Protein AF-A0A1Z5JBF6-F1 (afdb_monomer)

Radius of gyration: 31.42 Å; Cα contacts (8 Å, |Δi|>4): 411; chains: 1; bounding box: 89×60×92 Å

InterPro domains:
  IPR013057 Amino acid transporter, transmembrane domain [PF01490] (378-445)

Solvent-accessible surface area (backbone atoms only — not comparable to full-atom values): 26883 Å² total; per-residue (Å²): 115,71,81,64,51,68,77,66,57,74,84,78,82,76,72,80,79,77,80,80,79,89,76,94,75,97,78,93,78,91,78,86,83,77,86,76,83,92,72,81,74,90,70,79,81,74,82,76,81,72,94,72,65,85,95,54,90,77,69,85,51,88,72,56,68,77,70,40,31,52,54,69,55,46,9,51,50,47,26,47,55,21,46,35,83,25,42,81,32,25,68,54,16,21,59,62,51,32,60,69,55,28,52,50,50,52,61,55,47,49,62,55,45,46,50,31,39,41,52,48,48,52,62,41,53,52,51,51,52,49,50,53,51,52,53,47,54,53,52,51,51,56,49,52,54,48,53,53,52,50,59,53,48,56,59,49,59,66,49,50,73,74,50,82,80,71,87,78,90,82,76,86,77,60,52,71,59,50,54,52,50,48,53,53,49,51,55,60,61,66,73,75,78,77,82,100,72,94,78,84,83,76,59,76,68,71,73,66,72,75,79,74,68,68,78,60,31,61,44,44,74,43,37,36,38,35,74,78,59,76,36,76,67,58,26,48,51,50,42,49,47,52,51,51,34,52,54,50,52,51,52,50,54,33,50,54,43,5,53,53,44,23,70,75,38,79,87,46,37,58,66,57,20,30,51,50,30,49,52,53,53,52,58,60,67,66,51,87,57,50,89,63,44,55,62,56,49,46,53,51,49,42,52,53,49,52,51,51,53,52,50,51,54,49,51,55,68,71,51,70,82,60,84,78,78,84,77,76,76,74,75,91,69,58,71,68,59,55,53,25,41,28,26,10,27,50,16,9,53,56,29,23,60,53,44,56,73,59,48,39,48,48,33,75,44,30,73,53,56,87,46,38,59,56,16,50,50,57,12,55,78,63,44,70,74,10,25,27,64,69,50,1,36,48,8,9,69,26,36,33,45,65,44,38,26,44,37,24,50,51,54,30,55,73,73,71,42,63,88,85,59,94,55,97,43,70,49,45,52,40,34,52,49,27,54,53,46,25,52,46,6,31,56,4,15,55,48,45,52,57,61,53,45,76,73,69,59,62,88,84,60,75,74,71,96,81,127

Foldseek 3Di:
DVVVVVVVDPDDDPPPPPPDDDDDDDDDDDDDDDDDDPDDDPDPPDDCPDDDPDPDPPPPDPVCLVQFDALQRLLLLLLLVLCDLFPDALVVLCVLLPVVRSVVLLVVLLVLLLSLLVLLLVLLVVLVVVVVVVVVVVVVVVVVVVVVVVVVVVVVVVVVVVVPPDDDDDDPPPCVVVVVVVVVVVVVVVVPDDDDDDDDPPDPVVVVPPPPPSVVLQLAPLSVQCSLPVDPVSSVVLVVLVVLLVVLVVVSQLQVQLVVQCVVVLPDFSVRSSVVSVVVVVVVVPPPPVSVVSSVVSVVSVVVSVVVVVVVVVCVVVVVPDDPPPPPPDDCDDPVLSQLQNLQSSLLSQQSLHSSRCLSNSLVSHPDNVCSSVSSSSNSVSRDDRDGQSSSLSSLRRRLCVSQQVSLQSSCSVVVHDNPDDDPDPSNVSNVCSVVSSVSSNSSNVSVCVVVCVVVPDPPDRPSPPD

Secondary structure (DSSP, 8-state):
-GGGTGGGSPPP--------------------------------------S-STT------TTGGGGSBPHHHHHHHHHHHHTSGGGS-HHHHHHHH-HHHHHHHHHHHHHHHHHHHHHHHHHHHHHHHHHHHHHHHHHHHHHHHHHHHHHHHHHHHHHHHHHTT------TTSHHHHHHHHHHHHHHHHTTSS-SS------GGGGS-----GGGGGTSHHHHHHHHH--HHHHHHHHHHHHHHHHHHHHHHHHHHHHHHHHHSTTS-HHHHHHHHHHHHHHHHT-TTHHHHHHHHHHHHHHHHHHHHHHHHHHHHHHTTS------------HHHHHHHHHHHHHHHHHHT--HHHHHHHHHHBS-GGGHHHHHHHHHTT------HHHHHHIIIIIHIIIIIHHHHHHHHHTT--TTS--SSHHHHHHHHHHHHHHHHHHHHHHHHHHHHHHH-STT----S--

Structure (mmCIF, N/CA/C/O backbone):
data_AF-A0A1Z5JBF6-F1
#
_entry.id   AF-A0A1Z5JBF6-F1
#
loop_
_atom_site.group_PDB
_atom_site.id
_atom_site.type_symbol
_atom_site.label_atom_id
_atom_site.label_alt_id
_atom_site.label_comp_id
_atom_site.label_asym_id
_atom_site.label_entity_id
_atom_site.label_seq_id
_atom_site.pdbx_PDB_ins_code
_atom_site.Cartn_x
_atom_site.Cartn_y
_atom_site.Cartn_z
_atom_site.occupancy
_atom_site.B_iso_or_equiv
_atom_site.auth_seq_id
_atom_site.auth_comp_id
_atom_site.auth_asym_id
_atom_site.auth_atom_id
_atom_site.pdbx_PDB_model_num
ATOM 1 N N . MET A 1 1 ? -1.929 -26.420 -0.317 1.00 40.16 1 MET A N 1
ATOM 2 C CA . MET A 1 1 ? -2.203 -25.021 0.087 1.00 40.16 1 MET A CA 1
ATOM 3 C C . MET A 1 1 ? -2.775 -24.953 1.501 1.00 40.16 1 MET A C 1
ATOM 5 O O . MET A 1 1 ? -2.212 -24.221 2.294 1.00 40.16 1 MET A O 1
ATOM 9 N N . THR A 1 2 ? -3.789 -25.761 1.848 1.00 36.66 2 THR A N 1
ATOM 10 C CA . THR A 1 2 ? -4.307 -25.939 3.229 1.00 36.66 2 THR A CA 1
ATOM 11 C C . THR A 1 2 ? -3.212 -26.074 4.293 1.00 36.66 2 THR A C 1
ATOM 13 O O . THR A 1 2 ? -3.119 -25.211 5.151 1.00 36.66 2 THR A O 1
ATOM 16 N N . SER A 1 3 ? -2.298 -27.041 4.139 1.00 44.34 3 SER A N 1
ATOM 17 C CA . SER A 1 3 ? -1.172 -27.308 5.062 1.00 44.34 3 SER A CA 1
ATOM 18 C C . SER A 1 3 ? -0.214 -26.130 5.337 1.00 44.34 3 SER A C 1
ATOM 20 O O . SER A 1 3 ? 0.668 -26.259 6.182 1.00 44.34 3 SER A O 1
ATOM 22 N N . LEU A 1 4 ? -0.336 -25.001 4.627 1.00 44.19 4 LEU A N 1
ATOM 23 C CA . LEU A 1 4 ? 0.427 -23.778 4.902 1.00 44.19 4 LEU A CA 1
ATOM 24 C C . LEU A 1 4 ? -0.319 -22.800 5.825 1.00 44.19 4 LEU A C 1
ATOM 26 O O . LEU A 1 4 ? 0.325 -21.950 6.426 1.00 44.19 4 LEU A O 1
ATOM 30 N N . LEU A 1 5 ? -1.646 -22.911 5.949 1.00 48.66 5 LEU A N 1
ATOM 31 C CA . LEU A 1 5 ? -2.452 -22.130 6.896 1.00 48.66 5 LEU A CA 1
ATOM 32 C C . LEU A 1 5 ? -2.354 -22.703 8.312 1.00 48.66 5 LEU A C 1
ATOM 34 O O . LEU A 1 5 ? -2.271 -21.932 9.261 1.00 48.66 5 LEU A O 1
ATOM 38 N N . ASP A 1 6 ? -2.269 -24.029 8.443 1.00 51.12 6 ASP A N 1
ATOM 39 C CA . ASP A 1 6 ? -2.150 -24.732 9.730 1.00 51.12 6 ASP A CA 1
ATOM 40 C C . ASP A 1 6 ? -0.880 -24.319 10.512 1.00 51.12 6 ASP A C 1
ATOM 42 O O . ASP A 1 6 ? -0.856 -24.340 11.737 1.00 51.12 6 ASP A O 1
ATOM 46 N N . ILE A 1 7 ? 0.166 -23.867 9.804 1.00 49.47 7 ILE A N 1
ATOM 47 C CA . ILE A 1 7 ? 1.421 -23.329 10.370 1.00 49.47 7 ILE A CA 1
ATOM 48 C C . ILE A 1 7 ? 1.224 -21.930 10.998 1.00 49.47 7 ILE A C 1
ATOM 50 O O . ILE A 1 7 ? 2.039 -21.493 11.811 1.00 49.47 7 ILE A O 1
ATOM 54 N N . PHE A 1 8 ? 0.141 -21.233 10.644 1.00 44.88 8 PHE A N 1
ATOM 55 C CA . PHE A 1 8 ? -0.230 -19.911 11.158 1.00 44.88 8 PHE A CA 1
ATOM 56 C C . PHE A 1 8 ? -1.523 -19.929 11.997 1.00 44.88 8 PHE A C 1
ATOM 58 O O . PHE A 1 8 ? -2.046 -18.858 12.317 1.00 44.88 8 PHE A O 1
ATOM 65 N N . GLU A 1 9 ? -2.043 -21.106 12.370 1.00 41.50 9 GLU A N 1
ATOM 66 C CA . GLU A 1 9 ? -3.097 -21.197 13.388 1.00 41.50 9 GLU A CA 1
ATOM 67 C C . GLU A 1 9 ? -2.524 -20.668 14.724 1.00 41.50 9 GLU A C 1
ATOM 69 O O . GLU A 1 9 ? -1.423 -21.072 15.115 1.00 41.50 9 GLU A O 1
ATOM 74 N N . PRO A 1 10 ? -3.194 -19.726 15.419 1.00 42.44 10 PRO A N 1
ATOM 75 C CA . PRO A 1 10 ? -2.678 -19.197 16.677 1.00 42.44 10 PRO A CA 1
ATOM 76 C C . PRO A 1 10 ? -2.572 -20.309 17.735 1.00 42.44 10 PRO A C 1
ATOM 78 O O . PRO A 1 10 ? -3.388 -21.238 17.732 1.00 42.44 10 PRO A O 1
ATOM 81 N N . PRO A 1 11 ? -1.597 -20.231 18.664 1.00 46.97 11 PRO A N 1
ATOM 82 C CA . PRO A 1 11 ? -1.502 -21.189 19.758 1.00 46.97 11 PRO A CA 1
ATOM 83 C C . PRO A 1 11 ? -2.807 -21.159 20.554 1.00 46.97 11 PRO A C 1
ATOM 85 O O . PRO A 1 11 ? -3.196 -20.118 21.077 1.00 46.97 11 PRO A O 1
ATOM 88 N N . LYS A 1 12 ? -3.498 -22.300 20.612 1.00 54.69 12 LYS A N 1
ATOM 89 C CA . LYS A 1 12 ? -4.797 -22.425 21.282 1.00 54.69 12 LYS A CA 1
ATOM 90 C C . LYS A 1 12 ? -4.628 -22.076 22.756 1.00 54.69 12 LYS A C 1
ATOM 92 O O . LYS A 1 12 ? -3.848 -22.732 23.445 1.00 54.69 12 LYS A O 1
ATOM 97 N N . ASP A 1 13 ? -5.337 -21.043 23.212 1.00 44.66 13 ASP A N 1
ATOM 98 C CA . ASP A 1 13 ? -5.184 -20.488 24.555 1.00 44.66 13 ASP A CA 1
ATOM 99 C C . ASP A 1 13 ? -5.469 -21.545 25.627 1.00 44.66 13 ASP A C 1
ATOM 101 O O . ASP A 1 13 ? -6.613 -21.834 25.990 1.00 44.66 13 ASP A O 1
ATOM 105 N N . HIS A 1 14 ? -4.396 -22.115 26.175 1.00 38.22 14 HIS A N 1
ATOM 106 C CA . HIS A 1 14 ? -4.448 -22.911 27.389 1.00 38.22 14 HIS A CA 1
ATOM 107 C C . HIS A 1 14 ? -4.712 -21.984 28.577 1.00 38.22 14 HIS A C 1
ATOM 109 O O . HIS A 1 14 ? -3.804 -21.638 29.336 1.00 38.22 14 HIS A O 1
ATOM 115 N N . HIS A 1 15 ? -5.982 -21.605 28.750 1.00 37.34 15 HIS A N 1
ATOM 116 C CA . HIS A 1 15 ? -6.481 -21.048 30.000 1.00 37.34 15 HIS A CA 1
ATOM 117 C C . HIS A 1 15 ? -5.991 -21.931 31.159 1.00 37.34 15 HIS A C 1
ATOM 119 O O . HIS A 1 15 ? -6.327 -23.119 31.197 1.00 37.34 15 HIS A O 1
ATOM 125 N N . PRO A 1 16 ? -5.204 -21.392 32.109 1.00 39.41 16 PRO A N 1
ATOM 126 C CA . PRO A 1 16 ? -4.704 -22.183 33.217 1.00 39.41 16 PRO A CA 1
ATOM 127 C C . PRO A 1 16 ? -5.874 -22.532 34.136 1.00 39.41 16 PRO A C 1
ATOM 129 O O . PRO A 1 16 ? -6.339 -21.702 34.921 1.00 39.41 16 PRO A O 1
ATOM 132 N N . THR A 1 17 ? -6.344 -23.777 34.049 1.00 40.47 17 THR A N 1
ATOM 133 C CA . THR A 1 17 ? -7.300 -24.353 34.994 1.00 40.47 17 THR A CA 1
ATOM 134 C C . THR A 1 17 ? -6.674 -24.342 36.384 1.00 40.47 17 THR A C 1
ATOM 136 O O . THR A 1 17 ? -5.883 -25.219 36.735 1.00 40.47 17 THR A O 1
ATOM 139 N N . LYS A 1 18 ? -7.008 -23.319 37.178 1.00 43.38 18 LYS A N 1
ATOM 140 C CA . LYS A 1 18 ? -6.659 -23.252 38.598 1.00 43.38 18 LYS A CA 1
ATOM 141 C C . LYS A 1 18 ? -7.340 -24.415 39.313 1.00 43.38 18 LYS A C 1
ATOM 143 O O . LYS A 1 18 ? -8.509 -24.317 39.677 1.00 43.38 18 LYS A O 1
ATOM 148 N N . ASN A 1 19 ? -6.599 -25.498 39.528 1.00 40.97 19 ASN A N 1
ATOM 149 C CA . ASN A 1 19 ? -7.019 -26.582 40.406 1.00 40.97 19 ASN A CA 1
ATOM 150 C C . ASN A 1 19 ? -7.225 -26.012 41.813 1.00 40.97 19 ASN A C 1
ATOM 152 O O . ASN A 1 19 ? -6.259 -25.712 42.515 1.00 40.97 19 ASN A O 1
ATOM 156 N N . ALA A 1 20 ? -8.485 -25.834 42.209 1.00 40.78 20 ALA A N 1
ATOM 157 C CA . ALA A 1 20 ? -8.837 -25.401 43.550 1.00 40.78 20 ALA A CA 1
ATOM 158 C C . ALA A 1 20 ? -8.475 -26.513 44.545 1.00 40.78 20 ALA A C 1
ATOM 160 O O . ALA A 1 20 ? -9.085 -27.581 44.559 1.00 40.78 20 ALA A O 1
ATOM 161 N N . SER A 1 21 ? -7.453 -26.276 45.366 1.00 42.06 21 SER A N 1
ATOM 162 C CA . SER A 1 21 ? -7.077 -27.181 46.450 1.00 42.06 21 SER A CA 1
ATOM 163 C C . SER A 1 21 ? -8.118 -27.103 47.566 1.00 42.06 21 SER A C 1
ATOM 165 O O . SER A 1 21 ? -8.214 -26.083 48.250 1.00 42.06 21 SER A O 1
ATOM 167 N N . ASN A 1 22 ? -8.885 -28.177 47.756 1.00 42.59 22 ASN A N 1
ATOM 168 C CA . ASN A 1 22 ? -9.879 -28.273 48.823 1.00 42.59 22 ASN A CA 1
ATOM 169 C C . ASN A 1 22 ? -9.232 -28.080 50.202 1.00 42.59 22 ASN A C 1
ATOM 171 O O . ASN A 1 22 ? -8.336 -28.836 50.573 1.00 42.59 22 ASN A O 1
ATOM 175 N N . HIS A 1 23 ? -9.751 -27.138 50.990 1.00 39.41 23 HIS A N 1
ATOM 176 C CA . HIS A 1 23 ? -9.486 -27.057 52.424 1.00 39.41 23 HIS A CA 1
ATOM 177 C C . HIS A 1 23 ? -10.810 -26.777 53.154 1.00 39.41 23 HIS A C 1
ATOM 179 O O . HIS A 1 23 ? -11.436 -25.753 52.881 1.00 39.41 23 HIS A O 1
ATOM 185 N N . PRO A 1 24 ? -11.289 -27.671 54.038 1.00 46.56 24 PRO A N 1
ATOM 186 C CA . PRO A 1 24 ? -12.566 -27.481 54.712 1.00 46.56 24 PRO A CA 1
ATOM 187 C C . PRO A 1 24 ? -12.404 -26.593 55.951 1.00 46.56 24 PRO A C 1
ATOM 189 O O . PRO A 1 24 ? -11.682 -26.943 56.884 1.00 46.56 24 PRO A O 1
ATOM 192 N N . SER A 1 25 ? -13.117 -25.469 55.989 1.00 36.97 25 SER A N 1
ATOM 193 C CA . SER A 1 25 ? -13.313 -24.659 57.196 1.00 36.97 25 SER A CA 1
ATOM 194 C C . SER A 1 25 ? -14.802 -24.406 57.403 1.00 36.97 25 SER A C 1
ATOM 196 O O . SER A 1 25 ? -15.418 -23.655 56.649 1.00 36.97 25 SER A O 1
ATOM 198 N N . ASN A 1 26 ? -15.377 -25.050 58.421 1.00 47.44 26 ASN A N 1
ATOM 199 C CA . ASN A 1 26 ? -16.783 -24.900 58.788 1.00 47.44 26 ASN A CA 1
ATOM 200 C C . ASN A 1 26 ? -17.061 -23.475 59.287 1.00 47.44 26 ASN A C 1
ATOM 202 O O . ASN A 1 26 ? -16.622 -23.113 60.377 1.00 47.44 26 ASN A O 1
ATOM 206 N N . VAL A 1 27 ? -17.853 -22.709 58.537 1.00 41.44 27 VAL A N 1
ATOM 207 C CA . VAL A 1 27 ? -18.504 -21.484 59.019 1.00 41.44 27 VAL A CA 1
ATOM 208 C C . VAL A 1 27 ? -19.973 -21.551 58.623 1.00 41.44 27 VAL A C 1
ATOM 210 O O . VAL A 1 27 ? -20.307 -21.590 57.442 1.00 41.44 27 VAL A O 1
ATOM 213 N N . THR A 1 28 ? -20.852 -21.608 59.620 1.00 43.59 28 THR A N 1
ATOM 214 C CA . THR A 1 28 ? -22.306 -21.610 59.440 1.00 43.59 28 THR A CA 1
ATOM 215 C C . THR A 1 28 ? -22.864 -20.206 59.640 1.00 43.59 28 THR A C 1
ATOM 217 O O . THR A 1 28 ? -22.961 -19.742 60.777 1.00 43.59 28 THR A O 1
ATOM 220 N N . THR A 1 29 ? -23.311 -19.571 58.562 1.00 35.41 29 THR A N 1
ATOM 221 C CA . THR A 1 29 ? -24.163 -18.375 58.606 1.00 35.41 29 THR A CA 1
ATOM 222 C C . THR A 1 29 ? -25.193 -18.450 57.485 1.00 35.41 29 THR A C 1
ATOM 224 O O . THR A 1 29 ? -24.882 -18.867 56.372 1.00 35.41 29 THR A O 1
ATOM 227 N N . ASN A 1 30 ? -26.439 -18.089 57.796 1.00 42.84 30 ASN A N 1
ATOM 228 C CA . ASN A 1 30 ? -27.538 -18.100 56.834 1.00 42.84 30 ASN A CA 1
ATOM 229 C C . ASN A 1 30 ? -27.514 -16.825 55.988 1.00 42.84 30 ASN A C 1
ATOM 231 O O . ASN A 1 30 ? -27.450 -15.740 56.559 1.00 42.84 30 ASN A O 1
ATOM 235 N N . GLU A 1 31 ? -27.733 -16.943 54.680 1.00 33.47 31 GLU A N 1
ATOM 236 C CA . GLU A 1 31 ? -28.312 -15.859 53.882 1.00 33.47 31 GLU A CA 1
ATOM 237 C C . GLU A 1 31 ? -29.194 -16.430 52.762 1.00 33.47 31 GLU A C 1
ATOM 239 O O . GLU A 1 31 ? -28.969 -17.538 52.272 1.00 33.47 31 GLU A O 1
ATOM 244 N N . GLN A 1 32 ? -30.265 -15.714 52.412 1.00 37.72 32 GLN A N 1
ATOM 245 C CA . GLN A 1 32 ? -31.303 -16.207 51.503 1.00 37.72 32 GLN A CA 1
ATOM 246 C C . GLN A 1 32 ? -31.014 -15.792 50.057 1.00 37.72 32 GLN A C 1
ATOM 248 O O . GLN A 1 32 ? -31.417 -14.713 49.622 1.00 37.72 32 GLN A O 1
ATOM 253 N N . THR A 1 33 ? -30.377 -16.665 49.276 1.00 33.94 33 THR A N 1
ATOM 254 C CA . THR A 1 33 ? -30.208 -16.434 47.834 1.00 33.94 33 THR A CA 1
ATOM 255 C C . THR A 1 33 ? -31.560 -16.510 47.119 1.00 33.94 33 THR A C 1
ATOM 257 O O . THR A 1 33 ? -32.137 -17.589 46.972 1.00 33.94 33 THR A O 1
ATOM 260 N N . GLN A 1 34 ? -32.072 -15.370 46.652 1.00 33.31 34 GLN A N 1
ATOM 261 C CA . GLN A 1 34 ? -33.254 -15.336 45.789 1.00 33.31 34 GLN A CA 1
ATOM 262 C C . GLN A 1 34 ? -32.940 -15.964 44.421 1.00 33.31 34 GLN A C 1
ATOM 264 O O . GLN A 1 34 ? -31.885 -15.726 43.834 1.00 33.31 34 GLN A O 1
ATOM 269 N N . LEU A 1 35 ? -33.867 -16.778 43.909 1.00 30.77 35 LEU A N 1
ATOM 270 C CA . LEU A 1 35 ? -33.712 -17.484 42.637 1.00 30.77 35 LEU A CA 1
ATOM 271 C C . LEU A 1 35 ? -33.913 -16.530 41.452 1.00 30.77 35 LEU A C 1
ATOM 273 O O . LEU A 1 35 ? -35.040 -16.144 41.143 1.00 30.77 35 LEU A O 1
ATOM 277 N N . LEU A 1 36 ? -32.827 -16.202 40.750 1.00 32.62 36 LEU A N 1
ATOM 278 C CA . LEU A 1 36 ? -32.893 -15.527 39.454 1.00 32.62 36 LEU A CA 1
ATOM 279 C C . LEU A 1 36 ? -33.309 -16.548 38.367 1.00 32.62 36 LEU A C 1
ATOM 281 O O . LEU A 1 36 ? -32.688 -17.611 38.282 1.00 32.62 36 LEU A O 1
ATOM 285 N N . PRO A 1 37 ? -34.336 -16.283 37.537 1.00 37.53 37 PRO A N 1
ATOM 286 C CA . PRO A 1 37 ? -34.846 -17.273 36.588 1.00 37.53 37 PRO A CA 1
ATOM 287 C C . PRO A 1 37 ? -33.897 -17.484 35.397 1.00 37.53 37 PRO A C 1
ATOM 289 O O . PRO A 1 37 ? -33.819 -16.668 34.479 1.00 37.53 37 PRO A O 1
ATOM 292 N N . THR A 1 38 ? -33.219 -18.630 35.372 1.00 35.66 38 THR A N 1
ATOM 293 C CA . THR A 1 38 ? -32.338 -19.087 34.284 1.00 35.66 38 THR A CA 1
ATOM 294 C C . THR A 1 38 ? -33.124 -19.580 33.063 1.00 35.66 38 THR A C 1
ATOM 296 O O . THR A 1 38 ? -33.061 -20.751 32.694 1.00 35.66 38 THR A O 1
ATOM 299 N N . ASN A 1 39 ? -33.892 -18.691 32.424 1.00 36.91 39 ASN A N 1
ATOM 300 C CA . ASN A 1 39 ? -34.679 -19.042 31.238 1.00 36.91 39 ASN A CA 1
ATOM 301 C C . ASN A 1 39 ? -34.806 -17.899 30.210 1.00 36.91 39 ASN A C 1
ATOM 303 O O . ASN A 1 39 ? -35.907 -17.553 29.783 1.00 36.91 39 ASN A O 1
ATOM 307 N N . LEU A 1 40 ? -33.672 -17.323 29.789 1.00 37.78 40 LEU A N 1
ATOM 308 C CA . LEU A 1 40 ? -33.594 -16.691 28.468 1.00 37.78 40 LEU A CA 1
ATOM 309 C C . LEU A 1 40 ? -33.166 -17.745 27.444 1.00 37.78 40 LEU A C 1
ATOM 311 O O . LEU A 1 40 ? -32.025 -18.207 27.438 1.00 37.78 40 LEU A O 1
ATOM 315 N N . THR A 1 41 ? -34.097 -18.107 26.567 1.00 35.22 41 THR A N 1
ATOM 316 C CA . THR A 1 41 ? -33.815 -18.894 25.368 1.00 35.22 41 THR A CA 1
ATOM 317 C C . THR A 1 41 ? -32.859 -18.146 24.439 1.00 35.22 41 THR A C 1
ATOM 319 O O . THR A 1 41 ? -32.837 -16.915 24.387 1.00 35.22 41 THR A O 1
ATOM 322 N N . SER A 1 42 ? -32.065 -18.900 23.678 1.00 36.62 42 SER A N 1
ATOM 323 C CA . SER A 1 42 ? -31.056 -18.379 22.752 1.00 36.62 42 SER A CA 1
ATOM 324 C C . SER A 1 42 ? -31.678 -17.754 21.495 1.00 36.62 42 SER A C 1
ATOM 326 O O . SER A 1 42 ? -31.551 -18.286 20.390 1.00 36.62 42 SER A O 1
ATOM 328 N N . ASN A 1 43 ? -32.350 -16.616 21.657 1.00 31.44 43 ASN A N 1
ATOM 329 C CA . ASN A 1 43 ? -32.696 -15.746 20.541 1.00 31.44 43 ASN A CA 1
ATOM 330 C C . ASN A 1 43 ? -31.401 -15.208 19.926 1.00 31.44 43 ASN A C 1
ATOM 332 O O . ASN A 1 43 ? -30.588 -14.585 20.610 1.00 31.44 43 ASN A O 1
ATOM 336 N N . VAL A 1 44 ? -31.208 -15.460 18.630 1.00 38.53 44 VAL A N 1
ATOM 337 C CA . VAL A 1 44 ? -30.077 -14.920 17.866 1.00 38.53 44 VAL A CA 1
ATOM 338 C C . VAL A 1 44 ? -30.119 -13.398 17.968 1.00 38.53 44 VAL A C 1
ATOM 340 O O . VAL A 1 44 ? -31.111 -12.782 17.580 1.00 38.53 44 VAL A O 1
ATOM 343 N N . LEU A 1 45 ? -29.054 -12.798 18.506 1.00 34.84 45 LEU A N 1
ATOM 344 C CA .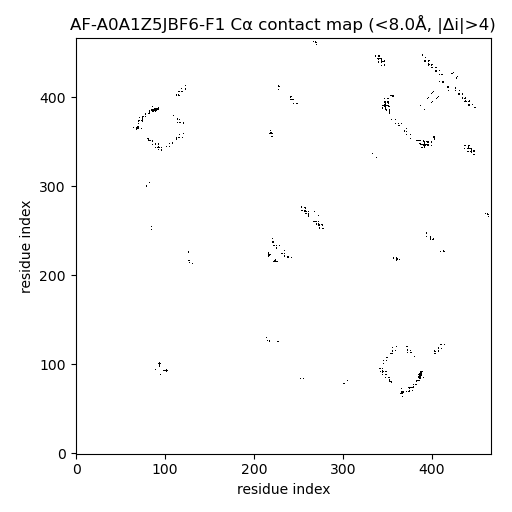 LEU A 1 45 ? -28.956 -11.353 18.689 1.00 34.84 45 LEU A CA 1
ATOM 345 C C . LEU A 1 45 ? -28.856 -10.676 17.316 1.00 34.84 45 LEU A C 1
ATOM 347 O O . LEU A 1 45 ? -27.771 -10.561 16.745 1.00 34.84 45 LEU A O 1
ATOM 351 N N . ILE A 1 46 ? -30.001 -10.263 16.770 1.00 40.22 46 ILE A N 1
ATOM 352 C CA . ILE A 1 46 ? -30.066 -9.511 15.517 1.00 40.22 46 ILE A CA 1
ATOM 353 C C . ILE A 1 46 ? -29.319 -8.193 15.729 1.00 40.22 46 ILE A C 1
ATOM 355 O O . ILE A 1 46 ? -29.673 -7.388 16.591 1.00 40.22 46 ILE A O 1
ATOM 359 N N . ARG A 1 47 ? -28.256 -8.003 14.944 1.00 38.41 47 ARG A N 1
ATOM 360 C CA . ARG A 1 47 ? -27.383 -6.832 14.993 1.00 38.41 47 ARG A CA 1
ATOM 361 C C . ARG A 1 47 ? -28.174 -5.595 14.559 1.00 38.41 47 ARG A C 1
ATOM 363 O O . ARG A 1 47 ? -28.357 -5.358 13.369 1.00 38.41 47 ARG A O 1
ATOM 370 N N . HIS A 1 48 ? -28.654 -4.816 15.524 1.00 36.53 48 HIS A N 1
ATOM 371 C CA . HIS A 1 48 ? -29.181 -3.477 15.270 1.00 36.53 48 HIS A CA 1
ATOM 372 C C . HIS A 1 48 ? -28.009 -2.521 15.012 1.00 36.53 48 HIS A C 1
ATOM 374 O O . HIS A 1 48 ? -27.582 -1.794 15.909 1.00 36.53 48 HIS A O 1
ATOM 380 N N . ASP A 1 49 ? -27.483 -2.544 13.784 1.00 37.91 49 ASP A N 1
ATOM 381 C CA . ASP A 1 49 ? -26.548 -1.528 13.299 1.00 37.91 49 ASP A CA 1
ATOM 382 C C . ASP A 1 49 ? -27.247 -0.159 13.389 1.00 37.91 49 ASP A C 1
ATOM 384 O O . ASP A 1 49 ? -28.258 0.095 12.730 1.00 37.91 49 ASP A O 1
ATOM 388 N N . SER A 1 50 ? -26.789 0.677 14.323 1.00 38.91 50 SER A N 1
ATOM 389 C CA . SER A 1 50 ? -27.652 1.706 14.903 1.00 38.91 50 SER A CA 1
ATOM 390 C C . SER A 1 50 ? -27.787 2.952 14.034 1.00 38.91 50 SER A C 1
ATOM 392 O O . SER A 1 50 ? -26.795 3.559 13.626 1.00 38.91 50 SER A O 1
ATOM 394 N N . GLU A 1 51 ? -29.032 3.389 13.873 1.00 35.41 51 GLU A N 1
ATOM 395 C CA . GLU A 1 51 ? -29.454 4.668 13.311 1.00 35.41 51 GLU A CA 1
ATOM 396 C C . GLU A 1 51 ? -28.586 5.838 13.820 1.00 35.41 51 GLU A C 1
ATOM 398 O O . GLU A 1 51 ? -28.746 6.282 14.957 1.00 35.41 51 GLU A O 1
ATOM 403 N N . PHE A 1 52 ? -27.661 6.337 12.990 1.00 37.53 52 PHE A N 1
ATOM 404 C CA . PHE A 1 52 ? -27.341 7.772 12.860 1.00 37.53 52 PHE A CA 1
ATOM 405 C C . PHE A 1 52 ? -26.509 8.102 11.598 1.00 37.53 52 PHE A C 1
ATOM 407 O O . PHE A 1 52 ? -25.675 9.007 11.587 1.00 37.53 52 PHE A O 1
ATOM 414 N N . SER A 1 53 ? -26.774 7.411 10.482 1.00 35.19 53 SER A N 1
ATOM 415 C CA . SER A 1 53 ? -26.505 8.008 9.167 1.00 35.19 53 SER A CA 1
ATOM 416 C C . SER A 1 53 ? -27.473 9.177 8.984 1.00 35.19 53 SER A C 1
ATOM 418 O O . SER A 1 53 ? -28.683 8.965 8.980 1.00 35.19 53 SER A O 1
ATOM 420 N N . ILE A 1 54 ? -26.954 10.399 8.836 1.00 37.84 54 ILE A N 1
ATOM 421 C CA . ILE A 1 54 ? -27.779 11.554 8.461 1.00 37.84 54 ILE A CA 1
ATOM 422 C C . ILE A 1 54 ? -28.417 11.259 7.095 1.00 37.84 54 ILE A C 1
ATOM 424 O O . ILE A 1 54 ? -27.705 11.015 6.120 1.00 37.84 54 ILE A O 1
ATOM 428 N N . ASP A 1 55 ? -29.750 11.257 7.063 1.00 33.50 55 ASP A N 1
ATOM 429 C CA . ASP A 1 55 ? -30.613 11.081 5.891 1.00 33.50 55 ASP A CA 1
ATOM 430 C C . ASP A 1 55 ? -30.232 9.945 4.924 1.00 33.50 55 ASP A C 1
ATOM 432 O O . ASP A 1 55 ? -30.274 10.094 3.699 1.00 33.50 55 ASP A O 1
ATOM 436 N N . SER A 1 56 ? -29.964 8.748 5.460 1.00 37.72 56 SER A N 1
ATOM 437 C CA . SER A 1 56 ? -30.210 7.528 4.686 1.00 37.72 56 SER A CA 1
ATOM 438 C C . SER A 1 56 ? -31.046 6.508 5.460 1.00 37.72 56 SER A C 1
ATOM 440 O O . SER A 1 56 ? -30.639 5.985 6.495 1.00 37.72 56 SER A O 1
ATOM 442 N N . ASN A 1 57 ? -32.225 6.190 4.910 1.00 38.28 57 ASN A N 1
ATOM 443 C CA . ASN A 1 57 ? -33.047 5.044 5.309 1.00 38.28 57 ASN A CA 1
ATOM 444 C C . ASN A 1 57 ? -32.367 3.743 4.848 1.00 38.28 57 ASN A C 1
ATOM 446 O O . ASN A 1 57 ? -32.875 3.029 3.982 1.00 38.28 57 ASN A O 1
ATOM 450 N N . TYR A 1 58 ? -31.193 3.443 5.406 1.00 41.72 58 TYR A N 1
ATOM 451 C CA . TYR A 1 58 ? -30.455 2.207 5.152 1.00 41.72 58 TYR A CA 1
ATOM 452 C C . TYR A 1 58 ? -31.046 1.049 5.968 1.00 41.72 58 TYR A C 1
ATOM 454 O O . TYR A 1 58 ? -30.359 0.366 6.722 1.00 41.72 58 TYR A O 1
ATOM 462 N N . SER A 1 59 ? -32.354 0.825 5.818 1.00 45.75 59 SER A N 1
ATOM 463 C CA . SER A 1 59 ? -32.963 -0.436 6.227 1.00 45.75 59 SER A CA 1
ATOM 464 C C . SER A 1 59 ? -32.372 -1.529 5.325 1.00 45.75 59 SER A C 1
ATOM 466 O O . SER A 1 59 ? -32.510 -1.413 4.102 1.00 45.75 59 SER A O 1
ATOM 468 N N . PRO A 1 60 ? -31.674 -2.546 5.867 1.00 49.94 60 PRO A N 1
ATOM 469 C CA . PRO A 1 60 ? -30.952 -3.532 5.069 1.00 49.94 60 PRO A CA 1
ATOM 470 C C . PRO A 1 60 ? -31.930 -4.530 4.438 1.00 49.94 60 PRO A C 1
ATOM 472 O O . PRO A 1 60 ? -32.064 -5.674 4.866 1.00 49.94 60 PRO A O 1
ATOM 475 N N . GLY A 1 61 ? -32.641 -4.088 3.400 1.00 53.38 61 GLY A N 1
ATOM 476 C CA . GLY A 1 61 ? -33.484 -4.959 2.594 1.00 53.38 61 GLY A CA 1
ATOM 477 C C . GLY A 1 61 ? -32.647 -6.065 1.950 1.00 53.38 61 GLY A C 1
ATOM 478 O O . GLY A 1 61 ? -31.513 -5.824 1.533 1.00 53.38 61 GLY A O 1
ATOM 479 N N . ASN A 1 62 ? -33.224 -7.263 1.810 1.00 63.59 62 ASN A N 1
ATOM 480 C CA . ASN A 1 62 ? -32.538 -8.494 1.372 1.00 63.59 62 ASN A CA 1
ATOM 481 C C . ASN A 1 62 ? -31.732 -8.386 0.054 1.00 63.59 62 ASN A C 1
ATOM 483 O O . ASN A 1 62 ? -30.904 -9.245 -0.236 1.00 63.59 62 ASN A O 1
ATOM 487 N N . ASN A 1 63 ? -31.941 -7.331 -0.736 1.00 67.56 63 ASN A N 1
ATOM 488 C CA . ASN A 1 63 ? -31.189 -7.037 -1.953 1.00 67.56 63 ASN A CA 1
ATOM 489 C C . ASN A 1 63 ? -29.763 -6.511 -1.682 1.00 67.56 63 ASN A C 1
ATOM 491 O O . ASN A 1 63 ? -28.879 -6.699 -2.521 1.00 67.56 63 ASN A O 1
ATOM 495 N N . ASP A 1 64 ? -29.499 -5.869 -0.539 1.00 65.75 64 ASP A N 1
ATOM 496 C CA . ASP A 1 64 ? -28.226 -5.172 -0.291 1.00 65.75 64 ASP A CA 1
ATOM 497 C C . ASP A 1 64 ? -27.066 -6.086 0.123 1.00 65.75 64 ASP A C 1
ATOM 499 O O . ASP A 1 64 ? -25.909 -5.670 0.044 1.00 65.75 64 ASP A O 1
ATOM 503 N N . ALA A 1 65 ? -27.330 -7.369 0.393 1.00 68.62 65 ALA A N 1
ATOM 504 C CA . ALA A 1 65 ? -26.288 -8.398 0.460 1.00 68.62 65 ALA A CA 1
ATOM 505 C C . ALA A 1 65 ? -25.457 -8.473 -0.842 1.00 68.62 65 ALA A C 1
ATOM 507 O O . ALA A 1 65 ? -24.269 -8.784 -0.803 1.00 68.62 65 ALA A O 1
ATOM 508 N N . SER A 1 66 ? -26.039 -8.092 -1.990 1.00 70.56 66 SER A N 1
ATOM 509 C CA . SER A 1 66 ? -25.334 -7.969 -3.280 1.00 70.56 66 SER A CA 1
ATOM 510 C C . SER A 1 66 ? -24.291 -6.837 -3.336 1.00 70.56 66 SER A C 1
ATOM 512 O O . SER A 1 66 ? -23.519 -6.744 -4.298 1.00 70.56 66 SER A O 1
ATOM 514 N N . ARG A 1 67 ? -24.251 -5.953 -2.328 1.00 75.12 67 ARG A N 1
ATOM 515 C CA . ARG A 1 67 ? -23.259 -4.875 -2.238 1.00 75.12 67 ARG A CA 1
ATOM 516 C C . ARG A 1 67 ? -21.991 -5.282 -1.499 1.00 75.12 67 ARG A C 1
ATOM 518 O O . ARG A 1 67 ? -20.974 -4.650 -1.755 1.00 75.12 67 ARG A O 1
ATOM 525 N N . LEU A 1 68 ? -22.013 -6.284 -0.630 1.00 84.00 68 LEU A N 1
ATOM 526 C CA . LEU A 1 68 ? -20.806 -6.726 0.068 1.00 84.00 68 LEU A CA 1
ATOM 527 C C . LEU A 1 68 ? -19.909 -7.549 -0.875 1.00 84.00 68 LEU A C 1
ATOM 529 O O . LEU A 1 68 ? -20.386 -8.236 -1.779 1.00 84.00 68 LEU A O 1
ATOM 533 N N . LEU A 1 69 ? -18.594 -7.446 -0.697 1.00 86.25 69 LEU A N 1
ATOM 534 C CA . LEU A 1 69 ? -17.602 -8.131 -1.519 1.00 86.25 69 LEU A CA 1
ATOM 535 C C . LEU A 1 69 ? -17.479 -9.600 -1.111 1.00 86.25 69 LEU A C 1
ATOM 537 O O . LEU A 1 69 ? -17.267 -9.936 0.056 1.00 86.25 69 LEU A O 1
ATOM 541 N N . ASN A 1 70 ? -17.508 -10.492 -2.096 1.00 91.31 70 ASN A N 1
ATOM 542 C CA . ASN A 1 70 ? -17.067 -11.867 -1.899 1.00 91.31 70 ASN A CA 1
ATOM 543 C C . ASN A 1 70 ? -15.542 -11.925 -1.713 1.00 91.31 70 ASN A C 1
ATOM 545 O O . ASN A 1 70 ? -14.807 -11.120 -2.286 1.00 91.31 70 ASN A O 1
ATOM 549 N N . VAL A 1 71 ? -15.050 -12.939 -0.991 1.00 90.69 71 VAL A N 1
ATOM 550 C CA . VAL A 1 71 ? -13.612 -13.147 -0.701 1.00 90.69 71 VAL A CA 1
ATOM 551 C C . VAL A 1 71 ? -12.745 -13.070 -1.969 1.00 90.69 71 VAL A C 1
ATOM 553 O O . VAL A 1 71 ? -11.713 -12.404 -1.969 1.00 90.69 71 VAL A O 1
ATOM 556 N N . GLY A 1 72 ? -13.196 -13.669 -3.079 1.00 85.56 72 GLY A N 1
ATOM 557 C CA . GLY A 1 72 ? -12.504 -13.603 -4.373 1.00 85.56 72 GLY A CA 1
ATOM 558 C C . GLY A 1 72 ? -12.522 -12.220 -5.044 1.00 85.56 72 GLY A C 1
ATOM 559 O O . GLY A 1 72 ? -11.566 -11.867 -5.725 1.00 85.56 72 GLY A O 1
ATOM 560 N N . GLN A 1 73 ? -13.558 -11.404 -4.821 1.00 88.38 73 GLN A N 1
ATOM 561 C CA . GLN A 1 73 ? -13.604 -10.017 -5.308 1.00 88.38 73 GLN A CA 1
ATOM 562 C C . GLN A 1 73 ? -12.659 -9.126 -4.494 1.00 88.38 73 GLN A C 1
ATOM 564 O O . GLN A 1 73 ? -11.912 -8.347 -5.077 1.00 88.38 73 GLN A O 1
ATOM 569 N N . GLY A 1 74 ? -12.628 -9.293 -3.166 1.00 89.12 74 GLY A N 1
ATOM 570 C CA . GLY A 1 74 ? -11.643 -8.640 -2.300 1.00 89.12 74 GLY A CA 1
ATOM 571 C C . GLY A 1 74 ? -10.204 -9.037 -2.650 1.00 89.12 74 GLY A C 1
ATOM 572 O O . GLY A 1 74 ? -9.332 -8.177 -2.711 1.00 89.12 74 GLY A O 1
ATOM 573 N N . ALA A 1 75 ? -9.963 -10.314 -2.967 1.00 87.56 75 ALA A N 1
ATOM 574 C CA . ALA A 1 75 ? -8.658 -10.795 -3.423 1.00 87.56 75 ALA A CA 1
ATOM 575 C C . ALA A 1 75 ? -8.243 -10.147 -4.751 1.00 87.56 75 ALA A C 1
ATOM 577 O O . ALA A 1 75 ? -7.107 -9.705 -4.896 1.00 87.56 75 ALA A O 1
ATOM 578 N N . LEU A 1 76 ? -9.170 -10.050 -5.707 1.00 84.56 76 LEU A N 1
ATOM 579 C CA . LEU A 1 76 ? -8.956 -9.414 -7.007 1.00 84.56 76 LEU A CA 1
ATOM 580 C C . LEU A 1 76 ? -8.671 -7.907 -6.871 1.00 84.56 76 LEU A C 1
ATOM 582 O O . LEU A 1 76 ? -7.767 -7.398 -7.530 1.00 84.56 76 LEU A O 1
ATOM 586 N N . LEU A 1 77 ? -9.384 -7.213 -5.978 1.00 86.25 77 LEU A N 1
ATOM 587 C CA . LEU A 1 77 ? -9.145 -5.807 -5.632 1.00 86.25 77 LEU A CA 1
ATOM 588 C C . LEU A 1 77 ? -7.748 -5.587 -5.029 1.00 86.25 77 LEU A C 1
ATOM 590 O O . LEU A 1 77 ? -7.013 -4.730 -5.514 1.00 86.25 77 LEU A O 1
ATOM 594 N N . LEU A 1 78 ? -7.360 -6.389 -4.031 1.00 86.88 78 LEU A N 1
ATOM 595 C CA . LEU A 1 78 ? -6.015 -6.357 -3.436 1.00 86.88 78 LEU A CA 1
ATOM 596 C C . LEU A 1 78 ? -4.927 -6.689 -4.475 1.00 86.88 78 LEU A C 1
ATOM 598 O O . LEU A 1 78 ? -3.881 -6.042 -4.506 1.00 86.88 78 LEU A O 1
ATOM 602 N N . THR A 1 79 ? -5.199 -7.636 -5.382 1.00 83.62 79 THR A N 1
ATOM 603 C CA . THR A 1 79 ? -4.273 -8.010 -6.465 1.00 83.62 79 THR A CA 1
ATOM 604 C C . THR A 1 79 ? -4.041 -6.827 -7.396 1.00 83.62 79 THR A C 1
ATOM 606 O O . THR A 1 79 ? -2.896 -6.512 -7.700 1.00 83.62 79 THR A O 1
ATOM 609 N N . ALA A 1 80 ? -5.106 -6.130 -7.804 1.00 84.00 80 ALA A N 1
ATOM 610 C CA . ALA A 1 80 ? -5.018 -4.960 -8.674 1.00 84.00 80 ALA A CA 1
ATOM 611 C C . ALA A 1 80 ? -4.329 -3.742 -8.018 1.00 84.00 80 ALA A C 1
ATOM 613 O O . ALA A 1 80 ? -3.873 -2.861 -8.745 1.00 84.00 80 ALA A O 1
ATOM 614 N N . GLU A 1 81 ? -4.230 -3.678 -6.681 1.00 83.12 81 GLU A N 1
ATOM 615 C CA . GLU A 1 81 ? -3.414 -2.671 -5.982 1.00 83.12 81 GLU A CA 1
ATOM 616 C C . GLU A 1 81 ? -1.932 -3.079 -5.912 1.00 83.12 81 GLU A C 1
ATOM 618 O O . GLU A 1 81 ? -1.075 -2.303 -6.340 1.00 83.12 81 GLU A O 1
ATOM 623 N N . CYS A 1 82 ? -1.619 -4.295 -5.434 1.00 80.38 82 CYS A N 1
ATOM 624 C CA . CYS A 1 82 ? -0.247 -4.835 -5.417 1.00 80.38 82 CYS A CA 1
ATOM 625 C C . CYS A 1 82 ? 0.410 -4.738 -6.801 1.00 80.38 82 CYS A C 1
ATOM 627 O O . CYS A 1 82 ? 1.527 -4.248 -6.960 1.00 80.38 82 CYS A O 1
ATOM 629 N N . LEU A 1 83 ? -0.333 -5.157 -7.824 1.00 75.94 83 LEU A N 1
ATOM 630 C CA . LEU A 1 83 ? 0.074 -5.137 -9.222 1.00 75.94 83 LEU A CA 1
ATOM 631 C C . LEU A 1 83 ? -0.136 -3.768 -9.909 1.00 75.94 83 LEU A C 1
ATOM 633 O O . LEU A 1 83 ? -0.297 -3.710 -11.125 1.00 75.94 83 LEU A O 1
ATOM 637 N N . GLY A 1 84 ? -0.166 -2.668 -9.150 1.00 78.06 84 GLY A N 1
ATOM 638 C CA . GLY A 1 84 ? -0.339 -1.309 -9.669 1.00 78.06 84 GLY A CA 1
ATOM 639 C C . GLY A 1 84 ? 0.913 -0.759 -10.366 1.00 78.06 84 GLY A C 1
ATOM 640 O O . GLY A 1 84 ? 1.544 -1.409 -11.195 1.00 78.06 84 GLY A O 1
ATOM 641 N N . THR A 1 85 ? 1.350 0.457 -10.014 1.00 78.44 85 THR A N 1
ATOM 642 C CA . THR A 1 85 ? 2.625 0.995 -10.549 1.00 78.44 85 THR A CA 1
ATOM 643 C C . THR A 1 85 ? 3.844 0.163 -10.154 1.00 78.44 85 THR A C 1
ATOM 645 O O . THR A 1 85 ? 4.864 0.238 -10.830 1.00 78.44 85 THR A O 1
ATOM 648 N N . GLY A 1 86 ? 3.707 -0.697 -9.143 1.00 75.50 86 GLY A N 1
ATOM 649 C CA . GLY A 1 86 ? 4.614 -1.794 -8.833 1.00 75.50 86 GLY A CA 1
ATOM 650 C C . GLY A 1 86 ? 4.621 -2.955 -9.840 1.00 75.50 86 GLY A C 1
ATOM 651 O O . GLY A 1 86 ? 5.006 -4.030 -9.406 1.00 75.50 86 GLY A O 1
ATOM 652 N N . LEU A 1 87 ? 4.221 -2.784 -11.119 1.00 76.25 87 LEU A N 1
ATOM 653 C CA . LEU A 1 87 ? 4.163 -3.832 -12.173 1.00 76.25 87 LEU A CA 1
ATOM 654 C C . LEU A 1 87 ? 5.103 -3.677 -13.410 1.00 76.25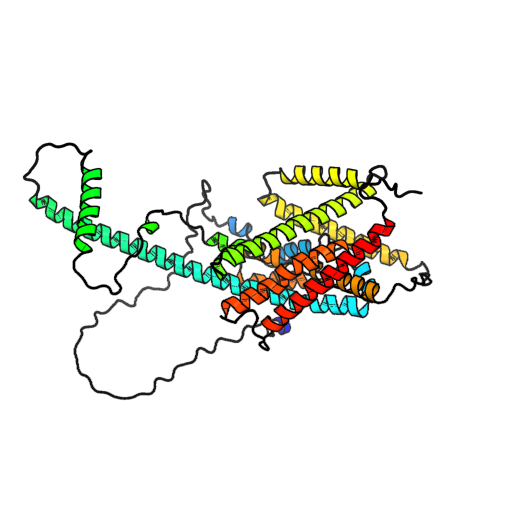 87 LEU A C 1
ATOM 656 O O . LEU A 1 87 ? 5.287 -4.644 -14.145 1.00 76.25 87 LEU A O 1
ATOM 660 N N . LEU A 1 88 ? 5.756 -2.531 -13.645 1.00 80.06 88 LEU A N 1
ATOM 661 C CA . LEU A 1 88 ? 6.612 -2.277 -14.822 1.00 80.06 88 LEU A CA 1
ATOM 662 C C . LEU A 1 88 ? 8.162 -2.500 -14.745 1.00 80.06 88 LEU A C 1
ATOM 664 O O . LEU A 1 88 ? 8.748 -2.716 -15.801 1.00 80.06 88 LEU A O 1
ATOM 668 N N . ALA A 1 89 ? 8.882 -2.439 -13.603 1.00 80.31 89 ALA A N 1
ATOM 669 C CA . ALA A 1 89 ? 10.376 -2.294 -13.597 1.00 80.31 89 ALA A CA 1
ATOM 670 C C . ALA A 1 89 ? 11.275 -3.039 -12.548 1.00 80.31 89 ALA A C 1
ATOM 672 O O . ALA A 1 89 ? 12.479 -2.814 -12.503 1.00 80.31 89 ALA A O 1
ATOM 673 N N . LEU A 1 90 ? 10.781 -3.979 -11.745 1.00 81.38 90 LEU A N 1
ATOM 674 C CA . LEU A 1 90 ? 11.562 -4.955 -10.946 1.00 81.38 90 LEU A CA 1
ATOM 675 C C . LEU A 1 90 ? 12.332 -6.026 -11.755 1.00 81.38 90 LEU A C 1
ATOM 677 O O . LEU A 1 90 ? 13.061 -6.752 -11.092 1.00 81.38 90 LEU A O 1
ATOM 681 N N . PRO A 1 91 ? 12.333 -6.136 -13.109 1.00 83.75 91 PRO A N 1
ATOM 682 C CA . PRO A 1 91 ? 13.470 -6.756 -13.791 1.00 83.75 91 PRO A CA 1
ATOM 683 C C . PRO A 1 91 ? 14.734 -5.938 -13.525 1.00 83.75 91 PRO A C 1
ATOM 685 O O . PRO A 1 91 ? 15.796 -6.514 -13.337 1.00 83.75 91 PRO A O 1
ATOM 688 N N . GLY A 1 92 ? 14.597 -4.612 -13.386 1.00 84.12 92 GLY A N 1
ATOM 689 C CA . GLY A 1 92 ? 15.627 -3.728 -12.847 1.00 84.12 92 GLY A CA 1
ATOM 690 C C . GLY A 1 92 ? 16.071 -4.166 -11.453 1.00 84.12 92 GLY A C 1
ATOM 691 O O . GLY A 1 92 ? 17.254 -4.431 -11.260 1.00 84.12 92 GLY A O 1
ATOM 692 N N . ASN A 1 93 ? 15.146 -4.354 -10.506 1.00 85.69 93 ASN A N 1
ATOM 693 C CA . ASN A 1 93 ? 15.474 -4.858 -9.162 1.00 85.69 93 ASN A CA 1
ATOM 694 C C . ASN A 1 93 ? 16.101 -6.260 -9.170 1.00 85.69 93 ASN A C 1
ATOM 696 O O . ASN A 1 93 ? 17.124 -6.468 -8.529 1.00 85.69 93 ASN A O 1
ATOM 700 N N . ILE A 1 94 ? 15.491 -7.229 -9.861 1.00 86.56 94 ILE A N 1
ATOM 701 C CA . ILE A 1 94 ? 15.935 -8.628 -9.895 1.00 86.56 94 ILE A CA 1
ATOM 702 C C . ILE A 1 94 ? 17.303 -8.726 -10.576 1.00 86.56 94 ILE A C 1
ATOM 704 O O . ILE A 1 94 ? 18.171 -9.418 -10.054 1.00 86.56 94 ILE A O 1
ATOM 708 N N . ALA A 1 95 ? 17.555 -7.980 -11.656 1.00 87.69 95 ALA A N 1
ATOM 709 C CA . ALA A 1 95 ? 18.882 -7.895 -12.264 1.00 87.69 95 ALA A CA 1
ATOM 710 C C . ALA A 1 95 ? 19.891 -7.165 -11.355 1.00 87.69 95 ALA A C 1
ATOM 712 O O . ALA A 1 95 ? 21.024 -7.619 -11.216 1.00 87.69 95 ALA A O 1
ATOM 713 N N . THR A 1 96 ? 19.480 -6.085 -10.679 1.00 88.19 96 THR A N 1
ATOM 714 C CA . THR A 1 96 ? 20.324 -5.321 -9.734 1.00 88.19 96 THR A CA 1
ATOM 715 C C . THR A 1 96 ? 20.740 -6.159 -8.524 1.00 88.19 96 THR A C 1
ATOM 717 O O . THR A 1 96 ? 21.891 -6.101 -8.088 1.00 88.19 96 THR A O 1
ATOM 720 N N . LEU A 1 97 ? 19.821 -6.959 -7.979 1.00 89.62 97 LEU A N 1
ATOM 721 C CA . LEU A 1 97 ? 20.074 -7.871 -6.864 1.00 89.62 97 LEU A CA 1
ATOM 722 C C . LEU A 1 97 ? 20.765 -9.171 -7.323 1.00 89.62 97 LEU A C 1
ATOM 724 O O . LEU A 1 97 ? 21.475 -9.803 -6.540 1.00 89.62 97 LEU A O 1
ATOM 728 N N . GLY A 1 98 ? 20.618 -9.514 -8.605 1.00 89.06 98 GLY A N 1
ATOM 729 C CA . GLY A 1 98 ? 20.995 -10.780 -9.226 1.00 89.06 98 GLY A CA 1
ATOM 730 C C . GLY A 1 98 ? 19.834 -11.777 -9.170 1.00 89.06 98 GLY A C 1
ATOM 731 O O . GLY A 1 98 ? 19.249 -11.974 -8.104 1.00 89.06 98 GLY A O 1
ATOM 732 N N . ASN A 1 99 ? 19.517 -12.424 -10.301 1.00 84.81 99 ASN A N 1
ATOM 733 C CA . ASN A 1 99 ? 18.261 -13.165 -10.507 1.00 84.81 99 ASN A CA 1
ATOM 734 C C . ASN A 1 99 ? 17.855 -14.074 -9.335 1.00 84.81 99 ASN A C 1
ATOM 736 O O 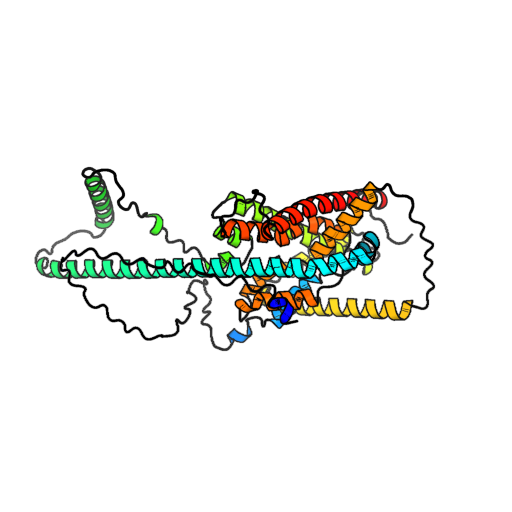. ASN A 1 99 ? 16.721 -14.002 -8.867 1.00 84.81 99 ASN A O 1
ATOM 740 N N . PHE A 1 100 ? 18.792 -14.883 -8.831 1.00 89.25 100 PHE A N 1
ATOM 741 C CA . PHE A 1 100 ? 18.568 -15.774 -7.690 1.00 89.25 100 PHE A CA 1
ATOM 742 C C . PHE A 1 100 ? 18.099 -15.024 -6.432 1.00 89.25 100 PHE A C 1
ATOM 744 O O . PHE A 1 100 ? 17.064 -15.364 -5.865 1.00 89.25 100 PHE A O 1
ATOM 751 N N . TRP A 1 101 ? 18.818 -13.975 -6.020 1.00 91.75 101 TRP A N 1
ATOM 752 C CA . TRP A 1 101 ? 18.481 -13.185 -4.832 1.00 91.75 101 TRP A CA 1
ATOM 753 C C . TRP A 1 101 ? 17.211 -12.356 -5.027 1.00 91.75 101 TRP A C 1
ATOM 755 O O . TRP A 1 101 ? 16.430 -12.217 -4.089 1.00 91.75 101 TRP A O 1
ATOM 765 N N . GLY A 1 102 ? 16.976 -11.859 -6.246 1.00 87.31 102 GLY A N 1
ATOM 766 C CA . GLY A 1 102 ? 15.744 -11.176 -6.638 1.00 87.31 102 GLY A CA 1
ATOM 767 C C . GLY A 1 102 ? 14.499 -12.037 -6.431 1.00 87.31 102 GLY A C 1
ATOM 768 O O . GLY A 1 102 ? 13.586 -11.641 -5.706 1.00 87.31 102 GLY A O 1
ATOM 769 N N . PHE A 1 103 ? 14.485 -13.240 -7.013 1.00 84.56 103 PHE A N 1
ATOM 770 C CA . PHE A 1 103 ? 13.378 -14.183 -6.837 1.00 84.56 103 PHE A CA 1
ATOM 771 C C . PHE A 1 103 ? 13.289 -14.728 -5.406 1.00 84.56 103 PHE A C 1
ATOM 773 O O . PHE A 1 103 ? 12.188 -14.814 -4.871 1.00 84.56 103 PHE A O 1
ATOM 780 N N . PHE A 1 104 ? 14.415 -15.041 -4.755 1.00 87.38 104 PHE A N 1
ATOM 781 C CA . PHE A 1 104 ? 14.423 -15.506 -3.364 1.00 87.38 104 PHE A CA 1
ATOM 782 C C . PHE A 1 104 ? 13.803 -14.478 -2.409 1.00 87.38 104 PHE A C 1
ATOM 784 O O . PHE A 1 104 ? 12.946 -14.834 -1.602 1.00 87.38 104 PHE A O 1
ATOM 791 N N . PHE A 1 105 ? 14.187 -13.201 -2.518 1.00 89.62 105 PHE A N 1
ATOM 792 C CA . PHE A 1 105 ? 13.632 -12.154 -1.663 1.00 89.62 105 PHE A CA 1
ATOM 793 C C . PHE A 1 105 ? 12.141 -11.920 -1.934 1.00 89.62 105 PHE A C 1
ATOM 795 O O . PHE A 1 105 ? 11.362 -11.835 -0.988 1.00 89.62 105 PHE A O 1
ATOM 802 N N . LEU A 1 106 ? 11.723 -11.901 -3.206 1.00 86.06 106 LEU A N 1
ATOM 803 C CA . LEU A 1 106 ? 10.307 -11.814 -3.575 1.00 86.06 106 LEU A CA 1
ATOM 804 C C . LEU A 1 106 ? 9.491 -12.960 -2.956 1.00 86.06 106 LEU A C 1
ATOM 806 O O . LEU A 1 106 ? 8.460 -12.712 -2.334 1.00 86.06 106 LEU A O 1
ATOM 810 N N . VAL A 1 107 ? 9.968 -14.205 -3.071 1.00 83.94 107 VAL A N 1
ATOM 811 C CA . VAL A 1 107 ? 9.278 -15.386 -2.526 1.00 83.94 107 VAL A CA 1
ATOM 812 C C . VAL A 1 107 ? 9.235 -15.354 -0.996 1.00 83.94 107 VAL A C 1
ATOM 814 O O . VAL A 1 107 ? 8.221 -15.736 -0.419 1.00 83.94 107 VAL A O 1
ATOM 817 N N . MET A 1 108 ? 10.280 -14.848 -0.333 1.00 86.94 108 MET A N 1
ATOM 818 C CA . MET A 1 108 ? 10.299 -14.655 1.123 1.00 86.94 108 MET A CA 1
ATOM 819 C C . MET A 1 108 ? 9.390 -13.513 1.602 1.00 86.94 108 MET A C 1
ATOM 821 O O . MET A 1 108 ? 8.852 -13.591 2.706 1.00 86.94 108 MET A O 1
ATOM 825 N N . GLN A 1 109 ? 9.158 -12.479 0.790 1.00 85.94 109 GLN A N 1
ATOM 826 C CA . GLN A 1 109 ? 8.280 -11.368 1.167 1.00 85.94 109 GLN A CA 1
ATOM 827 C C . GLN A 1 109 ? 6.794 -11.777 1.208 1.00 85.94 109 GLN A C 1
ATOM 829 O O . GLN A 1 109 ? 6.033 -11.210 1.991 1.00 85.94 109 GLN A O 1
ATOM 834 N N . LEU A 1 110 ? 6.382 -12.789 0.433 1.00 83.81 110 LEU A N 1
ATOM 835 C CA . LEU A 1 110 ? 5.004 -13.306 0.406 1.00 83.81 110 LEU A CA 1
ATOM 836 C C . LEU A 1 110 ? 4.505 -13.821 1.780 1.00 83.81 110 LEU A C 1
ATOM 838 O O . LEU A 1 110 ? 3.506 -13.285 2.269 1.00 83.81 110 LEU A O 1
ATOM 842 N N . PRO A 1 111 ? 5.155 -14.799 2.454 1.00 84.69 111 PRO A N 1
ATOM 843 C CA . PRO A 1 111 ? 4.724 -15.261 3.776 1.00 84.69 111 PRO A CA 1
ATOM 844 C C . PRO A 1 111 ? 4.888 -14.186 4.858 1.00 84.69 111 PRO A C 1
ATOM 846 O O . PRO A 1 111 ? 4.055 -14.115 5.757 1.00 84.69 111 PRO A O 1
ATOM 849 N N . ILE A 1 112 ? 5.902 -13.315 4.758 1.00 87.06 112 ILE A N 1
ATOM 850 C CA . ILE A 1 112 ? 6.077 -12.178 5.677 1.00 87.06 112 ILE A CA 1
ATOM 851 C C . ILE A 1 112 ? 4.873 -11.227 5.583 1.00 87.06 112 ILE A C 1
ATOM 853 O O . ILE A 1 112 ? 4.305 -10.842 6.607 1.00 87.06 112 ILE A O 1
ATOM 857 N N . ASN A 1 113 ? 4.442 -10.885 4.365 1.00 86.75 113 ASN A N 1
ATOM 858 C CA . ASN A 1 113 ? 3.317 -9.977 4.161 1.00 86.75 113 ASN A CA 1
ATOM 859 C C . ASN A 1 113 ? 1.975 -10.603 4.553 1.00 86.75 113 ASN A C 1
ATOM 861 O O . ASN A 1 113 ? 1.154 -9.918 5.169 1.00 86.75 113 ASN A O 1
ATOM 865 N N . LEU A 1 114 ? 1.785 -11.899 4.279 1.00 87.06 114 LEU A N 1
ATOM 866 C CA . LEU A 1 114 ? 0.624 -12.657 4.745 1.00 87.06 114 LEU A CA 1
ATOM 867 C C . LEU A 1 114 ? 0.557 -12.691 6.279 1.00 87.06 114 LEU A C 1
ATOM 869 O O . LEU A 1 114 ? -0.481 -12.367 6.848 1.00 87.06 114 LEU A O 1
ATOM 873 N N . TYR A 1 115 ? 1.663 -13.012 6.957 1.00 88.69 115 TYR A N 1
ATOM 874 C CA . TYR A 1 115 ? 1.738 -13.047 8.421 1.00 88.69 115 TYR A CA 1
ATOM 875 C C . TYR A 1 115 ? 1.424 -11.683 9.052 1.00 88.69 115 TYR A C 1
ATOM 877 O O . TYR A 1 115 ? 0.619 -11.601 9.980 1.00 88.69 115 TYR A O 1
ATOM 885 N N . ALA A 1 116 ? 1.986 -10.598 8.508 1.00 90.31 116 ALA A N 1
ATOM 886 C CA . ALA A 1 116 ? 1.706 -9.244 8.980 1.00 90.31 116 ALA A CA 1
ATOM 887 C C . ALA A 1 116 ? 0.231 -8.837 8.780 1.00 90.31 116 ALA A C 1
ATOM 889 O O . ALA A 1 116 ? -0.361 -8.227 9.671 1.00 90.31 116 ALA A O 1
ATOM 890 N N . GLY A 1 117 ? -0.386 -9.215 7.654 1.00 89.56 117 GLY A N 1
ATOM 891 C CA . GLY A 1 117 ? -1.817 -9.005 7.417 1.00 89.56 117 GLY A CA 1
ATOM 892 C C . GLY A 1 117 ? -2.715 -9.847 8.330 1.00 89.56 117 GLY A C 1
ATOM 893 O O . GLY A 1 117 ? -3.722 -9.347 8.823 1.00 89.56 117 GLY A O 1
ATOM 894 N N . THR A 1 118 ? -2.325 -11.085 8.639 1.00 89.62 118 THR A N 1
ATOM 895 C CA . THR A 1 118 ? -3.026 -11.951 9.602 1.00 89.62 118 THR A CA 1
ATOM 896 C C . THR A 1 118 ? -2.951 -11.391 11.027 1.00 89.62 118 THR A C 1
ATOM 898 O O . THR A 1 118 ? -3.977 -11.312 11.697 1.00 89.62 118 THR A O 1
ATOM 901 N N . ILE A 1 119 ? -1.786 -10.908 11.480 1.00 91.88 119 ILE A N 1
ATOM 902 C CA . ILE A 1 119 ? -1.654 -10.171 12.755 1.00 91.88 119 ILE A CA 1
ATOM 903 C C . ILE A 1 119 ? -2.581 -8.949 12.787 1.00 91.88 119 ILE A C 1
ATOM 905 O O . ILE A 1 119 ? -3.272 -8.714 13.781 1.00 91.88 119 ILE A O 1
ATOM 909 N N . LEU A 1 120 ? -2.598 -8.175 11.699 1.00 91.69 120 LEU A N 1
ATOM 910 C CA . LEU A 1 120 ? -3.409 -6.967 11.570 1.00 91.69 120 LEU A CA 1
ATOM 911 C C . LEU A 1 120 ? -4.917 -7.277 11.537 1.00 91.69 120 LEU A C 1
ATOM 913 O O . LEU A 1 120 ? -5.709 -6.485 12.038 1.00 91.69 120 LEU A O 1
ATOM 917 N N . HIS A 1 121 ? -5.310 -8.437 11.004 1.00 93.31 121 HIS A N 1
ATOM 918 C CA . HIS A 1 121 ? -6.681 -8.939 11.050 1.00 93.31 121 HIS A CA 1
ATOM 919 C C . HIS A 1 121 ? -7.126 -9.278 12.475 1.00 93.31 121 HIS A C 1
ATOM 921 O O . HIS A 1 121 ? -8.116 -8.711 12.933 1.00 93.31 121 HIS A O 1
ATOM 927 N N . TRP A 1 122 ? -6.393 -10.157 13.172 1.00 92.38 122 TRP A N 1
ATOM 928 C CA . TRP A 1 122 ? -6.738 -10.583 14.534 1.00 92.38 122 TRP A CA 1
ATOM 929 C C . TRP A 1 122 ? -6.844 -9.385 15.474 1.00 92.38 122 TRP A C 1
ATOM 931 O O . TRP A 1 122 ? -7.918 -9.113 16.000 1.00 92.38 122 TRP A O 1
ATOM 941 N N . THR A 1 123 ? -5.777 -8.580 15.545 1.00 91.62 123 THR A N 1
ATOM 942 C CA . THR A 1 123 ? -5.698 -7.408 16.433 1.00 91.62 123 THR A CA 1
ATOM 943 C C . THR A 1 123 ? -6.838 -6.401 16.188 1.00 91.62 123 THR A C 1
ATOM 945 O O . THR A 1 123 ? -7.172 -5.635 17.088 1.00 91.62 123 THR A O 1
ATOM 948 N N . ALA A 1 124 ? -7.444 -6.383 14.992 1.00 92.19 124 ALA A N 1
ATOM 949 C CA . ALA A 1 124 ? -8.589 -5.533 14.665 1.00 92.19 124 ALA A CA 1
ATOM 950 C C . ALA A 1 124 ? -9.960 -6.181 14.944 1.00 92.19 124 ALA A C 1
ATOM 952 O O . ALA A 1 124 ? -10.870 -5.463 15.354 1.00 92.19 124 ALA A O 1
ATOM 953 N N . LEU A 1 125 ? -10.105 -7.510 14.814 1.00 92.06 125 LEU A N 1
ATOM 954 C CA . LEU A 1 125 ? -11.272 -8.231 15.351 1.00 92.06 125 LEU A CA 1
ATOM 955 C C . LEU A 1 125 ? -11.387 -8.034 16.867 1.00 92.06 125 LEU A C 1
ATOM 957 O O . LEU A 1 125 ? -12.480 -7.815 17.377 1.00 92.06 125 LEU A O 1
ATOM 961 N N . ASP A 1 126 ? -10.258 -8.064 17.574 1.00 91.88 126 ASP A N 1
ATOM 962 C CA . ASP A 1 126 ? -10.205 -7.845 19.019 1.00 91.88 126 ASP A CA 1
ATOM 963 C C . ASP A 1 126 ? -10.680 -6.443 19.435 1.00 91.88 126 ASP A C 1
ATOM 965 O O . ASP A 1 126 ? -11.412 -6.302 20.411 1.00 91.88 126 ASP A O 1
ATOM 969 N N . VAL A 1 127 ? -10.279 -5.401 18.697 1.00 91.44 127 VAL A N 1
ATOM 970 C CA . VAL A 1 127 ? -10.723 -4.017 18.953 1.00 91.44 127 VAL A CA 1
ATOM 971 C C . VAL A 1 127 ? -12.205 -3.843 18.606 1.00 91.44 127 VAL A C 1
ATOM 973 O O . VAL A 1 127 ? -12.923 -3.180 19.350 1.00 91.44 127 VAL A O 1
ATOM 976 N N . GLU A 1 128 ? -12.694 -4.485 17.539 1.00 90.06 128 GLU A N 1
ATOM 977 C CA . GLU A 1 128 ? -14.135 -4.564 17.245 1.00 90.06 128 GLU A CA 1
ATOM 978 C C . GLU A 1 128 ? -14.901 -5.252 18.391 1.00 90.06 128 GLU A C 1
ATOM 980 O O . GLU A 1 128 ? -15.913 -4.727 18.849 1.00 90.06 128 GLU A O 1
ATOM 985 N N . GLN A 1 129 ? -14.393 -6.369 18.924 1.00 91.00 129 GLN A N 1
ATOM 986 C CA . GLN A 1 129 ? -15.005 -7.078 20.052 1.00 91.00 129 GLN A CA 1
ATOM 987 C C . GLN A 1 129 ? -14.979 -6.259 21.353 1.00 91.00 129 GLN A C 1
ATOM 989 O O . GLN A 1 129 ? -15.967 -6.262 22.088 1.00 91.00 129 GLN A O 1
ATOM 994 N N . GLN A 1 130 ? -13.889 -5.539 21.641 1.00 89.56 130 GLN A N 1
ATOM 995 C CA . GLN A 1 130 ? -13.815 -4.656 22.807 1.00 89.56 130 GLN A CA 1
ATOM 996 C C . GLN A 1 130 ? -14.842 -3.518 22.699 1.00 89.56 130 GLN A C 1
ATOM 998 O O . GLN A 1 130 ? -15.628 -3.324 23.625 1.00 89.56 130 GLN A O 1
ATOM 1003 N N . HIS 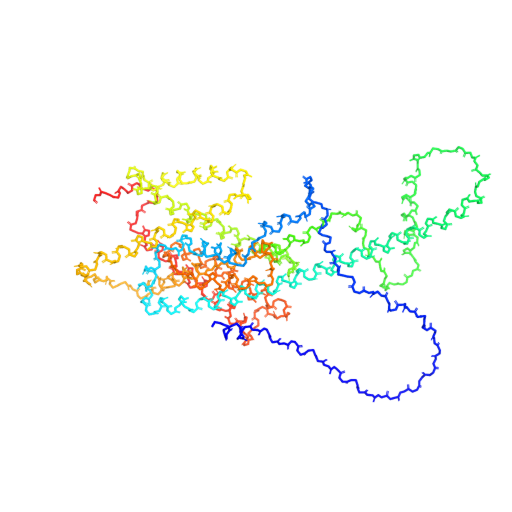A 1 131 ? -14.914 -2.833 21.551 1.00 87.31 131 HIS A N 1
ATOM 1004 C CA . HIS A 1 131 ? -15.930 -1.804 21.316 1.00 87.31 131 HIS A CA 1
ATOM 1005 C C . HIS A 1 131 ? -17.361 -2.370 21.369 1.00 87.31 131 HIS A C 1
ATOM 1007 O O . HIS A 1 131 ? -18.259 -1.698 21.869 1.00 87.31 131 HIS A O 1
ATOM 1013 N N . GLU A 1 132 ? -17.616 -3.602 20.908 1.00 87.81 132 GLU A N 1
ATOM 1014 C CA . GLU A 1 132 ? -18.932 -4.239 21.079 1.00 87.81 132 GLU A CA 1
ATOM 1015 C C . GLU A 1 132 ? -19.294 -4.477 22.556 1.00 87.81 132 GLU A C 1
ATOM 1017 O O . GLU A 1 132 ? -20.467 -4.354 22.910 1.00 87.81 132 GLU A O 1
ATOM 1022 N N . LEU A 1 133 ? -18.330 -4.795 23.426 1.00 89.81 133 LEU A N 1
ATOM 1023 C CA . LEU A 1 133 ? -18.566 -4.961 24.867 1.00 89.81 133 LEU A CA 1
ATOM 1024 C C . LEU A 1 133 ? -18.794 -3.616 25.574 1.00 89.81 133 LEU A C 1
ATOM 1026 O O . LEU A 1 133 ? -19.724 -3.500 26.373 1.00 89.81 133 LEU A O 1
ATOM 1030 N N . GLU A 1 134 ? -18.003 -2.595 25.239 1.00 87.31 134 GLU A N 1
ATOM 1031 C CA . GLU A 1 134 ? -18.164 -1.223 25.743 1.00 87.31 134 GLU A CA 1
ATOM 1032 C C . GLU A 1 134 ? -19.524 -0.632 25.329 1.00 87.31 134 GLU A C 1
ATOM 1034 O O . GLU A 1 134 ? -20.250 -0.087 26.163 1.00 87.31 134 GLU A O 1
ATOM 1039 N N . ASN A 1 135 ? -19.935 -0.831 24.071 1.00 85.12 135 ASN A N 1
ATOM 1040 C CA . ASN A 1 135 ? -21.247 -0.414 23.572 1.00 85.12 135 ASN A CA 1
ATOM 1041 C C . ASN A 1 135 ? -22.410 -1.121 24.292 1.00 85.12 135 ASN A C 1
ATOM 1043 O O . ASN A 1 135 ? -23.426 -0.479 24.564 1.00 85.12 135 ASN A O 1
ATOM 1047 N N . ARG A 1 136 ? -22.283 -2.414 24.633 1.00 88.44 136 ARG A N 1
ATOM 1048 C CA . ARG A 1 136 ? -23.303 -3.137 25.422 1.00 88.44 136 ARG A CA 1
ATOM 1049 C C . ARG A 1 136 ? -23.413 -2.567 26.836 1.00 88.44 136 ARG A C 1
ATOM 1051 O O . ARG A 1 136 ? -24.510 -2.194 27.239 1.00 88.44 136 ARG A O 1
ATOM 1058 N N . TRP A 1 137 ? -22.290 -2.375 27.531 1.00 89.56 137 TRP A N 1
ATOM 1059 C CA . TRP A 1 137 ? -22.252 -1.727 28.852 1.00 89.56 137 TRP A CA 1
ATOM 1060 C C . TRP A 1 137 ? -22.868 -0.318 28.847 1.00 89.56 137 TRP A C 1
ATOM 1062 O O . TRP A 1 137 ? -23.607 0.055 29.764 1.00 89.56 137 TRP A O 1
ATOM 1072 N N . TYR A 1 138 ? -22.619 0.466 27.796 1.00 86.25 138 TYR A N 1
ATOM 1073 C CA . TYR A 1 138 ? -23.230 1.784 27.631 1.00 86.25 138 TYR A CA 1
ATOM 1074 C C . TYR A 1 138 ? -24.751 1.705 27.396 1.00 86.25 138 TYR A C 1
ATOM 1076 O O . TYR A 1 138 ? -25.516 2.471 27.982 1.00 86.25 138 TYR A O 1
ATOM 1084 N N . GLN A 1 139 ? -25.228 0.746 26.596 1.00 87.75 139 GLN A N 1
ATOM 1085 C CA . GLN A 1 139 ? -26.667 0.529 26.403 1.00 87.75 139 GLN A CA 1
ATOM 1086 C C . GLN A 1 139 ? -27.363 0.021 27.675 1.00 87.75 139 GLN A C 1
ATOM 1088 O O . GLN A 1 139 ? -28.453 0.494 27.997 1.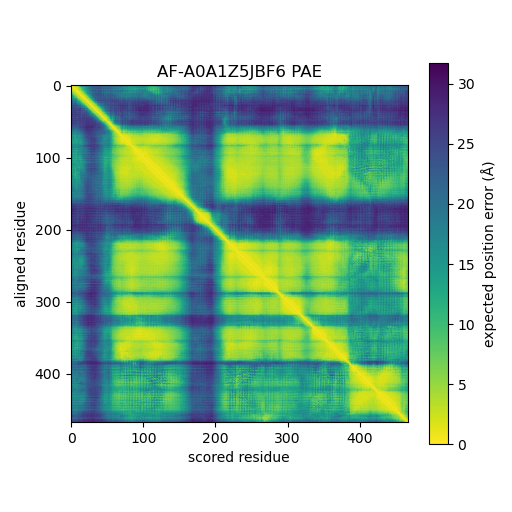00 87.75 139 GLN A O 1
ATOM 1093 N N . GLU A 1 140 ? -26.740 -0.891 28.421 1.00 91.25 140 GLU A N 1
ATOM 1094 C CA . GLU A 1 140 ? -27.263 -1.435 29.680 1.00 91.25 140 GLU A CA 1
ATOM 1095 C C . GLU A 1 140 ? -27.353 -0.356 30.767 1.00 91.25 140 GLU A C 1
ATOM 1097 O O . GLU A 1 140 ? -28.407 -0.190 31.383 1.00 91.25 140 GLU A O 1
ATOM 1102 N N . SER A 1 141 ? -26.308 0.459 30.944 1.00 87.56 141 SER A N 1
ATOM 1103 C CA . SER A 1 141 ? -26.330 1.592 31.884 1.00 87.56 141 SER A CA 1
ATOM 1104 C C . SER A 1 141 ? -27.345 2.677 31.487 1.00 87.56 141 SER A C 1
ATOM 1106 O O . SER A 1 141 ? -28.048 3.201 32.354 1.00 87.56 141 SER A O 1
ATOM 1108 N N . LEU A 1 142 ? -27.538 2.954 30.189 1.00 87.06 142 LEU A N 1
ATOM 1109 C CA . LEU A 1 142 ? -28.632 3.816 29.715 1.00 87.06 142 LEU A CA 1
ATOM 1110 C C . LEU A 1 142 ? -30.028 3.228 29.989 1.00 87.06 142 LEU A C 1
ATOM 1112 O O . LEU A 1 142 ? -30.966 3.988 30.245 1.00 87.06 142 LEU A O 1
ATOM 1116 N N . GLN A 1 143 ? -30.203 1.904 29.935 1.00 91.94 143 GLN A N 1
ATOM 1117 C CA . GLN A 1 143 ? -31.466 1.256 30.307 1.00 91.94 143 GLN A CA 1
ATOM 1118 C C . GLN A 1 143 ? -31.702 1.322 31.822 1.00 91.94 143 GLN A C 1
ATOM 1120 O O . GLN A 1 143 ? -32.782 1.732 32.244 1.00 91.94 143 GLN A O 1
ATOM 1125 N N . GLN A 1 144 ? -30.689 1.027 32.640 1.00 92.88 144 GLN A N 1
ATOM 1126 C CA . GLN A 1 144 ? -30.761 1.151 34.101 1.00 92.88 144 GLN A CA 1
ATOM 1127 C C . GLN A 1 144 ? -31.068 2.594 34.536 1.00 92.88 144 GLN A C 1
ATOM 1129 O O . GLN A 1 144 ? -31.962 2.810 35.354 1.00 92.88 144 GLN A O 1
ATOM 1134 N N . GLY A 1 145 ? -30.421 3.594 33.927 1.00 88.69 145 GLY A N 1
ATOM 1135 C CA . GLY A 1 145 ? -30.698 5.012 34.181 1.00 88.69 145 GLY A CA 1
ATOM 1136 C C . GLY A 1 145 ? -32.127 5.433 33.813 1.00 88.69 145 GLY A C 1
ATOM 1137 O O . GLY A 1 145 ? -32.745 6.220 34.534 1.00 88.69 145 GLY A O 1
ATOM 1138 N N . LYS A 1 146 ? -32.702 4.869 32.739 1.00 90.88 146 LYS A N 1
ATOM 1139 C CA . LYS A 1 146 ? -34.126 5.055 32.403 1.00 90.88 146 LYS A CA 1
ATOM 1140 C C . LYS A 1 146 ? -35.040 4.425 33.456 1.00 90.88 146 LYS A C 1
ATOM 1142 O O . LYS A 1 146 ? -35.939 5.113 33.928 1.00 90.88 146 LYS A O 1
ATOM 1147 N N . ILE A 1 147 ? -34.779 3.175 33.853 1.00 89.00 147 ILE A N 1
ATOM 1148 C CA . ILE A 1 147 ? -35.561 2.436 34.862 1.00 89.00 147 ILE A CA 1
ATOM 1149 C C . ILE A 1 147 ? -35.556 3.174 36.209 1.00 89.00 147 ILE A C 1
ATOM 1151 O O . ILE A 1 147 ? -36.614 3.390 36.802 1.00 89.00 147 ILE A O 1
ATOM 1155 N N . ALA A 1 148 ? -34.385 3.636 36.660 1.00 85.44 148 ALA A N 1
ATOM 1156 C CA . ALA A 1 148 ? -34.248 4.438 37.873 1.00 85.44 148 ALA A CA 1
ATOM 1157 C C . ALA A 1 148 ? -35.039 5.754 37.777 1.00 85.44 148 ALA A C 1
ATOM 1159 O O . ALA A 1 148 ? -35.776 6.104 38.699 1.00 85.44 148 ALA A O 1
ATOM 1160 N N . LYS A 1 149 ? -34.964 6.460 36.638 1.00 89.00 149 LYS A N 1
ATOM 1161 C CA . LYS A 1 149 ? -35.722 7.701 36.425 1.00 89.00 149 LYS A CA 1
ATOM 1162 C C . LYS A 1 149 ? -37.239 7.474 36.425 1.00 89.00 149 LYS A C 1
ATOM 1164 O O . LYS A 1 149 ? -37.953 8.294 36.997 1.00 89.00 149 LYS A O 1
ATOM 1169 N N . THR A 1 150 ? -37.737 6.381 35.842 1.00 84.94 150 THR A N 1
ATOM 1170 C CA . THR A 1 150 ? -39.169 6.033 35.906 1.00 84.94 150 THR A CA 1
ATOM 1171 C C . THR A 1 150 ? -39.614 5.670 37.323 1.00 84.94 150 THR A C 1
ATOM 1173 O O . THR A 1 150 ? -40.637 6.179 37.769 1.00 84.94 150 THR A O 1
ATOM 1176 N N . ALA A 1 151 ? -38.816 4.897 38.070 1.00 79.31 151 ALA A N 1
ATOM 1177 C CA . ALA A 1 151 ? -39.127 4.530 39.455 1.00 79.31 151 ALA A CA 1
ATOM 1178 C C . ALA A 1 151 ? -39.140 5.743 40.411 1.00 79.31 151 ALA A C 1
ATOM 1180 O O . ALA A 1 151 ? -39.905 5.770 41.376 1.00 79.31 151 ALA A O 1
ATOM 1181 N N . CYS A 1 152 ? -38.323 6.767 40.143 1.00 77.25 152 CYS A N 1
ATOM 1182 C CA . CYS A 1 152 ? -38.384 8.041 40.865 1.00 77.25 152 CYS A CA 1
ATOM 1183 C C . CYS A 1 152 ? -39.609 8.888 40.478 1.00 77.25 152 CYS A C 1
ATOM 1185 O O . CYS A 1 152 ? -40.190 9.528 41.351 1.00 77.25 152 CYS A O 1
ATOM 1187 N N . LEU A 1 153 ? -40.030 8.880 39.205 1.00 79.19 153 LEU A N 1
ATOM 1188 C CA . LEU A 1 153 ? -41.250 9.580 38.777 1.00 79.19 153 LEU A CA 1
ATOM 1189 C C . LEU A 1 153 ? -42.501 8.989 39.441 1.00 79.19 153 LEU A C 1
ATOM 1191 O O . LEU A 1 153 ? -43.296 9.729 40.009 1.00 79.19 153 LEU A O 1
ATOM 1195 N N . GLU A 1 154 ? -42.639 7.662 39.422 1.00 78.50 154 GLU A N 1
ATOM 1196 C CA . GLU A 1 154 ? -43.807 6.944 39.951 1.00 78.50 154 GLU A CA 1
ATOM 1197 C C . GLU A 1 154 ? -44.036 7.215 41.451 1.00 78.50 154 GLU A C 1
ATOM 1199 O O . GLU A 1 154 ? -45.170 7.430 41.887 1.00 78.50 154 GLU A O 1
ATOM 1204 N N . LYS A 1 155 ? -42.951 7.315 42.234 1.00 72.56 155 LYS A N 1
ATOM 1205 C CA . LYS A 1 155 ? -43.009 7.722 43.649 1.00 72.56 155 LYS A CA 1
ATOM 1206 C C . LYS A 1 155 ? -43.501 9.159 43.844 1.00 72.56 155 LYS A C 1
ATOM 1208 O O . LYS A 1 155 ? -44.236 9.414 44.795 1.00 72.56 155 LYS A O 1
ATOM 1213 N N . ASN A 1 156 ? -43.139 10.086 42.957 1.00 64.69 156 ASN A N 1
ATOM 1214 C CA . ASN A 1 156 ? -43.630 11.464 43.032 1.00 64.69 156 ASN A CA 1
ATOM 1215 C C . ASN A 1 156 ? -45.113 11.560 42.644 1.00 64.69 156 ASN A C 1
ATOM 1217 O O . ASN A 1 156 ? -45.859 12.266 43.318 1.00 64.69 156 ASN A O 1
ATOM 1221 N N . THR A 1 157 ? -45.576 10.797 41.648 1.00 63.09 157 THR A N 1
ATOM 1222 C CA . THR A 1 157 ? -46.995 10.789 41.245 1.00 63.09 157 THR A CA 1
ATOM 1223 C C . THR A 1 157 ? -47.919 10.262 42.354 1.00 63.09 157 THR A C 1
ATOM 1225 O O . THR A 1 157 ? -49.039 10.746 42.494 1.00 63.09 157 THR A O 1
ATOM 1228 N N . GLN A 1 158 ? -47.457 9.341 43.214 1.00 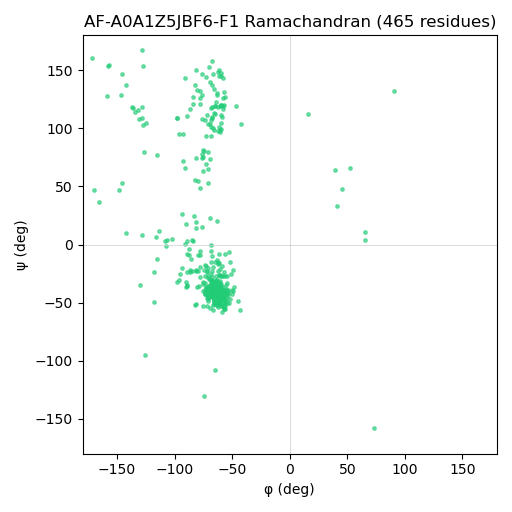56.06 158 GLN A N 1
ATOM 1229 C CA . GLN A 1 158 ? -48.200 8.973 44.434 1.00 56.06 158 GLN A CA 1
ATOM 1230 C C . GLN A 1 158 ? -48.262 10.102 45.482 1.00 56.06 158 GLN A C 1
ATOM 1232 O O . GLN A 1 158 ? -49.203 10.141 46.273 1.00 56.06 158 GLN A O 1
ATOM 1237 N N . SER A 1 159 ? -47.303 11.032 45.480 1.00 52.50 159 SER A N 1
ATOM 1238 C CA . SER A 1 159 ? -47.274 12.186 46.388 1.00 52.50 159 SER A CA 1
ATOM 1239 C C . SER A 1 159 ? -48.194 13.324 45.916 1.00 52.50 159 SER A C 1
ATOM 1241 O O . SER A 1 159 ? -48.877 13.948 46.728 1.00 52.50 159 SER A O 1
ATOM 1243 N N . GLU A 1 160 ? -48.306 13.554 44.601 1.00 52.09 160 GLU A N 1
ATOM 1244 C CA . GLU A 1 160 ? -49.191 14.588 44.027 1.00 52.09 160 GLU A CA 1
ATOM 1245 C C . GLU A 1 160 ? -50.681 14.365 44.347 1.00 52.09 160 GLU A C 1
ATOM 1247 O O . GLU A 1 160 ? -51.436 15.329 44.481 1.00 52.09 160 GLU A O 1
ATOM 1252 N N . VAL A 1 161 ? -51.104 13.117 44.594 1.00 53.47 161 VAL A N 1
ATOM 1253 C CA . VAL A 1 161 ? -52.464 12.795 45.075 1.00 53.47 161 VAL A CA 1
ATOM 1254 C C . VAL A 1 161 ? -52.783 13.494 46.411 1.00 53.47 161 VAL A C 1
ATOM 1256 O O . VAL A 1 161 ? -53.941 13.828 46.667 1.00 53.47 161 VAL A O 1
ATOM 1259 N N . ILE A 1 162 ? -51.770 13.801 47.231 1.00 53.06 162 ILE A N 1
ATOM 1260 C CA . ILE A 1 162 ? -51.904 14.534 48.503 1.00 53.06 162 ILE A CA 1
ATOM 1261 C C . ILE A 1 162 ? -51.848 16.064 48.294 1.00 53.06 162 ILE A C 1
ATOM 1263 O O . ILE A 1 162 ? -52.390 16.814 49.107 1.00 53.06 162 ILE A O 1
ATOM 1267 N N . GLN A 1 163 ? -51.262 16.553 47.193 1.00 46.38 163 GLN A N 1
ATOM 1268 C CA . GLN A 1 163 ? -51.117 17.991 46.902 1.00 46.38 163 GLN A CA 1
ATOM 1269 C C . G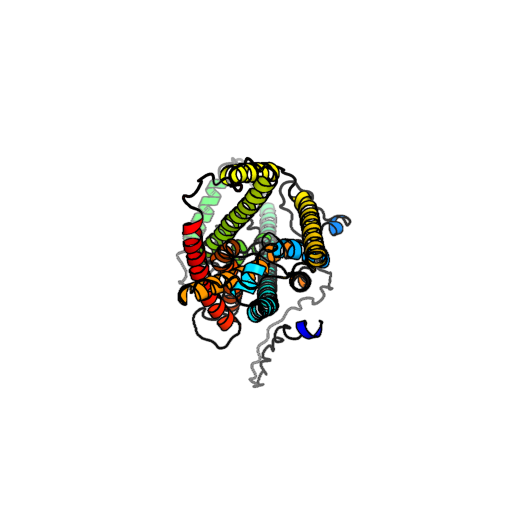LN A 1 163 ? -52.262 18.623 46.091 1.00 46.38 163 GLN A C 1
ATOM 1271 O O . GLN A 1 163 ? -52.278 19.842 45.923 1.00 46.38 163 GLN A O 1
ATOM 1276 N N . SER A 1 164 ? -53.296 17.859 45.721 1.00 47.78 164 SER A N 1
ATOM 1277 C CA . SER A 1 164 ? -54.539 18.338 45.073 1.00 47.78 164 SER A CA 1
ATOM 1278 C C . SER A 1 164 ? -55.410 19.314 45.905 1.00 47.78 164 SER A C 1
ATOM 1280 O O . SER A 1 164 ? -56.597 19.496 45.632 1.00 47.78 164 SER A O 1
ATOM 1282 N N . LYS A 1 165 ? -54.833 19.968 46.925 1.00 46.62 165 LYS A N 1
ATOM 1283 C CA . LYS A 1 165 ? -55.477 20.958 47.802 1.00 46.62 165 LYS A CA 1
ATOM 1284 C C . LYS A 1 165 ? -54.705 22.283 47.940 1.00 46.62 165 LYS A C 1
ATOM 1286 O O . LYS A 1 165 ? -55.089 23.116 48.757 1.00 46.62 165 LYS A O 1
ATOM 1291 N N . ILE A 1 166 ? -53.640 22.493 47.162 1.00 49.16 166 ILE A N 1
ATOM 1292 C CA . ILE A 1 166 ? -52.983 23.804 47.020 1.00 49.16 166 ILE A CA 1
ATOM 1293 C C . ILE A 1 166 ? -52.904 24.136 45.530 1.00 49.16 166 ILE A C 1
ATOM 1295 O O . ILE A 1 166 ? -51.879 23.953 44.882 1.00 49.16 166 ILE A O 1
ATOM 1299 N N . ALA A 1 167 ? -54.026 24.608 44.996 1.00 47.88 167 ALA A N 1
ATOM 1300 C CA . ALA A 1 167 ? -54.030 25.390 43.775 1.00 47.88 167 ALA A CA 1
ATOM 1301 C C . ALA A 1 167 ? -54.093 26.864 44.181 1.00 47.88 167 ALA A C 1
ATOM 1303 O O . ALA A 1 167 ? -55.137 27.304 44.656 1.00 47.88 167 ALA A O 1
ATOM 1304 N N . ASP A 1 168 ? -52.992 27.594 44.003 1.00 47.62 168 ASP A N 1
ATOM 1305 C CA . ASP A 1 168 ? -53.069 28.853 43.263 1.00 47.62 168 ASP A CA 1
ATOM 1306 C C . ASP A 1 168 ? -51.709 29.270 42.674 1.00 47.62 168 ASP A C 1
ATOM 1308 O O . ASP A 1 168 ? -50.653 28.853 43.147 1.00 47.62 168 ASP A O 1
ATOM 1312 N N . ASP A 1 169 ? -51.809 30.057 41.606 1.00 48.66 169 ASP A N 1
ATOM 1313 C CA . ASP A 1 169 ? -50.845 30.976 40.981 1.00 48.66 169 ASP A CA 1
ATOM 1314 C C . ASP A 1 169 ? -49.328 30.889 41.320 1.00 48.66 169 ASP A C 1
ATOM 1316 O O . ASP A 1 169 ? -48.897 31.293 42.401 1.00 48.66 169 ASP A O 1
ATOM 1320 N N . THR A 1 170 ? -48.479 30.492 40.349 1.00 44.41 170 THR A N 1
ATOM 1321 C CA . THR A 1 170 ? -47.297 31.299 39.919 1.00 44.41 170 THR A CA 1
ATOM 1322 C C . THR A 1 170 ? -46.568 30.780 38.660 1.00 44.41 170 THR A C 1
ATOM 1324 O O . THR A 1 170 ? -46.690 29.628 38.247 1.00 44.41 170 THR A O 1
ATOM 1327 N N . ASP A 1 171 ? -45.802 31.687 38.038 1.00 52.69 171 ASP A N 1
ATOM 1328 C CA . ASP A 1 171 ? -45.113 31.590 36.739 1.00 52.69 171 ASP A CA 1
ATOM 1329 C C . ASP A 1 171 ? -44.129 30.402 36.578 1.00 52.69 171 ASP A C 1
ATOM 1331 O O . ASP A 1 171 ? -43.157 30.238 37.318 1.00 52.69 171 ASP A O 1
ATOM 1335 N N . TYR A 1 172 ? -44.316 29.619 35.508 1.00 43.31 172 TYR A N 1
ATOM 1336 C CA . TYR A 1 172 ? -43.482 28.464 35.148 1.00 43.31 172 TYR A CA 1
ATOM 1337 C C . TYR A 1 172 ? -42.039 28.796 34.704 1.00 43.31 172 TYR A C 1
ATOM 1339 O O . TYR A 1 172 ? -41.258 27.870 34.458 1.00 43.31 172 TYR A O 1
ATOM 1347 N N . ARG A 1 173 ? -41.648 30.074 34.560 1.00 41.22 173 ARG A N 1
ATOM 1348 C CA . ARG A 1 173 ? -40.311 30.452 34.056 1.00 41.22 173 ARG A CA 1
ATOM 1349 C C . ARG A 1 173 ? -39.184 30.540 35.087 1.00 41.22 173 ARG A C 1
ATOM 1351 O O . ARG A 1 173 ? -38.036 30.362 34.683 1.00 41.22 173 ARG A O 1
ATOM 1358 N N . GLU A 1 174 ? -39.450 30.755 36.376 1.00 48.25 174 GLU A N 1
ATOM 1359 C CA . GLU A 1 174 ? -38.370 30.878 37.382 1.00 48.25 174 GLU A CA 1
ATOM 1360 C C . GLU A 1 174 ? -37.817 29.532 37.885 1.00 48.25 174 GLU A C 1
ATOM 1362 O O . GLU A 1 174 ? -36.665 29.446 38.326 1.00 48.25 174 GLU A O 1
ATOM 1367 N N . ILE A 1 175 ? -38.604 28.456 37.779 1.00 50.28 175 ILE A N 1
ATOM 1368 C CA . ILE A 1 175 ? -38.281 27.146 38.368 1.00 50.28 175 ILE A CA 1
ATOM 1369 C C . ILE A 1 175 ? -36.939 26.606 37.852 1.00 50.28 175 ILE A C 1
ATOM 1371 O O . ILE A 1 175 ? -36.114 26.153 38.641 1.00 50.28 175 ILE A O 1
ATOM 1375 N N . ASN A 1 176 ? -36.666 26.704 36.547 1.00 49.41 176 ASN A N 1
ATOM 1376 C CA . ASN A 1 176 ? -35.494 26.066 35.933 1.00 49.41 176 ASN A CA 1
ATOM 1377 C C . ASN A 1 176 ? -34.145 26.617 36.447 1.00 49.41 176 ASN A C 1
ATOM 1379 O O . ASN A 1 176 ? -33.143 25.903 36.452 1.00 49.41 176 ASN A O 1
ATOM 1383 N N . GLN A 1 177 ? -34.107 27.872 36.909 1.00 50.94 177 GLN A N 1
ATOM 1384 C CA . GLN A 1 177 ? -32.883 28.495 37.421 1.00 50.94 177 GLN A CA 1
ATOM 1385 C C . GLN A 1 177 ? -32.722 28.273 38.933 1.00 50.94 177 GLN A C 1
ATOM 1387 O O . GLN A 1 177 ? -31.618 27.993 39.401 1.00 50.94 177 GLN A O 1
ATOM 1392 N N . ASN A 1 178 ? -33.827 28.280 39.686 1.00 52.78 178 ASN A N 1
ATOM 1393 C CA . ASN A 1 178 ? -33.806 27.942 41.108 1.00 52.78 178 ASN A CA 1
ATOM 1394 C C . ASN A 1 178 ? -33.551 26.445 41.348 1.00 52.78 178 ASN A C 1
ATOM 1396 O O . ASN A 1 178 ? -32.725 26.121 42.193 1.00 52.78 178 ASN A O 1
ATOM 1400 N N . THR A 1 179 ? -34.125 25.526 40.561 1.00 57.69 179 THR A N 1
ATOM 1401 C CA . THR A 1 179 ? -33.816 24.086 40.659 1.00 57.69 179 THR A CA 1
ATOM 1402 C C . THR A 1 179 ? -32.341 23.791 40.370 1.00 57.69 179 THR A C 1
ATOM 1404 O O . THR A 1 179 ? -31.738 22.989 41.083 1.00 57.69 179 THR A O 1
ATOM 1407 N N . ALA A 1 180 ? -31.724 24.463 39.390 1.00 55.47 180 ALA A N 1
ATOM 1408 C CA . ALA A 1 180 ? -30.288 24.331 39.132 1.00 55.47 180 ALA A CA 1
ATOM 1409 C C . ALA A 1 180 ? -29.448 24.775 40.346 1.00 55.47 180 ALA A C 1
ATOM 1411 O O . ALA A 1 180 ? -28.550 24.049 40.776 1.00 55.47 180 ALA A O 1
ATOM 1412 N N . ASN A 1 181 ? -29.791 25.917 40.951 1.00 60.72 181 ASN A N 1
ATOM 1413 C CA . ASN A 1 181 ? -29.130 26.416 42.158 1.00 60.72 181 ASN A CA 1
ATOM 1414 C C . ASN A 1 181 ? -29.368 25.511 43.382 1.00 60.72 181 ASN A C 1
ATOM 1416 O O . ASN A 1 181 ? -28.438 25.300 44.153 1.00 60.72 181 ASN A O 1
ATOM 1420 N N . SER A 1 182 ? -30.561 24.925 43.545 1.00 60.88 182 SER A N 1
ATOM 1421 C CA . SER A 1 182 ? -30.871 23.982 44.632 1.00 60.88 182 SER A CA 1
ATOM 1422 C C . SER A 1 182 ? -30.111 22.659 44.507 1.00 60.88 182 SER A C 1
ATOM 1424 O O . SER A 1 182 ? -29.650 22.116 45.509 1.00 60.88 182 SER A O 1
ATOM 1426 N N . ILE A 1 183 ? -29.936 22.142 43.285 1.00 60.03 183 ILE A N 1
ATOM 1427 C CA . ILE A 1 183 ? -29.099 20.959 43.033 1.00 60.03 183 ILE A CA 1
ATOM 1428 C C . ILE A 1 183 ? -27.632 21.281 43.344 1.00 60.03 183 ILE A C 1
ATOM 1430 O O . ILE A 1 183 ? -26.959 20.496 44.012 1.00 60.03 183 ILE A O 1
ATOM 1434 N N . LEU A 1 184 ? -27.148 22.459 42.933 1.00 61.31 184 LEU A N 1
ATOM 1435 C CA . LEU A 1 184 ? -25.785 22.905 43.223 1.00 61.31 184 LEU A CA 1
ATOM 1436 C C . LEU A 1 184 ? -25.551 23.118 44.731 1.00 61.31 184 LEU A C 1
ATOM 1438 O O . LEU A 1 184 ? -24.502 22.731 45.246 1.00 61.31 184 LEU A O 1
ATOM 1442 N N . SER A 1 185 ? -26.530 23.667 45.461 1.00 64.69 185 SER A N 1
ATOM 1443 C CA . SER A 1 185 ? -26.431 23.845 46.912 1.00 64.69 185 SER A CA 1
ATOM 1444 C C . SER A 1 185 ? -26.461 22.511 47.657 1.00 64.69 185 SER A C 1
ATOM 1446 O O . SER A 1 185 ? -25.648 22.323 48.557 1.00 64.69 185 SER A O 1
ATOM 1448 N N . LEU A 1 186 ? -27.320 21.564 47.256 1.00 60.38 186 LEU A N 1
ATOM 1449 C CA . LEU A 1 186 ? -27.363 20.215 47.838 1.00 60.38 186 LEU A CA 1
ATOM 1450 C C . LEU A 1 186 ? -26.031 19.477 47.644 1.00 60.38 186 LEU A C 1
ATOM 1452 O O . LEU A 1 186 ? -25.494 18.935 48.608 1.00 60.38 186 LEU A O 1
ATOM 1456 N N . LEU A 1 187 ? -25.450 19.538 46.440 1.00 56.91 187 LEU A N 1
ATOM 1457 C CA . LEU A 1 187 ? -24.111 19.000 46.172 1.00 56.91 187 LEU A CA 1
ATOM 1458 C C . LEU A 1 187 ? -23.039 19.660 47.055 1.00 56.91 187 LEU A C 1
ATOM 1460 O O . LEU A 1 187 ? -22.211 18.959 47.633 1.00 56.91 187 LEU A O 1
ATOM 1464 N N . SER A 1 188 ? -23.083 20.988 47.228 1.00 57.06 188 SER A N 1
ATOM 1465 C CA . SER A 1 188 ? -22.135 21.694 48.106 1.00 57.06 188 SER A CA 1
ATOM 1466 C C . SER A 1 188 ? -22.282 21.318 49.587 1.00 57.06 188 SER A C 1
ATOM 1468 O O . SER A 1 188 ? -21.285 21.248 50.301 1.00 57.06 188 SER A O 1
ATOM 1470 N N . GLN A 1 189 ? -23.504 21.020 50.045 1.00 53.59 189 GLN A N 1
ATOM 1471 C CA . GLN A 1 189 ? -23.775 20.622 51.428 1.00 53.59 189 GLN A CA 1
ATOM 1472 C C . GLN A 1 189 ? -23.345 19.175 51.701 1.00 53.59 189 GLN A C 1
ATOM 1474 O O . GLN A 1 189 ? -22.872 18.867 52.793 1.00 53.59 189 GLN A O 1
ATOM 1479 N N . GLN A 1 190 ? -23.460 18.293 50.705 1.00 50.09 190 GLN A N 1
ATOM 1480 C CA . GLN A 1 190 ? -23.057 16.891 50.825 1.00 50.09 190 GLN A CA 1
ATOM 1481 C C . GLN A 1 190 ? -21.526 16.706 50.832 1.00 50.09 190 GLN A C 1
ATOM 1483 O O . GLN A 1 190 ? -21.031 15.685 51.302 1.00 50.09 190 GLN A O 1
ATOM 1488 N N . GLN A 1 191 ? -20.760 17.704 50.377 1.00 50.62 191 GLN A N 1
ATOM 1489 C CA . GLN A 1 191 ? -19.298 17.634 50.254 1.00 50.62 191 GLN A CA 1
ATOM 1490 C C . GLN A 1 191 ? -18.525 17.952 51.556 1.00 50.62 191 GLN A C 1
ATOM 1492 O O . GLN A 1 191 ? -17.295 17.974 51.545 1.00 50.62 191 GLN A O 1
ATOM 1497 N N . GLN A 1 192 ? -19.206 18.200 52.684 1.00 51.47 192 GLN A N 1
ATOM 1498 C CA . GLN A 1 192 ? -18.568 18.703 53.914 1.00 51.47 192 GLN A CA 1
ATOM 1499 C C . GLN A 1 192 ? -18.635 17.755 55.133 1.00 51.47 192 GLN A C 1
ATOM 1501 O O . GLN A 1 192 ? -18.229 18.160 56.222 1.00 51.47 192 GLN A O 1
ATOM 1506 N N . GLN A 1 193 ? -19.123 16.509 54.992 1.00 50.09 193 GLN A N 1
ATOM 1507 C CA . GLN A 1 193 ? -19.320 15.615 56.150 1.00 50.09 193 GLN A CA 1
ATOM 1508 C C . GLN A 1 193 ? -19.138 14.096 55.895 1.00 50.09 193 GLN A C 1
ATOM 1510 O O . GLN A 1 193 ? -19.939 13.287 56.361 1.00 50.09 193 GLN A O 1
ATOM 1515 N N . SER A 1 194 ? -18.059 13.685 55.218 1.00 40.53 194 SER A N 1
ATOM 1516 C CA . SER A 1 194 ? -17.539 12.301 55.276 1.00 40.53 194 SER A CA 1
ATOM 1517 C C . SER A 1 194 ? -16.059 12.219 54.872 1.00 40.53 194 SER A C 1
ATOM 1519 O O . SER A 1 194 ? -15.579 13.064 54.117 1.00 40.53 194 SER A O 1
ATOM 1521 N N . ASP A 1 195 ? -15.346 11.206 55.373 1.00 43.22 195 ASP A N 1
ATOM 1522 C CA . ASP A 1 195 ? -13.899 11.012 55.186 1.00 43.22 195 ASP A CA 1
ATOM 1523 C C . ASP A 1 195 ? -13.463 10.683 53.735 1.00 43.22 195 ASP A C 1
ATOM 1525 O O . ASP A 1 195 ? -14.269 10.211 52.928 1.00 43.22 195 ASP A O 1
ATOM 1529 N N . PRO A 1 196 ? -12.186 10.933 53.370 1.00 51.81 196 PRO A N 1
ATOM 1530 C CA . PRO A 1 196 ? -11.749 10.997 51.974 1.00 51.81 196 PRO A CA 1
ATOM 1531 C C . PRO A 1 196 ? -11.258 9.655 51.391 1.00 51.81 196 PRO A C 1
ATOM 1533 O O . PRO A 1 196 ? -10.098 9.547 50.994 1.00 51.81 196 PRO A O 1
ATOM 1536 N N . GLU A 1 197 ? -12.136 8.656 51.252 1.00 51.00 197 GLU A N 1
ATOM 1537 C CA . GLU A 1 197 ? -11.852 7.460 50.434 1.00 51.00 197 GLU A CA 1
ATOM 1538 C C . GLU A 1 197 ? -13.016 7.049 49.506 1.00 51.00 197 GLU A C 1
ATOM 1540 O O . GLU A 1 197 ? -14.066 6.588 49.940 1.00 51.00 197 GLU A O 1
ATOM 1545 N N . TRP A 1 198 ? -12.762 7.174 48.196 1.00 50.88 198 TRP A N 1
ATOM 1546 C CA . TRP A 1 198 ? -13.362 6.407 47.088 1.00 50.88 198 TRP A CA 1
ATOM 1547 C C . TRP A 1 198 ? -14.901 6.305 46.982 1.00 50.88 198 TRP A C 1
ATOM 1549 O O . TRP A 1 198 ? -15.442 5.201 46.977 1.00 50.88 198 TRP A O 1
ATOM 1559 N N . VAL A 1 199 ? -15.596 7.426 46.732 1.00 45.91 199 VAL A N 1
ATOM 1560 C CA . VAL A 1 199 ? -16.973 7.406 46.184 1.00 45.91 199 VAL A CA 1
ATOM 1561 C C . VAL A 1 199 ? -17.139 8.355 44.985 1.00 45.91 199 VAL A C 1
ATOM 1563 O O . VAL A 1 199 ? -17.147 9.575 45.121 1.00 45.91 199 VAL A O 1
ATOM 1566 N N . ASP A 1 200 ? -17.271 7.753 43.802 1.00 48.56 200 ASP A N 1
ATOM 1567 C CA . ASP A 1 200 ? -18.070 8.174 42.638 1.00 48.56 200 ASP A CA 1
ATOM 1568 C C . ASP A 1 200 ? -18.158 9.660 42.244 1.00 48.56 200 ASP A C 1
ATOM 1570 O O . ASP A 1 200 ? -19.237 10.221 42.054 1.00 48.56 200 ASP A O 1
ATOM 1574 N N . LEU A 1 201 ? -17.016 10.237 41.863 1.00 45.38 201 LEU A N 1
ATOM 1575 C CA . LEU A 1 201 ? -16.973 11.308 40.852 1.00 45.38 201 LEU A CA 1
ATOM 1576 C C . LEU A 1 201 ? -17.114 10.735 39.419 1.00 45.38 201 LEU A C 1
ATOM 1578 O O . LEU A 1 201 ? -16.345 11.055 38.510 1.00 45.38 201 LEU A O 1
ATOM 1582 N N . LEU A 1 202 ? -18.121 9.873 39.219 1.00 46.53 202 LEU A N 1
ATOM 1583 C CA . LEU A 1 202 ? -18.551 9.390 37.901 1.00 46.53 202 LEU A CA 1
ATOM 1584 C C . LEU A 1 202 ? -19.112 10.593 37.108 1.00 46.53 202 LEU A C 1
ATOM 1586 O O . LEU A 1 202 ? -20.020 11.273 37.590 1.00 46.53 202 LEU A O 1
ATOM 1590 N N . PRO A 1 203 ? -18.535 10.957 35.947 1.00 47.28 203 PRO A N 1
ATOM 1591 C CA . PRO A 1 203 ? -18.452 12.375 35.602 1.00 47.28 203 PRO A CA 1
ATOM 1592 C C . PRO A 1 203 ? -19.639 12.908 34.787 1.00 47.28 203 PRO A C 1
ATOM 1594 O O . PRO A 1 203 ? -20.108 12.284 33.833 1.00 47.28 203 PRO A O 1
ATOM 1597 N N . LEU A 1 204 ? -20.030 14.161 35.064 1.00 44.56 204 LEU A N 1
ATOM 1598 C CA . LEU A 1 204 ? -21.052 14.898 34.299 1.00 44.56 204 LEU A CA 1
ATOM 1599 C C . LEU A 1 204 ? -20.702 15.120 32.810 1.00 44.56 204 LEU A C 1
ATOM 1601 O O . LEU A 1 204 ? -21.567 15.541 32.043 1.00 44.56 204 LEU A O 1
ATOM 1605 N N . THR A 1 205 ? -19.486 14.797 32.356 1.00 45.31 205 THR A N 1
ATOM 1606 C CA . THR A 1 205 ? -19.152 14.736 30.919 1.00 45.31 205 THR A CA 1
ATOM 1607 C C . THR A 1 205 ? -19.965 13.685 30.155 1.00 45.31 205 THR A C 1
ATOM 1609 O O . THR A 1 205 ? -20.070 13.785 28.935 1.00 45.31 205 THR A O 1
ATOM 1612 N N . ALA A 1 206 ? -20.632 12.745 30.837 1.00 46.56 206 ALA A N 1
ATOM 1613 C CA . ALA A 1 206 ? -21.639 11.875 30.224 1.00 46.56 206 ALA A CA 1
ATOM 1614 C C . ALA A 1 206 ? -22.841 12.644 29.621 1.00 46.56 206 ALA A C 1
ATOM 1616 O O . ALA A 1 206 ? -23.526 12.119 28.744 1.00 46.56 206 ALA A O 1
ATOM 1617 N N . CYS A 1 207 ? -23.098 13.887 30.054 1.00 42.19 207 CYS A N 1
ATOM 1618 C CA . CYS A 1 207 ? -24.190 14.719 29.535 1.00 42.19 207 CYS A CA 1
ATOM 1619 C C . CYS A 1 207 ? -23.847 15.432 28.214 1.00 42.19 207 CYS A C 1
ATOM 1621 O O . CYS A 1 207 ? -24.755 15.787 27.461 1.00 42.19 207 CYS A O 1
ATOM 1623 N N . THR A 1 208 ? -22.564 15.619 27.887 1.00 45.88 208 THR A N 1
ATOM 1624 C CA . THR A 1 208 ? -22.133 16.059 26.548 1.00 45.88 208 THR A CA 1
ATOM 1625 C C . THR A 1 208 ? -22.104 14.857 25.609 1.00 45.88 208 THR A C 1
ATOM 1627 O O . THR A 1 208 ? -21.043 14.325 25.295 1.00 45.88 208 THR A O 1
ATOM 1630 N N . GLY A 1 209 ? -23.296 14.407 25.207 1.00 46.72 209 GLY A N 1
ATOM 1631 C CA . GLY A 1 209 ? -23.543 13.187 24.429 1.00 46.72 209 GLY A CA 1
ATOM 1632 C C . GLY A 1 209 ? -23.095 13.238 22.964 1.00 46.72 209 GLY A C 1
ATOM 1633 O O . GLY A 1 209 ? -23.883 12.932 22.069 1.00 46.72 209 GLY A O 1
ATOM 1634 N N . GLU A 1 210 ? -21.839 13.602 22.707 1.00 47.06 210 GLU A N 1
ATOM 1635 C CA . GLU A 1 210 ? -21.194 13.358 21.419 1.00 47.06 210 GLU A CA 1
ATOM 1636 C C . GLU A 1 210 ? -21.034 11.836 21.256 1.00 47.06 210 GLU A C 1
ATOM 1638 O O . GLU A 1 210 ? -20.149 11.217 21.849 1.00 47.06 210 GLU A O 1
ATOM 1643 N N . LYS A 1 211 ? -21.937 11.205 20.490 1.00 51.19 211 LYS A N 1
ATOM 1644 C CA . LYS A 1 211 ? -21.835 9.784 20.130 1.00 51.19 211 LYS A CA 1
ATOM 1645 C C . LYS A 1 211 ? -20.543 9.566 19.341 1.00 51.19 211 LYS A C 1
ATOM 1647 O O . LYS A 1 211 ? -20.501 9.795 18.131 1.00 51.19 211 LYS A O 1
ATOM 1652 N N . LEU A 1 212 ? -19.494 9.096 20.008 1.00 51.34 212 LEU A N 1
ATOM 1653 C CA . LEU A 1 212 ? -18.274 8.673 19.337 1.00 51.34 212 LEU A CA 1
ATOM 1654 C C . LEU A 1 212 ? -18.611 7.449 18.469 1.00 51.34 212 LEU A C 1
ATOM 1656 O O . LEU A 1 212 ? -18.968 6.395 18.986 1.00 51.34 212 LEU A O 1
ATOM 1660 N N . HIS A 1 213 ? -18.561 7.582 17.142 1.00 55.78 213 HIS A N 1
ATOM 1661 C CA . HIS A 1 213 ? -18.929 6.498 16.222 1.00 55.78 213 HIS A CA 1
ATOM 1662 C C . HIS A 1 213 ? -17.832 5.415 16.167 1.00 55.78 213 HIS A C 1
ATOM 1664 O O . HIS A 1 213 ? -16.999 5.391 15.254 1.00 55.78 213 HIS A O 1
ATOM 1670 N N . HIS A 1 214 ? -17.844 4.523 17.166 1.00 59.12 214 HIS A N 1
ATOM 1671 C CA . HIS A 1 214 ? -16.841 3.476 17.408 1.00 59.12 214 HIS A CA 1
ATOM 1672 C C . HIS A 1 214 ? -16.584 2.544 16.211 1.00 59.12 214 HIS A C 1
ATOM 1674 O O . HIS A 1 214 ? -15.463 2.053 16.075 1.00 59.12 214 HIS A O 1
ATOM 1680 N N . ASP A 1 215 ? -17.557 2.344 15.314 1.00 63.09 215 ASP A N 1
ATOM 1681 C CA . ASP A 1 215 ? -17.399 1.500 14.118 1.00 63.09 215 ASP A CA 1
ATOM 1682 C C . ASP A 1 215 ? -16.281 1.992 13.188 1.00 63.09 215 ASP A C 1
ATOM 1684 O O . ASP A 1 215 ? -15.563 1.197 12.585 1.00 63.09 215 ASP A O 1
ATOM 1688 N N . THR A 1 216 ? -16.078 3.312 13.105 1.00 74.38 216 THR A N 1
ATOM 1689 C CA . THR A 1 216 ? -15.040 3.912 12.249 1.00 74.38 216 THR A CA 1
ATOM 1690 C C . THR A 1 216 ? -13.615 3.622 12.730 1.00 74.38 216 THR A C 1
ATOM 1692 O O . THR A 1 216 ? -12.661 3.789 11.970 1.00 74.38 216 THR A O 1
ATOM 1695 N N . ALA A 1 217 ? -13.444 3.162 13.973 1.00 76.31 217 ALA A N 1
ATOM 1696 C CA . ALA A 1 217 ? -12.139 3.054 14.610 1.00 76.31 217 ALA A CA 1
ATOM 1697 C C . ALA A 1 217 ? -11.237 1.951 14.037 1.00 76.31 217 ALA A C 1
ATOM 1699 O O . ALA A 1 217 ? -10.027 2.040 14.211 1.00 76.31 217 ALA A O 1
ATOM 1700 N N . THR A 1 218 ? -11.767 0.935 13.348 1.00 83.56 218 THR A N 1
ATOM 1701 C CA . THR A 1 218 ? -10.945 -0.125 12.724 1.00 83.56 218 THR A CA 1
ATOM 1702 C C . THR A 1 218 ? -10.879 -0.055 11.195 1.00 83.56 218 THR A C 1
ATOM 1704 O O . THR A 1 218 ? -10.203 -0.891 10.586 1.00 83.56 218 THR A O 1
ATOM 1707 N N . HIS A 1 219 ? -11.496 0.970 10.584 1.00 84.25 219 HIS A N 1
ATOM 1708 C CA . HIS A 1 219 ? -11.478 1.186 9.133 1.00 84.25 219 HIS A CA 1
ATOM 1709 C C . HIS A 1 219 ? -10.093 1.568 8.596 1.00 84.25 219 HIS A C 1
ATOM 1711 O O . HIS A 1 219 ? -9.706 1.071 7.542 1.00 84.25 219 HIS A O 1
ATOM 1717 N N . ASP A 1 220 ? -9.346 2.436 9.291 1.00 87.69 220 ASP A N 1
ATOM 1718 C CA . ASP A 1 220 ? -8.015 2.884 8.865 1.00 87.69 220 ASP A CA 1
ATOM 1719 C C . ASP A 1 220 ? -6.947 2.733 9.963 1.00 87.69 220 ASP A C 1
ATOM 1721 O O . ASP A 1 220 ? -7.232 2.515 11.143 1.00 87.69 220 ASP A O 1
ATOM 1725 N N . PHE A 1 221 ? -5.675 2.869 9.575 1.00 89.56 221 PHE A N 1
ATOM 1726 C CA . PHE A 1 221 ? -4.547 2.785 10.507 1.00 89.56 221 PHE A CA 1
ATOM 1727 C C . PHE A 1 221 ? -4.547 3.879 11.593 1.00 89.56 221 PHE A C 1
ATOM 1729 O O . PHE A 1 221 ? -3.904 3.698 12.629 1.00 89.56 221 PHE A O 1
ATOM 1736 N N . ILE A 1 222 ? -5.208 5.021 11.382 1.00 91.75 222 ILE A N 1
ATOM 1737 C CA . ILE A 1 222 ? -5.178 6.171 12.294 1.00 91.75 222 ILE A CA 1
ATOM 1738 C C . ILE A 1 222 ? -6.156 5.935 13.446 1.00 91.75 222 ILE A C 1
ATOM 1740 O O . ILE A 1 222 ? -5.743 6.026 14.605 1.00 91.75 222 ILE A O 1
ATOM 1744 N N . GLY A 1 223 ? -7.407 5.586 13.135 1.00 89.69 223 GLY A N 1
ATOM 1745 C CA . GLY A 1 223 ? -8.399 5.140 14.111 1.00 89.69 223 GLY A CA 1
ATOM 1746 C C . GLY A 1 223 ? -7.900 3.919 14.877 1.00 89.69 223 GLY A C 1
ATOM 1747 O O . GLY A 1 223 ? -7.928 3.907 16.107 1.00 89.69 223 GLY A O 1
ATOM 1748 N N . PHE A 1 224 ? -7.305 2.954 14.170 1.00 90.31 224 PHE A N 1
ATOM 1749 C CA . PHE A 1 224 ? -6.856 1.712 14.792 1.00 90.31 224 PHE A CA 1
ATOM 1750 C C . PHE A 1 224 ? -5.688 1.935 15.768 1.00 90.31 224 PHE A C 1
ATOM 1752 O O . PHE A 1 224 ? -5.659 1.373 16.863 1.00 90.31 224 PHE A O 1
ATOM 1759 N N . THR A 1 225 ? -4.768 2.849 15.436 1.00 91.69 225 THR A N 1
ATOM 1760 C CA . THR A 1 225 ? -3.723 3.305 16.371 1.00 91.69 225 THR A CA 1
ATOM 1761 C C . THR A 1 225 ? -4.313 4.073 17.556 1.00 91.69 225 THR A C 1
ATOM 1763 O O . THR A 1 225 ? -3.780 3.987 18.659 1.00 91.69 225 THR A O 1
ATOM 1766 N N . GLN A 1 226 ? -5.383 4.849 17.353 1.00 92.81 226 GLN A N 1
ATOM 1767 C CA . GLN A 1 226 ? -6.051 5.569 18.438 1.00 92.81 226 GLN A CA 1
ATOM 1768 C C . GLN A 1 226 ? -6.679 4.595 19.443 1.00 92.81 226 GLN A C 1
ATOM 1770 O O . GLN A 1 226 ? -6.364 4.700 20.624 1.00 92.81 226 GLN A O 1
ATOM 1775 N N . ALA A 1 227 ? -7.453 3.610 18.977 1.00 89.94 227 ALA A N 1
ATOM 1776 C CA . ALA A 1 227 ? -8.063 2.592 19.833 1.00 89.94 227 ALA A CA 1
ATOM 1777 C C . ALA A 1 227 ? -7.020 1.728 20.574 1.00 89.94 227 ALA A C 1
ATOM 1779 O O . ALA A 1 227 ? -7.122 1.528 21.779 1.00 89.94 227 ALA A O 1
ATOM 1780 N N . LEU A 1 228 ? -5.965 1.263 19.890 1.00 90.69 228 LEU A N 1
ATOM 1781 C CA . LEU A 1 228 ? -4.999 0.320 20.479 1.00 90.69 228 LEU A CA 1
ATOM 1782 C C . LEU A 1 228 ? -3.969 0.962 21.439 1.00 90.69 228 LEU A C 1
ATOM 1784 O O . LEU A 1 228 ? -3.333 0.261 22.234 1.00 90.69 228 LEU A O 1
ATOM 1788 N N . PHE A 1 229 ? -3.753 2.282 21.366 1.00 89.62 229 PHE A N 1
ATOM 1789 C CA . PHE A 1 229 ? -2.740 2.972 22.183 1.00 89.62 229 PHE A CA 1
ATOM 1790 C C . PHE A 1 229 ? -3.291 4.018 23.153 1.00 89.62 229 PHE A C 1
ATOM 1792 O O . PHE A 1 229 ? -2.556 4.357 24.080 1.00 89.62 229 PHE A O 1
ATOM 1799 N N . ASP A 1 230 ? -4.481 4.577 22.902 1.00 90.12 230 ASP A N 1
ATOM 1800 C CA . ASP A 1 230 ? -5.026 5.799 23.531 1.00 90.12 230 ASP A CA 1
ATOM 1801 C C . ASP A 1 230 ? -3.990 6.934 23.709 1.00 90.12 230 ASP A C 1
ATOM 1803 O O . ASP A 1 230 ? -3.968 7.706 24.667 1.00 90.12 230 ASP A O 1
ATOM 1807 N N . HIS A 1 231 ? -3.035 7.030 22.778 1.00 92.12 231 HIS A N 1
ATOM 1808 C CA . HIS A 1 231 ? -1.882 7.902 22.956 1.00 92.12 231 HIS A CA 1
ATOM 1809 C C . HIS A 1 231 ? -1.689 8.837 21.770 1.00 92.12 231 HIS A C 1
ATOM 1811 O O . HIS A 1 231 ? -1.113 8.483 20.738 1.00 92.12 231 HIS A O 1
ATOM 1817 N N . LYS A 1 232 ? -2.094 10.096 21.971 1.00 92.19 232 LYS A N 1
ATOM 1818 C CA . LYS A 1 232 ? -2.115 11.172 20.963 1.00 92.19 232 LYS A CA 1
ATOM 1819 C C . LYS A 1 232 ? -0.787 11.362 20.207 1.00 92.19 232 LYS A C 1
ATOM 1821 O O . LYS A 1 232 ? -0.809 11.829 19.069 1.00 92.19 232 LYS A O 1
ATOM 1826 N N . ARG A 1 233 ? 0.372 10.990 20.782 1.00 93.00 233 ARG A N 1
ATOM 1827 C CA . ARG A 1 233 ? 1.669 10.997 20.065 1.00 93.00 233 ARG A CA 1
ATOM 1828 C C . ARG A 1 233 ? 1.818 9.825 19.084 1.00 93.00 233 ARG A C 1
ATOM 1830 O O . ARG A 1 233 ? 2.309 10.046 17.982 1.00 93.00 233 ARG A O 1
ATOM 1837 N N . ALA A 1 234 ? 1.374 8.619 19.446 1.00 90.44 234 ALA A N 1
ATOM 1838 C CA . ALA A 1 234 ? 1.441 7.436 18.581 1.00 90.44 234 ALA A CA 1
ATOM 1839 C C . ALA A 1 234 ? 0.529 7.609 17.357 1.00 90.44 234 ALA A C 1
ATOM 1841 O O . ALA A 1 234 ? 1.001 7.539 16.223 1.00 90.44 234 ALA A O 1
ATOM 1842 N N . THR A 1 235 ? -0.734 7.988 17.582 1.00 91.94 235 THR A N 1
ATOM 1843 C CA . THR A 1 235 ? -1.693 8.328 16.517 1.00 91.94 235 THR A CA 1
ATOM 1844 C C . THR A 1 235 ? -1.160 9.431 15.600 1.00 91.94 235 THR A C 1
ATOM 1846 O O . THR A 1 235 ? -1.330 9.355 14.386 1.00 91.94 235 THR A O 1
ATOM 1849 N N . ARG A 1 236 ? -0.461 10.443 16.144 1.00 93.38 236 ARG A N 1
ATOM 1850 C CA . ARG A 1 236 ? 0.178 11.503 15.344 1.00 93.38 236 ARG A CA 1
ATOM 1851 C C . ARG A 1 236 ? 1.329 10.976 14.482 1.00 93.38 236 ARG A C 1
ATOM 1853 O O . ARG A 1 236 ? 1.415 11.370 13.324 1.00 93.38 236 ARG A O 1
ATOM 1860 N N . MET A 1 237 ? 2.186 10.094 15.002 1.00 92.62 237 MET A N 1
ATOM 1861 C CA . MET A 1 237 ? 3.274 9.496 14.215 1.00 92.62 237 MET A CA 1
ATOM 1862 C C . MET A 1 237 ? 2.740 8.606 13.089 1.00 92.62 237 MET A C 1
ATOM 1864 O O . MET A 1 237 ? 3.148 8.782 11.944 1.00 92.62 237 MET A O 1
ATOM 1868 N N . VAL A 1 238 ? 1.776 7.722 13.376 1.00 91.81 238 VAL A N 1
ATOM 1869 C CA . VAL A 1 238 ? 1.146 6.880 12.343 1.00 91.81 238 VAL A CA 1
ATOM 1870 C C . VAL A 1 238 ? 0.433 7.736 11.297 1.00 91.81 238 VAL A C 1
ATOM 1872 O O . VAL A 1 238 ? 0.609 7.502 10.106 1.00 91.81 238 VAL A O 1
ATOM 1875 N N . ARG A 1 239 ? -0.278 8.793 11.712 1.00 91.81 239 ARG A N 1
ATOM 1876 C CA . ARG A 1 239 ? -0.906 9.767 10.805 1.00 91.81 239 ARG A CA 1
ATOM 1877 C C . ARG A 1 239 ? 0.103 10.433 9.862 1.00 91.81 239 ARG A C 1
ATOM 1879 O O . ARG A 1 239 ? -0.192 10.562 8.678 1.00 91.81 239 ARG A O 1
ATOM 1886 N N . ILE A 1 240 ? 1.279 10.829 10.356 1.00 93.12 240 ILE A N 1
ATOM 1887 C CA . ILE A 1 240 ? 2.346 11.404 9.519 1.00 93.12 240 ILE A CA 1
ATOM 1888 C C . ILE A 1 240 ? 2.834 10.366 8.499 1.00 93.12 240 ILE A C 1
ATOM 1890 O O . ILE A 1 240 ? 2.790 10.639 7.305 1.00 93.12 240 ILE A O 1
ATOM 1894 N N . ILE A 1 241 ? 3.207 9.160 8.943 1.00 89.44 241 ILE A N 1
ATOM 1895 C CA . ILE A 1 241 ? 3.691 8.078 8.064 1.00 89.44 241 ILE A CA 1
ATOM 1896 C C . ILE A 1 241 ? 2.643 7.720 6.992 1.00 89.44 241 ILE A C 1
ATOM 1898 O O . ILE A 1 241 ? 2.975 7.576 5.816 1.00 89.44 241 ILE A O 1
ATOM 1902 N N . TYR A 1 242 ? 1.370 7.626 7.381 1.00 90.31 242 TYR A N 1
ATOM 1903 C CA . TYR A 1 242 ? 0.250 7.278 6.506 1.00 90.31 242 TYR A CA 1
ATOM 1904 C C . TYR A 1 242 ? -0.028 8.342 5.433 1.00 90.31 242 TYR A C 1
ATOM 1906 O O . TYR A 1 242 ? -0.170 8.006 4.255 1.00 90.31 242 TYR A O 1
ATOM 1914 N N . TYR A 1 243 ? -0.044 9.631 5.793 1.00 91.88 243 TYR A N 1
ATOM 1915 C CA . TYR A 1 243 ? -0.217 10.696 4.800 1.00 91.88 243 TYR A CA 1
ATOM 1916 C C . TYR A 1 243 ? 1.035 10.914 3.939 1.00 91.88 243 TYR A C 1
ATOM 1918 O O . TYR A 1 243 ? 0.896 11.165 2.742 1.00 91.88 243 TYR A O 1
ATOM 1926 N N . SER A 1 244 ? 2.245 10.721 4.480 1.00 89.44 244 SER A N 1
ATOM 1927 C CA . SER A 1 244 ? 3.475 10.675 3.677 1.00 89.44 244 SER A CA 1
ATOM 1928 C C . SER A 1 244 ? 3.453 9.529 2.660 1.00 89.44 244 SER A C 1
ATOM 1930 O O . SER A 1 244 ? 3.831 9.747 1.512 1.00 89.44 244 SER A O 1
ATOM 1932 N N . ASN A 1 245 ? 2.949 8.343 3.031 1.00 88.44 245 ASN A N 1
ATOM 1933 C CA . ASN A 1 245 ? 2.731 7.243 2.089 1.00 88.44 245 ASN A CA 1
ATOM 1934 C C . ASN A 1 245 ? 1.783 7.660 0.957 1.00 88.44 245 ASN A C 1
ATOM 1936 O O . ASN A 1 245 ? 2.140 7.523 -0.208 1.00 88.44 245 ASN A O 1
ATOM 1940 N N . ILE A 1 246 ? 0.600 8.195 1.288 1.00 88.44 246 ILE A N 1
ATOM 1941 C CA . ILE A 1 246 ? -0.390 8.628 0.287 1.00 88.44 246 ILE A CA 1
ATOM 1942 C C . ILE A 1 246 ? 0.212 9.660 -0.671 1.00 88.44 246 ILE A C 1
ATOM 1944 O O . ILE A 1 246 ? 0.110 9.485 -1.882 1.00 88.44 246 ILE A O 1
ATOM 1948 N N . PHE A 1 247 ? 0.867 10.699 -0.148 1.00 89.50 247 PHE A N 1
ATOM 1949 C CA . PHE A 1 247 ? 1.458 11.766 -0.957 1.00 89.50 247 PHE A CA 1
ATOM 1950 C C . PHE A 1 247 ? 2.534 11.244 -1.920 1.00 89.50 247 PHE A C 1
ATOM 1952 O O . PHE A 1 247 ? 2.507 11.553 -3.112 1.00 89.50 247 PHE A O 1
ATOM 1959 N N . LEU A 1 248 ? 3.455 10.412 -1.426 1.00 86.56 248 LEU A N 1
ATOM 1960 C CA . LEU A 1 248 ? 4.525 9.843 -2.243 1.00 86.56 248 LEU A CA 1
ATOM 1961 C C . LEU A 1 248 ? 3.992 8.870 -3.306 1.00 86.56 248 LEU A C 1
ATOM 1963 O O . LEU A 1 248 ? 4.393 8.946 -4.467 1.00 86.56 248 LEU A O 1
ATOM 1967 N N . VAL A 1 249 ? 3.057 7.990 -2.935 1.00 86.50 249 VAL A N 1
ATOM 1968 C CA . VAL A 1 249 ? 2.411 7.047 -3.863 1.00 86.50 249 VAL A CA 1
ATOM 1969 C C . VAL A 1 249 ? 1.635 7.790 -4.953 1.00 86.50 249 VAL A C 1
ATOM 1971 O O . VAL A 1 249 ? 1.736 7.429 -6.124 1.00 86.50 249 VAL A O 1
ATOM 1974 N N . LEU A 1 250 ? 0.925 8.867 -4.600 1.00 87.75 250 LEU A N 1
ATOM 1975 C CA . LEU A 1 250 ? 0.244 9.737 -5.560 1.00 87.75 250 LEU A CA 1
ATOM 1976 C C . LEU A 1 250 ? 1.240 10.380 -6.540 1.00 87.75 250 LEU A C 1
ATOM 1978 O O . LEU A 1 250 ? 1.005 10.361 -7.746 1.00 87.75 250 LEU A O 1
ATOM 1982 N N . GLY A 1 251 ? 2.383 10.868 -6.044 1.00 87.94 251 GLY A N 1
ATOM 1983 C CA . GLY A 1 251 ? 3.469 11.391 -6.879 1.00 87.94 251 GLY A CA 1
ATOM 1984 C C . GLY A 1 251 ? 4.031 10.359 -7.866 1.00 87.94 251 GLY A C 1
ATOM 1985 O O . GLY A 1 251 ? 4.271 10.690 -9.026 1.00 87.94 251 GLY A O 1
ATOM 1986 N N . ASN A 1 252 ? 4.167 9.095 -7.452 1.00 87.00 252 ASN A N 1
ATOM 1987 C CA . ASN A 1 252 ? 4.581 8.001 -8.338 1.00 87.00 252 ASN A CA 1
ATOM 1988 C C . ASN A 1 252 ? 3.533 7.696 -9.424 1.00 87.00 252 ASN A C 1
ATOM 1990 O O . ASN A 1 252 ? 3.889 7.543 -10.591 1.00 87.00 252 ASN A O 1
ATOM 1994 N N . TYR A 1 253 ? 2.241 7.666 -9.074 1.00 89.06 253 TYR A N 1
ATOM 1995 C CA . TYR A 1 253 ? 1.159 7.511 -10.056 1.00 89.06 253 TYR A CA 1
ATOM 1996 C C . TYR A 1 253 ? 1.128 8.662 -11.072 1.00 89.06 253 TYR A C 1
ATOM 1998 O O . TYR A 1 253 ? 1.021 8.409 -12.273 1.00 89.06 253 TYR A O 1
ATOM 2006 N N . VAL A 1 254 ? 1.294 9.910 -10.617 1.00 90.31 254 VAL A N 1
ATOM 2007 C CA . VAL A 1 254 ? 1.431 11.078 -11.501 1.00 90.31 254 VAL A CA 1
ATOM 2008 C C . VAL A 1 254 ? 2.639 10.920 -12.424 1.00 90.31 254 VAL A C 1
ATOM 2010 O O . VAL A 1 254 ? 2.493 11.112 -13.628 1.00 90.31 254 VAL A O 1
ATOM 2013 N N . LEU A 1 255 ? 3.811 10.525 -11.914 1.00 89.00 255 LEU A N 1
ATOM 2014 C CA . LEU A 1 255 ? 5.027 10.373 -12.723 1.00 89.00 255 LEU A CA 1
ATOM 2015 C C . LEU A 1 255 ? 4.895 9.272 -13.788 1.00 89.00 255 LEU A C 1
ATOM 2017 O O . LEU A 1 255 ? 5.231 9.504 -14.949 1.00 89.00 255 LEU A O 1
ATOM 2021 N N . VAL A 1 256 ? 4.329 8.109 -13.451 1.00 89.06 256 VAL A N 1
ATOM 2022 C CA . VAL A 1 256 ? 4.072 7.048 -14.443 1.00 89.06 256 VAL A CA 1
ATOM 2023 C C . VAL A 1 256 ? 3.057 7.510 -15.497 1.00 89.06 256 VAL A C 1
ATOM 2025 O O . VAL A 1 256 ? 3.280 7.303 -16.691 1.00 89.06 256 VAL A O 1
ATOM 2028 N N . MET A 1 257 ? 1.996 8.221 -15.098 1.00 90.50 257 MET A N 1
ATOM 2029 C CA . MET A 1 257 ? 1.046 8.811 -16.050 1.00 90.50 257 MET A CA 1
ATOM 2030 C C . MET A 1 257 ? 1.673 9.943 -16.889 1.00 90.50 257 MET A C 1
ATOM 2032 O O . MET A 1 257 ? 1.298 10.121 -18.045 1.00 90.50 257 MET A O 1
ATOM 2036 N N . SER A 1 258 ? 2.681 10.649 -16.363 1.00 92.31 258 SER A N 1
ATOM 2037 C CA . SER A 1 258 ? 3.469 11.649 -17.101 1.00 92.31 258 SER A CA 1
ATOM 2038 C C . SER A 1 258 ? 4.263 10.997 -18.232 1.00 92.31 258 SER A C 1
ATOM 2040 O O . SER A 1 258 ? 4.219 11.472 -19.364 1.00 92.31 258 SER A O 1
ATOM 2042 N N . HIS A 1 259 ? 4.947 9.881 -17.958 1.00 89.50 259 HIS A N 1
ATOM 2043 C CA . HIS A 1 259 ? 5.675 9.131 -18.985 1.00 89.50 259 HIS A CA 1
ATOM 2044 C C . HIS A 1 259 ? 4.735 8.512 -20.029 1.00 89.50 259 HIS A C 1
ATOM 2046 O O . HIS A 1 259 ? 5.041 8.556 -21.218 1.00 89.50 259 HIS A O 1
ATOM 2052 N N . ALA A 1 260 ? 3.566 8.006 -19.619 1.00 91.12 260 ALA A N 1
ATOM 2053 C CA . ALA A 1 260 ? 2.550 7.519 -20.554 1.00 91.12 260 ALA A CA 1
ATOM 2054 C C . ALA A 1 260 ? 2.034 8.640 -21.481 1.00 91.12 260 ALA A C 1
ATOM 2056 O O . ALA A 1 260 ? 1.973 8.459 -22.696 1.00 91.12 260 ALA A O 1
ATOM 2057 N N . LEU A 1 261 ? 1.734 9.825 -20.935 1.00 93.12 261 LEU A N 1
ATOM 2058 C CA . LEU A 1 261 ? 1.342 10.993 -21.731 1.00 93.12 261 LEU A CA 1
ATOM 2059 C C . LEU A 1 261 ? 2.478 11.491 -22.636 1.00 93.12 261 LEU A C 1
ATOM 2061 O O . LEU A 1 261 ? 2.208 11.866 -23.771 1.00 93.12 261 LEU A O 1
ATOM 2065 N N . GLN A 1 262 ? 3.736 11.456 -22.189 1.00 92.94 262 GLN A N 1
ATOM 2066 C CA . GLN A 1 262 ? 4.894 11.803 -23.021 1.00 92.94 262 GLN A CA 1
ATOM 2067 C C . GLN A 1 262 ? 5.081 10.823 -24.194 1.00 92.94 262 GLN A C 1
ATOM 2069 O O . GLN A 1 262 ? 5.384 11.252 -25.304 1.00 92.94 262 GLN A O 1
ATOM 2074 N N . ALA A 1 263 ? 4.858 9.523 -23.976 1.00 89.31 263 ALA A N 1
ATOM 2075 C CA . ALA A 1 263 ? 4.925 8.508 -25.029 1.00 89.31 263 ALA A CA 1
ATOM 2076 C C . ALA A 1 263 ? 3.805 8.661 -26.078 1.00 89.31 263 ALA A C 1
ATOM 2078 O O . ALA A 1 263 ? 4.047 8.452 -27.265 1.00 89.31 263 ALA A O 1
ATOM 2079 N N . VAL A 1 264 ? 2.598 9.068 -25.664 1.00 93.50 264 VAL A N 1
ATOM 2080 C CA . VAL A 1 264 ? 1.487 9.389 -26.584 1.00 93.50 264 VAL A CA 1
ATOM 2081 C C . VAL A 1 264 ? 1.720 10.724 -27.303 1.00 93.50 264 VAL A C 1
ATOM 2083 O O . VAL A 1 264 ? 1.467 10.844 -28.502 1.00 93.50 264 VAL A O 1
ATOM 2086 N N . PHE A 1 265 ? 2.224 11.733 -26.592 1.00 95.06 265 PHE A N 1
ATOM 2087 C CA . PHE A 1 265 ? 2.435 13.086 -27.097 1.00 95.06 265 PHE A CA 1
ATOM 2088 C C . PHE A 1 265 ? 3.927 13.439 -27.118 1.00 95.06 265 PHE A C 1
ATOM 2090 O O . PHE A 1 265 ? 4.399 14.228 -26.305 1.00 95.06 265 PHE A O 1
ATOM 2097 N N . VAL A 1 266 ? 4.650 12.919 -28.116 1.00 90.88 266 VAL A N 1
ATOM 2098 C CA . VAL A 1 266 ? 6.119 13.031 -28.297 1.00 90.88 266 VAL A CA 1
ATOM 2099 C C . VAL A 1 266 ? 6.684 14.466 -28.177 1.00 90.88 266 VAL A C 1
ATOM 2101 O O . VAL A 1 266 ? 7.866 14.653 -27.902 1.00 90.88 266 VAL A O 1
ATOM 2104 N N . ARG A 1 267 ? 5.854 15.504 -28.365 1.00 93.06 267 ARG A N 1
ATOM 2105 C CA . ARG A 1 267 ? 6.235 16.926 -28.236 1.00 93.06 267 ARG A CA 1
ATOM 2106 C C . ARG A 1 267 ? 6.082 17.520 -26.824 1.00 93.06 267 ARG A C 1
ATOM 2108 O O . ARG A 1 267 ? 6.500 18.656 -26.621 1.00 93.06 267 ARG A O 1
ATOM 2115 N N . LEU A 1 268 ? 5.481 16.817 -25.861 1.00 92.25 268 LEU A N 1
ATOM 2116 C CA . LEU A 1 268 ? 5.378 17.290 -24.475 1.00 92.25 268 LEU A CA 1
ATOM 2117 C C . LEU A 1 268 ? 6.655 16.953 -23.695 1.00 92.25 268 LEU A C 1
ATOM 2119 O O . LEU A 1 268 ? 7.052 15.794 -23.592 1.00 92.25 268 LEU A O 1
ATOM 2123 N N . CYS A 1 269 ? 7.264 17.957 -23.061 1.00 91.44 269 CYS A N 1
ATOM 2124 C CA . CYS A 1 269 ? 8.276 17.708 -22.035 1.00 91.44 269 CYS A CA 1
ATOM 2125 C C . CYS A 1 269 ? 7.633 17.037 -20.811 1.00 91.44 269 CYS A C 1
ATOM 2127 O O . CYS A 1 269 ? 6.506 17.380 -20.439 1.00 91.44 269 CYS A O 1
ATOM 2129 N N . LEU A 1 270 ? 8.377 16.166 -20.123 1.00 87.06 270 LEU A N 1
ATOM 2130 C CA . LEU A 1 270 ? 7.903 15.438 -18.939 1.00 87.06 270 LEU A CA 1
ATOM 2131 C C . LEU A 1 270 ? 7.222 16.322 -17.861 1.00 87.06 270 LEU A C 1
ATOM 2133 O O . LEU A 1 270 ? 6.171 15.911 -17.370 1.00 87.06 270 LEU A O 1
ATOM 2137 N N . PRO A 1 271 ? 7.695 17.547 -17.526 1.00 88.38 271 PRO A N 1
ATOM 2138 C CA . PRO A 1 271 ? 6.994 18.419 -16.575 1.00 88.38 271 PRO A CA 1
ATOM 2139 C C . PRO A 1 271 ? 5.597 18.851 -17.041 1.00 88.38 271 PRO A C 1
ATOM 2141 O O . PRO A 1 271 ? 4.671 18.918 -16.237 1.00 88.38 271 PRO A O 1
ATOM 2144 N N . MET A 1 272 ? 5.423 19.106 -18.342 1.00 93.12 272 MET A N 1
ATOM 2145 C CA . MET A 1 272 ? 4.126 19.480 -18.916 1.00 93.12 272 MET A CA 1
ATOM 2146 C C . MET A 1 272 ? 3.193 18.270 -18.980 1.00 93.12 272 MET A C 1
ATOM 2148 O O . MET A 1 272 ? 2.022 18.385 -18.631 1.00 93.12 272 MET A O 1
ATOM 2152 N N . ALA A 1 273 ? 3.725 17.091 -19.321 1.00 92.88 273 ALA A N 1
ATOM 2153 C CA . ALA A 1 273 ? 2.985 15.836 -19.226 1.00 92.88 273 ALA A CA 1
ATOM 2154 C C . ALA A 1 273 ? 2.527 15.543 -17.783 1.00 92.88 273 ALA A C 1
ATOM 2156 O O . ALA A 1 273 ? 1.409 15.075 -17.588 1.00 92.88 273 ALA A O 1
ATOM 2157 N N . GLY A 1 274 ? 3.332 15.896 -16.773 1.00 91.75 274 GLY A N 1
ATOM 2158 C CA . GLY A 1 274 ? 2.958 15.802 -15.358 1.00 91.75 274 GLY A CA 1
ATOM 2159 C C . GLY A 1 274 ? 1.895 16.803 -14.916 1.00 91.75 274 GLY A C 1
ATOM 2160 O O . GLY A 1 274 ? 0.978 16.430 -14.188 1.00 91.75 274 GLY A O 1
ATOM 2161 N N . LEU A 1 275 ? 1.935 18.044 -15.408 1.00 93.19 275 LEU A N 1
ATOM 2162 C CA . LEU A 1 275 ? 0.848 19.005 -15.185 1.00 93.19 275 LEU A CA 1
ATOM 2163 C C . LEU A 1 275 ? -0.463 18.527 -15.832 1.00 93.19 275 LEU A C 1
ATOM 2165 O O . LEU A 1 275 ? -1.508 18.565 -15.184 1.00 93.19 275 LEU A O 1
ATOM 2169 N N . CYS A 1 276 ? -0.411 17.991 -17.056 1.00 95.19 276 CYS A N 1
ATOM 2170 C CA . CYS A 1 276 ? -1.561 17.346 -17.693 1.00 95.19 276 CYS A CA 1
ATOM 2171 C C . CYS A 1 276 ? -2.060 16.134 -16.886 1.00 95.19 276 CYS A C 1
ATOM 2173 O O . CYS A 1 276 ? -3.262 16.028 -16.648 1.00 95.19 276 CYS A O 1
ATOM 2175 N N . ALA A 1 277 ? -1.164 15.268 -16.398 1.00 93.81 277 ALA A N 1
ATOM 2176 C CA . ALA A 1 277 ? -1.523 14.126 -15.559 1.00 93.81 277 ALA A CA 1
ATOM 2177 C C . ALA A 1 277 ? -2.239 14.564 -14.268 1.00 93.81 277 ALA A C 1
ATOM 2179 O O . ALA A 1 277 ? -3.306 14.036 -13.950 1.00 93.81 277 ALA A O 1
ATOM 2180 N N . CYS A 1 278 ? -1.710 15.568 -13.562 1.00 93.62 278 CYS A N 1
ATOM 2181 C CA . CYS A 1 278 ? -2.352 16.158 -12.386 1.00 93.62 278 CYS A CA 1
ATOM 2182 C C . CYS A 1 278 ? -3.748 16.712 -12.702 1.00 93.62 278 CYS A C 1
ATOM 2184 O O . CYS A 1 278 ? -4.692 16.429 -11.968 1.00 93.62 278 CYS A O 1
ATOM 2186 N N . LEU A 1 279 ? -3.908 17.462 -13.798 1.00 94.19 279 LEU A N 1
ATOM 2187 C CA . LEU A 1 279 ? -5.204 18.026 -14.196 1.00 94.19 279 LEU A CA 1
ATOM 2188 C C . LEU A 1 279 ? -6.230 16.935 -14.535 1.00 94.19 279 LEU A C 1
ATOM 2190 O O . LEU A 1 279 ? -7.370 17.009 -14.076 1.00 94.19 279 LEU A O 1
ATOM 2194 N N . CYS A 1 280 ? -5.829 15.887 -15.261 1.00 91.50 280 CYS A N 1
ATOM 2195 C CA . CYS A 1 280 ? -6.681 14.728 -15.529 1.00 91.50 280 CYS A CA 1
ATOM 2196 C C . CYS A 1 280 ? -7.076 13.997 -14.237 1.00 91.50 280 CYS A C 1
ATOM 2198 O O . CYS A 1 280 ? -8.248 13.671 -14.047 1.00 91.50 280 CYS A O 1
ATOM 2200 N N . MET A 1 281 ? -6.125 13.778 -13.323 1.00 89.00 281 MET A N 1
ATOM 2201 C CA . MET A 1 281 ? -6.374 13.086 -12.057 1.00 89.00 281 MET A CA 1
ATOM 2202 C C . MET A 1 281 ? -7.312 13.887 -11.141 1.00 89.00 281 MET A C 1
ATOM 2204 O O . MET A 1 281 ? -8.227 13.316 -10.546 1.00 89.00 281 MET A O 1
ATOM 2208 N N . LEU A 1 282 ? -7.146 15.214 -11.081 1.00 88.69 282 LEU A N 1
ATOM 2209 C CA . LEU A 1 282 ? -8.044 16.120 -10.362 1.00 88.69 282 LEU A CA 1
ATOM 2210 C C . LEU A 1 282 ? -9.444 16.124 -10.986 1.00 88.69 282 LEU A C 1
ATOM 2212 O O . LEU A 1 282 ? -10.424 16.001 -10.256 1.00 88.69 282 LEU A O 1
ATOM 2216 N N . GLY A 1 283 ? -9.546 16.192 -12.317 1.00 89.19 283 GLY A N 1
ATOM 2217 C CA . GLY A 1 283 ? -10.819 16.144 -13.041 1.00 89.19 283 GLY A CA 1
ATOM 2218 C C . GLY A 1 283 ? -11.616 14.866 -12.764 1.00 89.19 283 GLY A C 1
ATOM 2219 O O . GLY A 1 283 ? -12.800 14.939 -12.443 1.00 89.19 283 GLY A O 1
ATOM 2220 N N . VAL A 1 284 ? -10.958 13.700 -12.790 1.00 85.50 284 VAL A N 1
ATOM 2221 C CA . VAL A 1 284 ? -11.576 12.418 -12.402 1.00 85.50 284 VAL A CA 1
ATOM 2222 C C . VAL A 1 284 ? -11.948 12.400 -10.913 1.00 85.50 284 VAL A C 1
ATOM 2224 O O . VAL A 1 284 ? -13.013 11.902 -10.557 1.00 85.50 284 VAL A O 1
ATOM 2227 N N . SER A 1 285 ? -11.127 12.988 -10.038 1.00 82.38 285 SER A N 1
ATOM 2228 C CA . SER A 1 285 ? -11.396 13.036 -8.590 1.00 82.38 285 SER A CA 1
ATOM 2229 C C . SER A 1 285 ? -12.596 13.913 -8.205 1.00 82.38 285 SER A C 1
ATOM 2231 O O . SER A 1 285 ? -13.186 13.690 -7.153 1.00 82.38 285 SER A O 1
ATOM 2233 N N . GLN A 1 286 ? -13.002 14.876 -9.042 1.00 84.62 286 GLN A N 1
ATOM 2234 C CA . GLN A 1 286 ? -14.218 15.675 -8.814 1.00 84.62 286 GLN A CA 1
ATOM 2235 C C . GLN A 1 286 ? -15.519 14.925 -9.171 1.00 84.62 286 GLN A C 1
ATOM 2237 O O . GLN A 1 286 ? -16.618 15.418 -8.901 1.00 84.62 286 GLN A O 1
ATOM 2242 N N . LEU A 1 287 ? -15.438 13.718 -9.746 1.00 81.31 287 LEU A N 1
ATOM 2243 C CA . LEU A 1 287 ? -16.611 12.889 -10.027 1.00 81.31 287 LEU A CA 1
ATOM 2244 C C . LEU A 1 287 ? -17.169 12.300 -8.719 1.00 81.31 287 LEU A C 1
ATOM 2246 O O . LEU A 1 287 ? -16.770 11.231 -8.260 1.00 81.31 287 LEU A O 1
ATOM 2250 N N . ARG A 1 288 ? -18.146 13.011 -8.138 1.00 63.44 288 ARG A N 1
ATOM 2251 C CA . ARG A 1 288 ? -18.809 12.768 -6.834 1.00 63.44 288 ARG A CA 1
ATOM 2252 C C . ARG A 1 288 ? -19.389 11.351 -6.616 1.00 63.44 288 ARG A C 1
ATOM 2254 O O . ARG A 1 288 ? -19.838 11.033 -5.521 1.00 63.44 288 ARG A O 1
ATOM 2261 N N . THR A 1 289 ? -19.378 10.479 -7.622 1.00 62.06 289 THR A N 1
ATOM 2262 C CA . THR A 1 289 ? -19.942 9.116 -7.621 1.00 62.06 289 THR A CA 1
ATOM 2263 C C . THR A 1 289 ? -18.933 8.007 -7.261 1.00 62.06 289 THR A C 1
ATOM 2265 O O . THR A 1 289 ? -19.127 6.847 -7.639 1.00 62.06 289 THR A O 1
ATOM 2268 N N . MET A 1 290 ? -17.877 8.323 -6.494 1.00 54.69 290 MET A N 1
ATOM 2269 C CA . MET A 1 290 ? -16.769 7.402 -6.164 1.00 54.69 290 MET A CA 1
ATOM 2270 C C . MET A 1 290 ? -17.197 6.004 -5.674 1.00 54.69 290 MET A C 1
ATOM 2272 O O . MET A 1 290 ? -16.581 5.016 -6.068 1.00 54.69 290 MET A O 1
ATOM 2276 N N . ALA A 1 291 ? -18.281 5.891 -4.896 1.00 63.72 291 ALA A N 1
ATOM 2277 C CA . ALA A 1 291 ? -18.778 4.609 -4.375 1.00 63.72 291 ALA A CA 1
ATOM 2278 C C . ALA A 1 291 ? -19.183 3.592 -5.467 1.00 63.72 291 ALA A C 1
ATOM 2280 O O . ALA A 1 291 ? -19.104 2.384 -5.250 1.00 63.72 291 ALA A O 1
ATOM 2281 N N . ARG A 1 292 ? -19.593 4.054 -6.661 1.00 67.38 292 ARG A N 1
ATOM 2282 C CA . ARG A 1 292 ? -19.751 3.182 -7.843 1.00 67.38 292 ARG A CA 1
ATOM 2283 C C . ARG A 1 292 ? -18.457 3.082 -8.648 1.00 67.38 292 ARG A C 1
ATOM 2285 O O . ARG A 1 292 ? -18.153 2.008 -9.166 1.00 67.38 292 ARG A O 1
ATOM 2292 N N . LEU A 1 293 ? -17.695 4.176 -8.714 1.00 69.38 293 LEU A N 1
ATOM 2293 C CA . LEU A 1 293 ? -16.466 4.264 -9.498 1.00 69.38 293 LEU A CA 1
ATOM 2294 C C . LEU A 1 293 ? -15.414 3.230 -9.067 1.00 69.38 293 LEU A C 1
ATOM 2296 O O . LEU A 1 293 ? -14.763 2.661 -9.936 1.00 69.38 293 LEU A O 1
ATOM 2300 N N . GLY A 1 294 ? -15.285 2.932 -7.767 1.00 73.25 294 GLY A N 1
ATOM 2301 C CA . GLY A 1 294 ? -14.276 2.000 -7.239 1.00 73.25 294 GLY A CA 1
ATOM 2302 C C . GLY A 1 294 ? -14.295 0.611 -7.893 1.00 73.25 294 GLY A C 1
ATOM 2303 O O . GLY A 1 294 ? -13.255 0.119 -8.329 1.00 73.25 294 GLY A O 1
ATOM 2304 N N . ARG A 1 295 ? -15.480 0.003 -8.067 1.00 75.69 295 ARG A N 1
ATOM 2305 C CA . ARG A 1 295 ? -15.609 -1.322 -8.712 1.00 75.69 295 ARG A CA 1
ATOM 2306 C C . ARG A 1 295 ? -15.267 -1.271 -10.198 1.00 75.69 295 ARG A C 1
ATOM 2308 O O . ARG A 1 295 ? -14.538 -2.126 -10.692 1.00 75.69 295 ARG A O 1
ATOM 2315 N N . THR A 1 296 ? -15.763 -0.257 -10.908 1.00 82.44 296 THR A N 1
ATOM 2316 C CA . THR A 1 296 ? -15.481 -0.082 -12.341 1.00 82.44 296 THR A CA 1
ATOM 2317 C C . THR A 1 296 ? -14.018 0.272 -12.605 1.00 82.44 296 THR A C 1
ATOM 2319 O O . THR A 1 296 ? -13.447 -0.211 -13.576 1.00 82.44 296 THR A O 1
ATOM 2322 N N . ALA A 1 297 ? -13.387 1.054 -11.725 1.00 82.00 297 ALA A N 1
ATOM 2323 C CA . ALA A 1 297 ? -11.979 1.422 -11.812 1.00 82.00 297 ALA A CA 1
ATOM 2324 C C . ALA A 1 297 ? -11.060 0.235 -11.491 1.00 82.00 297 ALA A C 1
ATOM 2326 O O . ALA A 1 297 ? -10.064 0.048 -12.179 1.00 82.00 297 ALA A O 1
ATOM 2327 N N . SER A 1 298 ? -11.416 -0.612 -10.517 1.00 80.19 298 SER A N 1
ATOM 2328 C CA . SER A 1 298 ? -10.702 -1.870 -10.255 1.00 80.19 298 SER A CA 1
ATOM 2329 C C . SER A 1 298 ? -10.756 -2.819 -11.456 1.00 80.19 298 SER A C 1
ATOM 2331 O O . SER A 1 298 ? -9.712 -3.305 -11.891 1.00 80.19 298 SER A O 1
ATOM 2333 N N . LEU A 1 299 ? -11.940 -3.019 -12.051 1.00 83.38 299 LEU A N 1
ATOM 2334 C CA . LEU A 1 299 ? -12.093 -3.842 -13.255 1.00 83.38 299 LEU A CA 1
ATOM 2335 C C . LEU A 1 299 ? -11.294 -3.275 -14.440 1.00 83.38 299 LEU A C 1
ATOM 2337 O O . LEU A 1 299 ? -10.623 -4.028 -15.141 1.00 83.38 299 LEU A O 1
ATOM 2341 N N . LEU A 1 300 ? -11.330 -1.954 -14.644 1.00 87.12 300 LEU A N 1
ATOM 2342 C CA . LEU A 1 300 ? -10.570 -1.274 -15.696 1.00 87.12 300 LEU A CA 1
ATOM 2343 C C . LEU A 1 300 ? -9.052 -1.369 -15.469 1.00 87.12 300 LEU A C 1
ATOM 2345 O O . LEU A 1 300 ? -8.312 -1.602 -16.422 1.00 87.12 300 LEU A O 1
ATOM 2349 N N . SER A 1 301 ? -8.597 -1.242 -14.218 1.00 84.62 301 SER A N 1
ATOM 2350 C CA . SER A 1 301 ? -7.193 -1.418 -13.829 1.00 84.62 301 SER A CA 1
ATOM 2351 C C . SER A 1 301 ? -6.715 -2.838 -14.133 1.00 84.62 301 SER A C 1
ATOM 2353 O O . SER A 1 301 ? -5.713 -3.017 -14.821 1.00 84.62 301 SER A O 1
ATOM 2355 N N . LEU A 1 302 ? -7.479 -3.859 -13.722 1.00 82.94 302 LEU A N 1
ATOM 2356 C CA . LEU A 1 302 ? -7.143 -5.256 -13.999 1.00 82.94 302 LEU A CA 1
ATOM 2357 C C . LEU A 1 302 ? -7.183 -5.581 -15.501 1.00 82.94 302 LEU A C 1
ATOM 2359 O O . LEU A 1 302 ? -6.356 -6.356 -15.976 1.00 82.94 302 LEU A O 1
ATOM 2363 N N . LEU A 1 303 ? -8.090 -4.972 -16.269 1.00 88.31 303 LEU A N 1
ATOM 2364 C CA . LEU A 1 303 ? -8.116 -5.123 -17.726 1.00 88.31 303 LEU A CA 1
ATOM 2365 C C . LEU A 1 303 ? -6.875 -4.499 -18.387 1.00 88.31 303 LEU A C 1
ATOM 2367 O O . LEU A 1 303 ? -6.258 -5.134 -19.241 1.00 88.31 303 LEU A O 1
ATOM 2371 N N . ALA A 1 304 ? -6.475 -3.291 -17.978 1.00 88.12 304 ALA A N 1
ATOM 2372 C CA . ALA A 1 304 ? -5.258 -2.644 -18.472 1.00 88.12 304 ALA A CA 1
ATOM 2373 C C . ALA A 1 304 ? -3.997 -3.454 -18.114 1.00 88.12 304 ALA A C 1
ATOM 2375 O O . ALA A 1 304 ? -3.121 -3.657 -18.952 1.00 88.12 304 ALA A O 1
ATOM 2376 N N . LEU A 1 305 ? -3.948 -3.983 -16.893 1.00 82.88 305 LEU A N 1
ATOM 2377 C CA . LEU A 1 305 ? -2.910 -4.882 -16.396 1.00 82.88 305 LEU A CA 1
ATOM 2378 C C . LEU A 1 305 ? -2.821 -6.168 -17.229 1.00 82.88 305 LEU A C 1
ATOM 2380 O O . LEU A 1 305 ? -1.733 -6.539 -17.669 1.00 82.88 305 LEU A O 1
ATOM 2384 N N . LEU A 1 306 ? -3.955 -6.821 -17.501 1.00 83.19 306 LEU A N 1
ATOM 2385 C CA . LEU A 1 306 ? -4.020 -8.013 -18.349 1.00 83.19 306 LEU A CA 1
ATOM 2386 C C . LEU A 1 306 ? -3.480 -7.727 -19.759 1.00 83.19 306 LEU A C 1
ATOM 2388 O O . LEU A 1 306 ? -2.723 -8.534 -20.296 1.00 83.19 306 LEU A O 1
ATOM 2392 N N . VAL A 1 307 ? -3.805 -6.564 -20.334 1.00 90.12 307 VAL A N 1
ATOM 2393 C CA . VAL A 1 307 ? -3.254 -6.122 -21.626 1.00 90.12 307 VAL A CA 1
ATOM 2394 C C . VAL A 1 307 ? -1.731 -5.957 -21.559 1.00 90.12 307 VAL A C 1
ATOM 2396 O O . VAL A 1 307 ? -1.045 -6.454 -22.451 1.00 90.12 307 VAL A O 1
ATOM 2399 N N . VAL A 1 308 ? -1.183 -5.342 -20.504 1.00 85.44 308 VAL A N 1
ATOM 2400 C CA . VAL A 1 308 ? 0.277 -5.220 -20.311 1.00 85.44 308 VAL A CA 1
ATOM 2401 C C . VAL A 1 308 ? 0.941 -6.596 -20.190 1.00 85.44 308 VAL A C 1
ATOM 2403 O O . VAL A 1 308 ? 1.938 -6.852 -20.860 1.00 85.44 308 VAL A O 1
ATOM 2406 N N . VAL A 1 309 ? 0.374 -7.521 -19.410 1.00 81.44 309 VAL A N 1
ATOM 2407 C CA . VAL A 1 309 ? 0.911 -8.888 -19.264 1.00 81.44 309 VAL A CA 1
ATOM 2408 C C . VAL A 1 309 ? 0.899 -9.640 -20.601 1.00 81.44 309 VAL A C 1
ATOM 2410 O O . VAL A 1 309 ? 1.902 -10.258 -20.962 1.00 81.44 309 VAL A O 1
ATOM 2413 N N . VAL A 1 310 ? -0.183 -9.540 -21.381 1.00 86.81 310 VAL A N 1
ATOM 2414 C CA . VAL A 1 310 ? -0.263 -10.126 -22.732 1.00 86.81 310 VAL A CA 1
ATOM 2415 C C . VAL A 1 310 ? 0.769 -9.499 -23.676 1.00 86.81 310 VAL A C 1
ATOM 2417 O O . VAL A 1 310 ? 1.437 -10.230 -24.409 1.00 86.81 310 VAL A O 1
ATOM 2420 N N . GLN A 1 311 ? 0.969 -8.178 -23.629 1.00 88.81 311 GLN A N 1
ATOM 2421 C CA . GLN A 1 311 ? 2.009 -7.491 -24.405 1.00 88.81 311 GLN A CA 1
ATOM 2422 C C . GLN A 1 311 ? 3.421 -7.959 -24.020 1.00 88.81 311 GLN A C 1
ATOM 2424 O O . GLN A 1 311 ? 4.233 -8.214 -24.908 1.00 88.81 311 GLN A O 1
ATOM 2429 N N . CYS A 1 312 ? 3.713 -8.145 -22.728 1.00 83.38 312 CYS A N 1
ATOM 2430 C CA . CYS A 1 312 ? 4.994 -8.683 -22.267 1.00 83.38 312 CYS A CA 1
ATOM 2431 C C . CYS A 1 312 ? 5.225 -10.127 -22.741 1.00 83.38 312 CYS A C 1
ATOM 2433 O O . CYS A 1 312 ? 6.301 -10.430 -23.255 1.00 83.38 312 CYS A O 1
ATOM 2435 N N . ILE A 1 313 ? 4.224 -11.008 -22.629 1.00 82.75 313 ILE A N 1
ATOM 2436 C CA . ILE A 1 313 ? 4.313 -12.402 -23.103 1.00 82.75 313 ILE A CA 1
ATOM 2437 C C . ILE A 1 313 ? 4.538 -12.442 -24.623 1.00 82.75 313 ILE A C 1
ATOM 2439 O O . ILE A 1 313 ? 5.417 -13.161 -25.100 1.00 82.75 313 ILE A O 1
ATOM 2443 N N . HIS A 1 314 ? 3.802 -11.624 -25.380 1.00 92.31 314 HIS A N 1
ATOM 2444 C CA . HIS A 1 314 ? 3.973 -11.483 -26.826 1.00 92.31 314 HIS A CA 1
ATOM 2445 C C . HIS A 1 314 ? 5.381 -10.978 -27.183 1.00 92.31 314 HIS A C 1
ATOM 2447 O O . HIS A 1 314 ? 6.052 -11.557 -28.037 1.00 92.31 314 HIS A O 1
ATOM 2453 N N . ALA A 1 315 ? 5.870 -9.936 -26.504 1.00 87.12 315 ALA A N 1
ATOM 2454 C CA . ALA A 1 315 ? 7.211 -9.400 -26.721 1.00 87.12 315 ALA A CA 1
ATOM 2455 C C . ALA A 1 315 ? 8.303 -10.448 -26.448 1.00 87.12 315 ALA A C 1
ATOM 2457 O O . ALA A 1 315 ? 9.221 -10.579 -27.254 1.00 87.12 315 ALA A O 1
ATOM 2458 N N . ILE A 1 316 ? 8.184 -11.236 -25.373 1.00 82.50 316 ILE A N 1
ATOM 2459 C CA . ILE A 1 316 ? 9.112 -12.336 -25.060 1.00 82.50 316 ILE A CA 1
ATOM 2460 C C . ILE A 1 316 ? 9.091 -13.399 -26.168 1.00 82.50 316 ILE A C 1
ATOM 2462 O O . ILE A 1 316 ? 10.150 -13.785 -26.659 1.00 82.50 316 ILE A O 1
ATOM 2466 N N . HIS A 1 317 ? 7.902 -13.830 -26.602 1.00 90.44 317 HIS A N 1
ATOM 2467 C CA . HIS A 1 317 ? 7.745 -14.865 -27.628 1.00 90.44 317 HIS A CA 1
ATOM 2468 C C . HIS A 1 317 ? 8.371 -14.463 -28.976 1.00 90.44 317 HIS A C 1
ATOM 2470 O O . HIS A 1 317 ? 9.065 -15.263 -29.599 1.00 90.44 317 HIS A O 1
ATOM 2476 N N . PHE A 1 318 ? 8.170 -13.218 -29.419 1.00 91.81 318 PHE A N 1
ATOM 2477 C CA . PHE A 1 318 ? 8.692 -12.744 -30.708 1.00 91.81 318 PHE A CA 1
ATOM 2478 C C . PHE A 1 318 ? 10.144 -12.234 -30.661 1.00 91.81 318 PHE A C 1
ATOM 2480 O O . PHE A 1 318 ? 10.824 -12.266 -31.684 1.00 91.81 318 PHE A O 1
ATOM 2487 N N . SER A 1 319 ? 10.667 -11.823 -29.499 1.00 82.31 319 SER A N 1
ATOM 2488 C CA . SER A 1 319 ? 12.060 -11.344 -29.379 1.00 82.31 319 SER A CA 1
ATOM 2489 C C . SER A 1 319 ? 13.107 -12.466 -29.339 1.00 82.31 319 SER A C 1
ATOM 2491 O O . SER A 1 319 ? 14.302 -12.188 -29.431 1.00 82.31 319 SER A O 1
ATOM 2493 N N . ALA A 1 320 ? 12.688 -13.732 -29.221 1.00 64.62 320 ALA A N 1
ATOM 2494 C CA . ALA A 1 320 ? 13.574 -14.873 -28.967 1.00 64.62 320 ALA A CA 1
ATOM 2495 C C . ALA A 1 320 ? 14.611 -15.164 -30.078 1.00 64.62 320 ALA A C 1
ATOM 2497 O O . ALA A 1 320 ? 15.548 -15.927 -29.855 1.00 64.62 320 ALA A O 1
ATOM 2498 N N . SER A 1 321 ? 14.467 -14.561 -31.266 1.00 65.44 321 SER A N 1
ATOM 2499 C CA . SER A 1 321 ? 15.407 -14.727 -32.386 1.00 65.44 321 SER A CA 1
ATOM 2500 C C . SER A 1 321 ? 16.594 -13.749 -32.371 1.00 65.44 321 SER A C 1
ATOM 2502 O O . SER A 1 321 ? 17.517 -13.903 -33.175 1.00 65.44 321 SER A O 1
ATOM 2504 N N . SER A 1 322 ? 16.596 -12.743 -31.491 1.00 63.03 322 SER A N 1
ATOM 2505 C CA . SER A 1 322 ? 17.690 -11.772 -31.380 1.00 63.03 322 SER A CA 1
ATOM 2506 C C . SER A 1 322 ? 18.785 -12.296 -30.452 1.00 63.03 322 SER A C 1
ATOM 2508 O O . SER A 1 322 ? 18.558 -12.468 -29.255 1.00 63.03 322 SER A O 1
ATOM 2510 N N . LYS A 1 323 ? 20.000 -12.510 -30.978 1.00 65.19 323 LYS A N 1
ATOM 2511 C CA . LYS A 1 323 ? 21.174 -12.828 -30.148 1.00 65.19 323 LYS A CA 1
ATOM 2512 C C . LYS A 1 323 ? 21.429 -11.683 -29.165 1.00 65.19 323 LYS A C 1
ATOM 2514 O O . LYS A 1 323 ? 21.823 -10.593 -29.573 1.00 65.19 323 LYS A O 1
ATOM 2519 N N . ILE A 1 324 ? 21.217 -11.944 -27.878 1.00 63.81 324 ILE A N 1
ATOM 2520 C CA . ILE A 1 324 ? 21.498 -10.987 -26.806 1.00 63.81 324 ILE A CA 1
ATOM 2521 C C . ILE A 1 324 ? 23.018 -10.809 -26.722 1.00 63.81 324 ILE A C 1
ATOM 2523 O O . ILE A 1 324 ? 23.719 -11.703 -26.254 1.00 63.81 324 ILE A O 1
ATOM 2527 N N . HIS A 1 325 ? 23.525 -9.659 -27.169 1.00 57.03 325 HIS A N 1
ATOM 2528 C CA . HIS A 1 325 ? 24.912 -9.265 -26.929 1.00 57.03 325 HIS A CA 1
ATOM 2529 C C . HIS A 1 325 ? 25.095 -8.974 -25.435 1.00 57.03 325 HIS A C 1
ATOM 2531 O O . HIS A 1 325 ? 24.725 -7.913 -24.937 1.00 57.03 325 HIS A O 1
ATOM 2537 N N . THR A 1 326 ? 25.672 -9.931 -24.710 1.00 60.81 326 THR A N 1
ATOM 2538 C CA . THR A 1 326 ? 25.978 -9.844 -23.271 1.00 60.81 326 THR A CA 1
ATOM 2539 C C . THR A 1 326 ? 27.201 -8.973 -22.952 1.00 60.81 326 THR A C 1
ATOM 2541 O O . THR A 1 326 ? 27.716 -9.008 -21.839 1.00 60.81 326 THR A O 1
ATOM 2544 N N . ASP A 1 327 ? 27.652 -8.163 -23.909 1.00 50.09 327 ASP A N 1
ATOM 2545 C CA . ASP A 1 327 ? 28.923 -7.429 -23.874 1.00 50.09 327 ASP A CA 1
ATOM 2546 C C . ASP A 1 327 ? 28.804 -6.030 -23.240 1.00 50.09 327 ASP A C 1
ATOM 2548 O O . ASP A 1 327 ? 29.682 -5.181 -23.391 1.00 50.09 327 ASP A O 1
ATOM 2552 N N . MET A 1 328 ? 27.727 -5.776 -22.487 1.00 60.12 328 MET A N 1
ATOM 2553 C CA . MET A 1 328 ? 27.594 -4.578 -21.656 1.00 60.12 328 MET A CA 1
ATOM 2554 C C . MET A 1 328 ? 28.444 -4.726 -20.386 1.00 60.12 328 MET A C 1
ATOM 2556 O O . MET A 1 328 ? 27.936 -4.951 -19.286 1.00 60.12 328 MET A O 1
ATOM 2560 N N . SER A 1 329 ? 29.761 -4.595 -20.539 1.00 54.94 329 SER A N 1
ATOM 2561 C CA . SER A 1 329 ? 30.707 -4.539 -19.426 1.00 54.94 329 SER A CA 1
ATOM 2562 C C . SER A 1 329 ? 30.398 -3.326 -18.542 1.00 54.94 329 SER A C 1
ATOM 2564 O O . SER A 1 329 ? 30.743 -2.194 -18.892 1.00 54.94 329 SER A O 1
ATOM 2566 N N . LEU A 1 330 ? 29.731 -3.545 -17.402 1.00 63.44 330 LEU A N 1
ATOM 2567 C CA . LEU A 1 330 ? 29.469 -2.473 -16.442 1.00 63.44 330 LEU A CA 1
ATOM 2568 C C . LEU A 1 330 ? 30.806 -1.840 -16.010 1.00 63.44 330 LEU A C 1
ATOM 2570 O O . LEU A 1 330 ? 31.717 -2.574 -15.616 1.00 63.44 330 LEU A O 1
ATOM 2574 N N . PRO A 1 331 ? 30.938 -0.499 -16.034 1.00 65.69 331 PRO A N 1
ATOM 2575 C CA . PRO A 1 331 ? 32.104 0.157 -15.460 1.00 65.69 331 PRO A CA 1
ATOM 2576 C C . PRO A 1 331 ? 32.198 -0.192 -13.971 1.00 65.69 331 PRO A C 1
ATOM 2578 O O . PRO A 1 331 ? 31.173 -0.364 -13.308 1.00 65.69 331 PRO A O 1
ATOM 2581 N N . ALA A 1 332 ? 33.419 -0.290 -13.442 1.00 66.38 332 ALA A N 1
ATOM 2582 C CA . ALA A 1 332 ? 33.692 -0.739 -12.076 1.00 66.38 332 ALA A CA 1
ATOM 2583 C C . ALA A 1 332 ? 33.229 0.281 -11.010 1.00 66.38 332 ALA A C 1
ATOM 2585 O O . ALA A 1 332 ? 34.026 0.983 -10.389 1.00 66.38 332 ALA A O 1
ATOM 2586 N N . THR A 1 333 ? 31.916 0.373 -10.802 1.00 68.44 333 THR A N 1
ATOM 2587 C CA . THR A 1 333 ? 31.280 1.201 -9.776 1.00 68.44 333 THR A CA 1
ATOM 2588 C C . THR A 1 333 ? 31.688 0.725 -8.385 1.00 68.44 333 THR A C 1
ATOM 2590 O O . THR A 1 333 ? 31.590 -0.467 -8.085 1.00 68.44 333 THR A O 1
ATOM 2593 N N . SER A 1 334 ? 32.124 1.646 -7.523 1.00 79.62 334 SER A N 1
ATOM 2594 C CA . SER A 1 334 ? 32.686 1.303 -6.213 1.00 79.62 334 SER A CA 1
ATOM 2595 C C . SER A 1 334 ? 31.680 0.568 -5.318 1.00 79.62 334 SER A C 1
ATOM 2597 O O . SER A 1 334 ? 30.477 0.836 -5.343 1.00 79.62 334 SER A O 1
ATOM 2599 N N . THR A 1 335 ? 32.176 -0.371 -4.509 1.00 86.06 335 THR A N 1
ATOM 2600 C CA . THR A 1 335 ? 31.391 -1.420 -3.829 1.00 86.06 335 THR A CA 1
ATOM 2601 C C . THR A 1 335 ? 30.165 -0.904 -3.067 1.00 86.06 335 THR A C 1
ATOM 2603 O O . THR A 1 335 ? 29.100 -1.517 -3.115 1.00 86.06 335 THR A O 1
ATOM 2606 N N . VAL A 1 336 ? 30.293 0.249 -2.401 1.00 83.62 336 VAL A N 1
ATOM 2607 C CA . VAL A 1 336 ? 29.218 0.904 -1.634 1.00 83.62 336 VAL A CA 1
ATOM 2608 C C . VAL A 1 336 ? 28.000 1.222 -2.511 1.00 83.62 336 VAL A C 1
ATOM 2610 O O . VAL A 1 336 ? 26.868 0.988 -2.100 1.00 83.62 336 VAL A O 1
ATOM 2613 N N . THR A 1 337 ? 28.223 1.684 -3.744 1.00 79.88 337 THR A N 1
ATOM 2614 C CA . THR A 1 337 ? 27.158 2.059 -4.692 1.00 79.88 337 THR A CA 1
ATOM 2615 C C . THR A 1 337 ? 26.310 0.853 -5.103 1.00 79.88 337 THR A C 1
ATOM 2617 O O . THR A 1 337 ? 25.084 0.938 -5.144 1.00 79.88 337 THR A O 1
ATOM 2620 N N . SER A 1 338 ? 26.952 -0.304 -5.308 1.00 85.69 338 SER A N 1
ATOM 2621 C CA . SER A 1 338 ? 26.280 -1.562 -5.641 1.00 85.69 338 SER A CA 1
ATOM 2622 C C . SER A 1 338 ? 25.415 -2.057 -4.480 1.00 85.69 338 SER A C 1
ATOM 2624 O O . SER A 1 338 ? 24.261 -2.418 -4.693 1.00 85.69 338 SER A O 1
ATOM 2626 N N . TRP A 1 339 ? 25.922 -2.009 -3.241 1.00 88.50 339 TRP A N 1
ATOM 2627 C CA . TRP A 1 339 ? 25.126 -2.344 -2.055 1.00 88.50 339 TRP A CA 1
ATOM 2628 C C . TRP A 1 339 ? 23.923 -1.420 -1.886 1.00 88.50 339 TRP A C 1
ATOM 2630 O O . TRP A 1 339 ? 22.813 -1.899 -1.672 1.00 88.50 339 TRP A O 1
ATOM 2640 N N . LEU A 1 340 ? 24.116 -0.111 -2.037 1.00 83.50 340 LEU A N 1
ATOM 2641 C CA . LEU A 1 340 ? 23.037 0.866 -1.923 1.00 83.50 340 LEU A CA 1
ATOM 2642 C C . LEU A 1 340 ? 21.963 0.645 -3.003 1.00 83.50 340 LEU A C 1
ATOM 2644 O O . LEU A 1 340 ? 20.782 0.543 -2.668 1.00 83.50 340 LEU A O 1
ATOM 2648 N N . ARG A 1 341 ? 22.343 0.417 -4.268 1.00 83.44 341 ARG A N 1
ATOM 2649 C CA . ARG A 1 341 ? 21.364 0.075 -5.314 1.00 83.44 341 ARG A CA 1
ATOM 2650 C C . ARG A 1 341 ? 20.649 -1.259 -5.052 1.00 83.44 341 ARG A C 1
ATOM 2652 O O . ARG A 1 341 ? 19.466 -1.383 -5.346 1.00 83.44 341 ARG A O 1
ATOM 2659 N N . LYS A 1 342 ? 21.316 -2.240 -4.437 1.00 89.25 342 LYS A N 1
ATOM 2660 C CA . LYS A 1 342 ? 20.690 -3.504 -4.006 1.00 89.25 342 LYS A CA 1
ATOM 2661 C C . LYS A 1 342 ? 19.693 -3.318 -2.864 1.00 89.25 342 LYS A C 1
ATOM 2663 O O . LYS A 1 342 ? 18.626 -3.921 -2.898 1.00 89.25 342 LYS A O 1
ATOM 2668 N N . PHE A 1 343 ? 19.985 -2.455 -1.892 1.00 87.44 343 PHE A N 1
ATOM 2669 C CA . PHE A 1 343 ? 19.013 -2.100 -0.857 1.00 87.44 343 PHE A CA 1
ATOM 2670 C C . PHE A 1 343 ? 17.824 -1.308 -1.422 1.00 87.44 343 PHE A C 1
ATOM 2672 O O . PHE A 1 343 ? 16.703 -1.516 -0.964 1.00 87.44 343 PHE A O 1
ATOM 2679 N N . SER A 1 344 ? 18.031 -0.494 -2.465 1.00 86.06 344 SER A N 1
ATOM 2680 C CA . SER A 1 344 ? 16.925 0.057 -3.263 1.00 86.06 344 SER A CA 1
ATOM 2681 C C . SER A 1 344 ? 16.098 -1.074 -3.902 1.00 86.06 344 SER A C 1
ATOM 2683 O O . SER A 1 344 ? 14.900 -1.208 -3.668 1.00 86.06 344 SER A O 1
ATOM 2685 N N . ALA A 1 345 ? 16.740 -2.001 -4.618 1.00 87.50 345 ALA A N 1
ATOM 2686 C CA . ALA A 1 345 ? 16.032 -3.116 -5.248 1.00 87.50 345 ALA A CA 1
ATOM 2687 C C . ALA A 1 345 ? 15.154 -3.924 -4.267 1.00 87.50 345 ALA A C 1
ATOM 2689 O O . ALA A 1 345 ? 14.018 -4.273 -4.592 1.00 87.50 345 ALA A O 1
ATOM 2690 N N . LEU A 1 346 ? 15.650 -4.154 -3.046 1.00 88.06 346 LEU A N 1
ATOM 2691 C CA . LEU A 1 346 ? 14.902 -4.763 -1.943 1.00 88.06 346 LEU A CA 1
ATOM 2692 C C . LEU A 1 346 ? 13.696 -3.917 -1.497 1.00 88.06 346 LEU A C 1
ATOM 2694 O O . LEU A 1 346 ? 12.578 -4.433 -1.448 1.00 88.06 346 LEU A O 1
ATOM 2698 N N . GLY A 1 347 ? 13.899 -2.627 -1.198 1.00 85.56 347 GLY A N 1
ATOM 2699 C CA . GLY A 1 347 ? 12.850 -1.713 -0.724 1.00 85.56 347 GLY A CA 1
ATOM 2700 C C . GLY A 1 347 ? 11.642 -1.634 -1.654 1.00 85.56 347 GLY A C 1
ATOM 2701 O O . GLY A 1 347 ? 10.498 -1.565 -1.201 1.00 85.56 347 GLY A O 1
ATOM 2702 N N . SER A 1 348 ? 11.894 -1.727 -2.958 1.00 85.12 348 SER A N 1
ATOM 2703 C CA . SER A 1 348 ? 10.850 -1.784 -3.973 1.00 85.12 348 SER A CA 1
ATOM 2704 C C . SER A 1 348 ? 10.076 -3.107 -3.977 1.00 85.12 348 SER A C 1
ATOM 2706 O O . SER A 1 348 ? 8.844 -3.082 -4.014 1.00 85.12 348 SER A O 1
ATOM 2708 N N . ILE A 1 349 ? 10.765 -4.255 -3.925 1.00 85.81 349 ILE A N 1
ATOM 2709 C CA . ILE A 1 349 ? 10.098 -5.565 -3.847 1.00 85.81 349 ILE A CA 1
ATOM 2710 C C . ILE A 1 349 ? 9.169 -5.583 -2.613 1.00 85.81 349 ILE A C 1
ATOM 2712 O O . ILE A 1 349 ? 8.029 -6.036 -2.699 1.00 85.81 349 ILE A O 1
ATOM 2716 N N . GLY A 1 350 ? 9.606 -4.981 -1.499 1.00 85.69 350 GLY A N 1
ATOM 2717 C CA . GLY A 1 350 ? 8.782 -4.771 -0.303 1.00 85.69 350 GLY A CA 1
ATOM 2718 C C . GLY A 1 350 ? 7.549 -3.874 -0.510 1.00 85.69 350 GLY A C 1
ATOM 2719 O O . GLY A 1 350 ? 6.519 -4.113 0.118 1.00 85.69 350 GLY A O 1
ATOM 2720 N N . PHE A 1 351 ? 7.609 -2.872 -1.397 1.00 85.88 351 PHE A N 1
ATOM 2721 C CA . PHE A 1 351 ? 6.439 -2.068 -1.779 1.00 85.88 351 PHE A CA 1
ATOM 2722 C C . PHE A 1 351 ? 5.460 -2.859 -2.649 1.00 85.88 351 PHE A C 1
ATOM 2724 O O . PHE A 1 351 ? 4.281 -2.918 -2.319 1.00 85.88 351 PHE A O 1
ATOM 2731 N N . ALA A 1 352 ? 5.934 -3.465 -3.743 1.00 84.50 352 ALA A N 1
ATOM 2732 C CA . ALA A 1 352 ? 5.076 -4.107 -4.745 1.00 84.50 352 ALA A CA 1
ATOM 2733 C C . ALA A 1 352 ? 4.232 -5.258 -4.160 1.00 84.50 352 ALA A C 1
ATOM 2735 O O . ALA A 1 352 ? 3.083 -5.463 -4.541 1.00 84.50 352 ALA A O 1
ATOM 2736 N N . VAL A 1 353 ? 4.774 -5.975 -3.173 1.00 84.00 353 VAL A N 1
ATOM 2737 C CA . VAL A 1 353 ? 4.086 -7.090 -2.502 1.00 84.00 353 VAL A CA 1
ATOM 2738 C C . VAL A 1 353 ? 3.219 -6.610 -1.311 1.00 84.00 353 VAL A C 1
ATOM 2740 O O . VAL A 1 353 ? 2.545 -7.416 -0.673 1.00 84.00 353 VAL A O 1
ATOM 2743 N N . GLY A 1 354 ? 3.230 -5.318 -0.952 1.00 83.75 354 GLY A N 1
ATOM 2744 C CA . GLY A 1 354 ? 2.640 -4.789 0.290 1.00 83.75 354 GLY A CA 1
ATOM 2745 C C . GLY A 1 354 ? 1.217 -4.227 0.167 1.00 83.75 354 GLY A C 1
ATOM 2746 O O . GLY A 1 354 ? 1.050 -3.045 -0.116 1.00 83.75 354 GLY A O 1
ATOM 2747 N N . SER A 1 355 ? 0.197 -5.038 0.471 1.00 83.62 355 SER A N 1
ATOM 2748 C CA . SER A 1 355 ? -1.239 -4.677 0.414 1.00 83.62 355 SER A CA 1
ATOM 2749 C C . SER A 1 355 ? -1.928 -4.465 1.775 1.00 83.62 355 SER A C 1
ATOM 2751 O O . SER A 1 355 ? -3.130 -4.197 1.840 1.00 83.62 355 SER A O 1
ATOM 2753 N N . GLN A 1 356 ? -1.196 -4.529 2.896 1.00 85.50 356 GLN A N 1
ATOM 2754 C CA . GLN A 1 356 ? -1.768 -4.474 4.257 1.00 85.50 356 GLN A CA 1
ATOM 2755 C C . GLN A 1 356 ? -2.512 -3.162 4.581 1.00 85.50 356 GLN A C 1
ATOM 2757 O O . GLN A 1 356 ? -3.278 -3.107 5.539 1.00 85.50 356 GLN A O 1
ATOM 2762 N N . LYS A 1 357 ? -2.305 -2.110 3.781 1.00 85.19 357 LYS A N 1
ATOM 2763 C CA . LYS A 1 357 ? -2.984 -0.817 3.909 1.00 85.19 357 LYS A CA 1
ATOM 2764 C C . LYS A 1 357 ? -4.430 -0.866 3.408 1.00 85.19 357 LYS A C 1
ATOM 2766 O O . LYS A 1 357 ? -5.333 -0.507 4.156 1.00 85.19 357 LYS A O 1
ATOM 2771 N N . LEU A 1 358 ? -4.658 -1.327 2.176 1.00 86.62 358 LEU A N 1
ATOM 2772 C CA . LEU A 1 358 ? -6.008 -1.472 1.621 1.00 86.62 358 LEU A CA 1
ATOM 2773 C C . LEU A 1 358 ? -6.747 -2.675 2.225 1.00 86.62 358 LEU A C 1
ATOM 2775 O O . LEU A 1 358 ? -7.974 -2.693 2.257 1.00 86.62 358 LEU A O 1
ATOM 2779 N N . PHE A 1 359 ? -6.009 -3.647 2.769 1.00 90.69 359 PHE A N 1
ATOM 2780 C CA . PHE A 1 359 ? -6.554 -4.793 3.496 1.00 90.69 359 PHE A CA 1
ATOM 2781 C C . PHE A 1 359 ? -7.506 -4.412 4.644 1.00 90.69 359 PHE A C 1
ATOM 2783 O O . PHE A 1 359 ? -8.537 -5.066 4.804 1.00 90.69 359 PHE A O 1
ATOM 2790 N N . LEU A 1 360 ? -7.211 -3.350 5.411 1.00 88.50 360 LEU A N 1
ATOM 2791 C CA . LEU A 1 360 ? -8.129 -2.847 6.445 1.00 88.50 360 LEU A CA 1
ATOM 2792 C C . LEU A 1 360 ? -9.448 -2.371 5.820 1.00 88.50 360 LEU A C 1
ATOM 2794 O O . LEU A 1 360 ? -10.504 -2.894 6.173 1.00 88.50 360 LEU A O 1
ATOM 2798 N N . ASN A 1 361 ? -9.380 -1.476 4.829 1.00 86.75 361 ASN A N 1
ATOM 2799 C CA . ASN A 1 361 ? -10.552 -0.960 4.115 1.00 86.75 361 ASN A CA 1
ATOM 2800 C C . ASN A 1 361 ? -11.403 -2.103 3.526 1.00 86.75 361 ASN A C 1
ATOM 2802 O O . ASN A 1 361 ? -12.609 -2.173 3.758 1.00 86.75 361 ASN A O 1
ATOM 2806 N N . ILE A 1 362 ? -10.765 -3.036 2.808 1.00 87.94 362 ILE A N 1
ATOM 2807 C CA . ILE A 1 362 ? -11.443 -4.159 2.146 1.00 87.94 362 ILE A CA 1
ATOM 2808 C C . ILE A 1 362 ? -12.033 -5.148 3.158 1.00 87.94 362 ILE A C 1
ATOM 2810 O O . ILE A 1 362 ? -13.091 -5.703 2.867 1.00 87.94 362 ILE A O 1
ATOM 2814 N N . ARG A 1 363 ? -11.452 -5.337 4.359 1.00 91.44 363 ARG A N 1
ATOM 2815 C CA . ARG A 1 363 ? -12.082 -6.169 5.408 1.00 91.44 363 ARG A CA 1
ATOM 2816 C C . ARG A 1 363 ? -13.495 -5.683 5.723 1.00 91.44 363 ARG A C 1
ATOM 2818 O O . ARG A 1 363 ? -14.386 -6.515 5.859 1.00 91.44 363 ARG A O 1
ATOM 2825 N N . HIS A 1 364 ? -13.709 -4.372 5.818 1.00 87.75 364 HIS A N 1
ATOM 2826 C CA . HIS A 1 364 ? -15.026 -3.812 6.134 1.00 87.75 364 HIS A CA 1
ATOM 2827 C C . HIS A 1 364 ? -16.039 -3.931 4.990 1.00 87.75 364 HIS A C 1
ATOM 2829 O O . HIS A 1 364 ? -17.237 -3.958 5.259 1.00 87.75 364 HIS A O 1
ATOM 2835 N N . GLU A 1 365 ? -15.576 -4.054 3.743 1.00 87.12 365 GLU A N 1
ATOM 2836 C CA . GLU A 1 365 ? -16.433 -4.281 2.573 1.00 87.12 365 GLU A CA 1
ATOM 2837 C C . GLU A 1 365 ? -16.755 -5.769 2.316 1.00 87.12 365 GLU A C 1
ATOM 2839 O O . GLU A 1 365 ? -17.642 -6.056 1.512 1.00 87.12 365 GLU A O 1
ATOM 2844 N N . LEU A 1 366 ? -16.072 -6.726 2.960 1.00 88.62 366 LEU A N 1
ATOM 2845 C CA . LEU A 1 366 ? -16.320 -8.167 2.782 1.00 88.62 366 LEU A CA 1
ATOM 2846 C C . LEU A 1 366 ? -17.626 -8.640 3.446 1.00 88.62 366 LEU A C 1
ATOM 2848 O O . LEU A 1 366 ? -17.955 -8.231 4.556 1.00 88.62 366 LEU A O 1
ATOM 2852 N N . VAL A 1 367 ? -18.308 -9.602 2.805 1.00 90.62 367 VAL A N 1
ATOM 2853 C CA . VAL A 1 367 ? -19.471 -10.330 3.370 1.00 90.62 367 VAL A CA 1
ATOM 2854 C C . VAL A 1 367 ? -19.119 -11.015 4.697 1.00 90.62 367 VAL A C 1
ATOM 2856 O O . VAL A 1 367 ? -19.901 -10.999 5.641 1.00 90.62 367 VAL A O 1
ATOM 2859 N N . ASP A 1 368 ? -17.939 -11.633 4.754 1.00 89.38 368 ASP A N 1
ATOM 2860 C CA . ASP A 1 368 ? -17.424 -12.365 5.909 1.00 89.38 368 ASP A CA 1
ATOM 2861 C C . ASP A 1 368 ? -16.055 -11.783 6.284 1.00 89.38 368 ASP A C 1
ATOM 2863 O O . ASP A 1 368 ? -15.048 -12.027 5.607 1.00 89.38 368 ASP A O 1
ATOM 2867 N N . ARG A 1 369 ? -16.024 -10.993 7.368 1.00 90.12 369 ARG A N 1
ATOM 2868 C CA . ARG A 1 369 ? -14.801 -10.344 7.866 1.00 90.12 369 ARG A CA 1
ATOM 2869 C C . ARG A 1 369 ? -13.742 -11.356 8.314 1.00 90.12 369 ARG A C 1
ATOM 2871 O O . ARG A 1 369 ? -12.558 -11.057 8.176 1.00 90.12 369 ARG A O 1
ATOM 2878 N N . GLN A 1 370 ? -14.131 -12.536 8.813 1.00 90.31 370 GLN A N 1
ATOM 2879 C CA . GLN A 1 370 ? -13.199 -13.562 9.311 1.00 90.31 370 GLN A CA 1
ATOM 2880 C C . GLN A 1 370 ? -12.429 -14.247 8.172 1.00 90.31 370 GLN A C 1
ATOM 2882 O O . GLN A 1 370 ? -11.326 -14.751 8.371 1.00 90.31 370 GLN A O 1
ATOM 2887 N N . ARG A 1 371 ? -12.959 -14.219 6.942 1.00 89.00 371 ARG A N 1
ATOM 2888 C CA . ARG A 1 371 ? -12.257 -14.726 5.748 1.00 89.00 371 ARG A CA 1
ATOM 2889 C C . ARG A 1 371 ? -11.314 -13.714 5.099 1.00 89.00 371 ARG A C 1
ATOM 2891 O O . ARG A 1 371 ? -10.708 -14.039 4.080 1.00 89.00 371 ARG A O 1
ATOM 2898 N N . ALA A 1 372 ? -11.125 -12.522 5.668 1.00 88.81 372 ALA A N 1
ATOM 2899 C CA . ALA A 1 372 ? -10.202 -11.532 5.113 1.00 88.81 372 ALA A CA 1
ATOM 2900 C C . ALA A 1 372 ? -8.766 -12.075 4.894 1.00 88.81 372 ALA A C 1
ATOM 2902 O O . ALA A 1 372 ? -8.240 -11.892 3.796 1.00 88.81 372 ALA A O 1
ATOM 2903 N N . PRO A 1 373 ? -8.133 -12.840 5.811 1.00 87.75 373 PRO A N 1
ATOM 2904 C CA . PRO A 1 373 ? -6.815 -13.430 5.542 1.00 87.75 373 PRO A CA 1
ATOM 2905 C C . PRO A 1 373 ? -6.781 -14.344 4.305 1.00 87.75 373 PRO A C 1
ATOM 2907 O O . PRO A 1 373 ? -5.746 -14.458 3.653 1.00 87.75 373 PRO A O 1
ATOM 2910 N N . GLN A 1 374 ? -7.913 -14.956 3.931 1.00 87.06 374 GLN A N 1
ATOM 2911 C CA . GLN A 1 374 ? -8.024 -15.779 2.724 1.00 87.06 374 GLN A CA 1
ATOM 2912 C C . GLN A 1 374 ? -8.012 -14.921 1.451 1.00 87.06 374 GLN A C 1
ATOM 2914 O O . GLN A 1 374 ? -7.384 -15.316 0.469 1.00 87.06 374 GLN A O 1
ATOM 2919 N N . SER A 1 375 ? -8.642 -13.736 1.453 1.00 83.88 375 SER A N 1
ATOM 2920 C CA . SER A 1 375 ? -8.572 -12.824 0.301 1.00 83.88 375 SER A CA 1
ATOM 2921 C C . SER A 1 375 ? -7.168 -12.240 0.128 1.00 83.88 375 SER A C 1
ATOM 2923 O O . SER A 1 375 ? -6.686 -12.144 -1.001 1.00 83.88 375 SER A O 1
ATOM 2925 N N . LEU A 1 376 ? -6.467 -11.950 1.230 1.00 82.88 376 LEU A N 1
ATOM 2926 C CA . LEU A 1 376 ? -5.060 -11.548 1.204 1.00 82.88 376 LEU A CA 1
ATOM 2927 C C . LEU A 1 376 ? -4.145 -12.676 0.699 1.00 82.88 376 LEU A C 1
ATOM 2929 O O . LEU A 1 376 ? -3.302 -12.429 -0.156 1.00 82.88 376 LEU A O 1
ATOM 2933 N N . ALA A 1 377 ? -4.326 -13.916 1.165 1.00 78.88 377 ALA A N 1
ATOM 2934 C CA . ALA A 1 377 ? -3.541 -15.062 0.697 1.00 78.88 377 ALA A CA 1
ATOM 2935 C C . ALA A 1 377 ? -3.728 -15.319 -0.810 1.00 78.88 377 ALA A C 1
ATOM 2937 O O . ALA A 1 377 ? -2.744 -15.493 -1.530 1.00 78.88 377 ALA A O 1
ATOM 2938 N N . LEU A 1 378 ? -4.977 -15.278 -1.293 1.00 79.19 378 LEU A N 1
ATOM 2939 C CA . LEU A 1 378 ? -5.301 -15.373 -2.720 1.00 79.19 378 LEU A CA 1
ATOM 2940 C C . LEU A 1 378 ? -4.708 -14.204 -3.518 1.00 79.19 378 LEU A C 1
ATOM 2942 O O . LEU A 1 378 ? -4.204 -14.405 -4.623 1.00 79.19 378 LEU A O 1
ATOM 2946 N N . SER A 1 379 ? -4.729 -12.989 -2.966 1.00 78.44 379 SER A N 1
ATOM 2947 C CA . SER A 1 379 ? -4.120 -11.823 -3.605 1.00 78.44 379 SER A CA 1
ATOM 2948 C C . SER A 1 379 ? -2.609 -11.974 -3.746 1.00 78.44 379 SER A C 1
ATOM 2950 O O . SER A 1 379 ? -2.075 -11.802 -4.838 1.00 78.44 379 SER A O 1
ATOM 2952 N N . LEU A 1 380 ? -1.918 -12.319 -2.657 1.00 70.06 380 LEU A N 1
ATOM 2953 C CA . LEU A 1 380 ? -0.465 -12.463 -2.641 1.00 70.06 380 LEU A CA 1
ATOM 2954 C C . LEU A 1 380 ? -0.007 -13.604 -3.559 1.00 70.06 380 LEU A C 1
ATOM 2956 O O . LEU A 1 380 ? 0.995 -13.450 -4.250 1.00 70.06 380 LEU A O 1
ATOM 2960 N N . SER A 1 381 ? -0.769 -14.701 -3.676 1.00 66.06 381 SER A N 1
ATOM 2961 C CA . SER A 1 381 ? -0.441 -15.782 -4.621 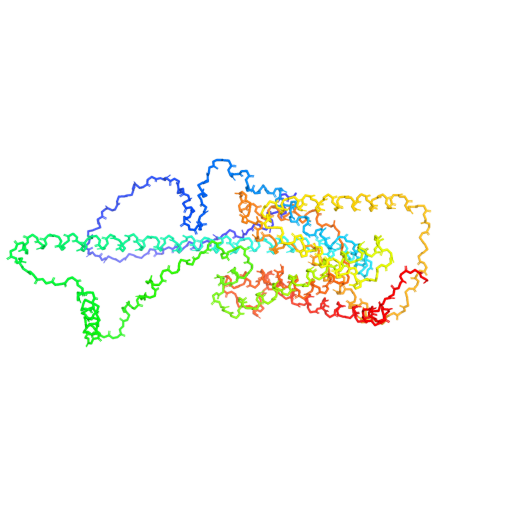1.00 66.06 381 SER A CA 1
ATOM 2962 C C . SER A 1 381 ? -0.500 -15.379 -6.102 1.00 66.06 381 SER A C 1
ATOM 2964 O O . SER A 1 381 ? 0.031 -16.104 -6.936 1.00 66.06 381 SER A O 1
ATOM 2966 N N . ASN A 1 382 ? -1.116 -14.237 -6.429 1.00 56.38 382 ASN A N 1
ATOM 2967 C CA . ASN A 1 382 ? -1.151 -13.665 -7.779 1.00 56.38 382 ASN A CA 1
ATOM 2968 C C . ASN A 1 382 ? -0.254 -12.410 -7.922 1.00 56.38 382 ASN A C 1
ATOM 2970 O O . ASN A 1 382 ? -0.174 -11.837 -9.005 1.00 56.38 382 ASN A O 1
ATOM 2974 N N . ALA A 1 383 ? 0.426 -11.967 -6.855 1.00 51.97 383 ALA A N 1
ATOM 2975 C CA . ALA A 1 383 ? 1.115 -10.675 -6.784 1.00 51.97 383 ALA A CA 1
ATOM 2976 C C . ALA A 1 383 ? 2.608 -10.737 -7.184 1.00 51.97 383 ALA A C 1
ATOM 2978 O O . ALA A 1 383 ? 3.507 -10.588 -6.358 1.00 51.97 383 ALA A O 1
ATOM 2979 N N . ILE A 1 384 ? 2.865 -10.921 -8.480 1.00 51.88 384 ILE A N 1
ATOM 2980 C CA . ILE A 1 384 ? 4.152 -10.687 -9.164 1.00 51.88 384 ILE A CA 1
ATOM 2981 C C . ILE A 1 384 ? 3.763 -9.976 -10.467 1.00 51.88 384 ILE A C 1
ATOM 2983 O O . ILE A 1 384 ? 3.001 -10.594 -11.214 1.00 51.88 384 ILE A O 1
ATOM 2987 N N . PRO A 1 385 ? 4.183 -8.721 -10.768 1.00 47.88 385 PRO A N 1
ATOM 2988 C CA . PRO A 1 385 ? 5.591 -8.403 -11.022 1.00 47.88 385 PRO A CA 1
ATOM 2989 C C . PRO A 1 385 ? 6.258 -7.261 -10.201 1.00 47.88 385 PRO A C 1
ATOM 2991 O O . PRO A 1 385 ? 6.908 -7.554 -9.201 1.00 47.88 385 PRO A O 1
ATOM 2994 N N . PHE A 1 386 ? 6.310 -6.020 -10.713 1.00 48.62 386 PHE A N 1
ATOM 2995 C CA . PHE A 1 386 ? 7.578 -5.273 -10.811 1.00 48.62 386 PHE A CA 1
ATOM 2996 C C . PHE A 1 386 ? 7.650 -3.695 -10.660 1.00 48.62 386 PHE A C 1
ATOM 2998 O O . PHE A 1 386 ? 7.132 -3.038 -11.526 1.00 48.62 386 PHE A O 1
ATOM 3005 N N . PHE A 1 387 ? 8.469 -2.972 -9.848 1.00 45.38 387 PHE A N 1
ATOM 3006 C CA . PHE A 1 387 ? 8.995 -1.605 -10.256 1.00 45.38 387 PHE A CA 1
ATOM 3007 C C . PHE A 1 387 ? 10.262 -1.059 -9.560 1.00 45.38 387 PHE A C 1
ATOM 3009 O O . PHE A 1 387 ? 10.209 -0.903 -8.362 1.00 45.38 387 PHE A O 1
ATOM 3016 N N . SER A 1 388 ? 11.328 -0.606 -10.248 1.00 52.41 388 SER A N 1
ATOM 3017 C CA . SER A 1 388 ? 12.634 -0.250 -9.625 1.00 52.41 388 SER A CA 1
ATOM 3018 C C . SER A 1 388 ? 12.675 0.952 -8.643 1.00 52.41 388 SER A C 1
ATOM 3020 O O . SER A 1 388 ? 12.239 0.858 -7.496 1.00 52.41 388 SER A O 1
ATOM 3022 N N . ASP A 1 389 ? 13.261 2.087 -9.038 1.00 45.28 389 ASP A N 1
ATOM 3023 C CA . ASP A 1 389 ? 14.035 2.888 -8.073 1.00 45.28 389 ASP A CA 1
ATOM 3024 C C . ASP A 1 389 ? 13.204 3.939 -7.300 1.00 45.28 389 ASP A C 1
ATOM 3026 O O . ASP A 1 389 ? 13.415 4.135 -6.102 1.00 45.28 389 ASP A O 1
ATOM 3030 N N . LEU A 1 390 ? 12.185 4.552 -7.921 1.00 47.50 390 LEU A N 1
ATOM 3031 C CA . LEU A 1 390 ? 11.271 5.473 -7.219 1.00 47.50 390 LEU A CA 1
ATOM 3032 C C . LEU A 1 390 ? 10.333 4.729 -6.254 1.00 47.50 390 LEU A C 1
ATOM 3034 O O . LEU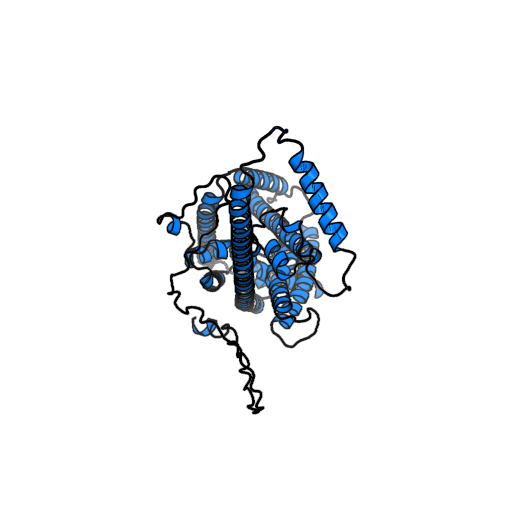 A 1 390 ? 10.159 5.145 -5.110 1.00 47.50 390 LEU A O 1
ATOM 3038 N N . VAL A 1 391 ? 9.777 3.594 -6.686 1.00 58.47 391 VAL A N 1
ATOM 3039 C CA . VAL A 1 391 ? 8.932 2.732 -5.840 1.00 58.47 391 VAL A CA 1
ATOM 3040 C C . VAL A 1 391 ? 9.702 2.213 -4.625 1.00 58.47 391 VAL A C 1
ATOM 3042 O O . VAL A 1 391 ? 9.117 2.100 -3.549 1.00 58.47 391 VAL A O 1
ATOM 3045 N N . SER A 1 392 ? 11.017 1.997 -4.740 1.00 63.56 392 SER A N 1
ATOM 3046 C CA . SER A 1 392 ? 11.846 1.668 -3.580 1.00 63.56 392 SER A CA 1
ATOM 3047 C C . SER A 1 392 ? 11.866 2.760 -2.522 1.00 63.56 392 SER A C 1
ATOM 3049 O O . SER A 1 392 ? 11.615 2.471 -1.355 1.00 63.56 392 SER A O 1
ATOM 3051 N N . PHE A 1 393 ? 12.150 4.007 -2.903 1.00 67.75 393 PHE A N 1
ATOM 3052 C CA . PHE A 1 393 ? 12.252 5.116 -1.951 1.00 67.75 393 PHE A CA 1
ATOM 3053 C C . PHE A 1 393 ? 10.980 5.247 -1.099 1.00 67.75 393 PHE A C 1
ATOM 3055 O O . PHE A 1 393 ? 11.027 5.398 0.123 1.00 67.75 393 PHE A O 1
ATOM 3062 N N . ILE A 1 394 ? 9.834 5.092 -1.759 1.00 69.31 394 ILE A N 1
ATOM 3063 C CA . ILE A 1 394 ? 8.499 5.129 -1.161 1.00 69.31 394 ILE A CA 1
ATOM 3064 C C . ILE A 1 394 ? 8.254 3.881 -0.299 1.00 69.31 394 ILE A C 1
ATOM 3066 O O . ILE A 1 394 ? 7.743 3.988 0.821 1.00 69.31 394 ILE A O 1
ATOM 3070 N N . GLY A 1 395 ? 8.661 2.707 -0.789 1.00 69.88 395 GLY A N 1
ATOM 3071 C CA . GLY A 1 395 ? 8.640 1.435 -0.073 1.00 69.88 395 GLY A CA 1
ATOM 3072 C C . GLY A 1 395 ? 9.398 1.480 1.244 1.00 69.88 395 GLY A C 1
ATOM 3073 O O . GLY A 1 395 ? 8.815 1.238 2.299 1.00 69.88 395 GLY A O 1
ATOM 3074 N N . ALA A 1 396 ? 10.667 1.863 1.184 1.00 77.00 396 ALA A N 1
ATOM 3075 C CA . ALA A 1 396 ? 11.573 1.936 2.315 1.00 77.00 396 ALA A CA 1
ATOM 3076 C C . ALA A 1 396 ? 11.088 2.901 3.404 1.00 77.00 396 ALA A C 1
ATOM 3078 O O . ALA A 1 396 ? 10.987 2.503 4.562 1.00 77.00 396 ALA A O 1
ATOM 3079 N N . ILE A 1 397 ? 10.750 4.144 3.037 1.00 80.94 397 ILE A N 1
ATOM 3080 C CA . ILE A 1 397 ? 10.364 5.180 4.008 1.00 80.94 397 ILE A CA 1
ATOM 3081 C C . ILE A 1 397 ? 8.946 4.964 4.545 1.00 80.94 397 ILE A C 1
ATOM 3083 O O . ILE A 1 397 ? 8.673 5.336 5.684 1.00 80.94 397 ILE A O 1
ATOM 3087 N N . THR A 1 398 ? 8.022 4.410 3.748 1.00 74.44 398 THR A N 1
ATOM 3088 C CA . THR A 1 398 ? 6.591 4.434 4.107 1.00 74.44 398 THR A CA 1
ATOM 3089 C C . THR A 1 398 ? 5.852 3.105 4.025 1.00 74.44 398 THR A C 1
ATOM 3091 O O . THR A 1 398 ? 4.999 2.876 4.878 1.00 74.44 398 THR A O 1
ATOM 3094 N N . SER A 1 399 ? 6.165 2.208 3.080 1.00 79.56 399 SER A N 1
ATOM 3095 C CA . SER A 1 399 ? 5.545 0.873 3.093 1.00 79.56 399 SER A CA 1
ATOM 3096 C C . SER A 1 399 ? 6.061 0.072 4.282 1.00 79.56 399 SER A C 1
ATOM 3098 O O . SER A 1 399 ? 5.267 -0.331 5.117 1.00 79.56 399 SER A O 1
ATOM 3100 N N . VAL A 1 400 ? 7.379 -0.078 4.430 1.00 83.69 400 VAL A N 1
ATOM 3101 C CA . VAL A 1 400 ? 8.006 -0.925 5.462 1.00 83.69 400 VAL A CA 1
ATOM 3102 C C . VAL A 1 400 ? 7.552 -0.563 6.888 1.00 83.69 400 VAL A C 1
ATOM 3104 O O . VAL A 1 400 ? 7.230 -1.482 7.651 1.00 83.69 400 VAL A O 1
ATOM 3107 N N . PRO A 1 401 ? 7.413 0.728 7.264 1.00 84.56 401 PRO A N 1
ATOM 3108 C CA . PRO A 1 401 ? 6.756 1.090 8.513 1.00 84.56 401 PRO A CA 1
ATOM 3109 C C . PRO A 1 401 ? 5.294 0.636 8.619 1.00 84.56 401 PRO A C 1
ATOM 3111 O O . PRO A 1 401 ? 4.925 0.046 9.629 1.00 84.56 401 PRO A O 1
ATOM 3114 N N . LEU A 1 402 ? 4.459 0.878 7.603 1.00 79.94 402 LEU A N 1
ATOM 3115 C CA . LEU A 1 402 ? 3.027 0.542 7.635 1.00 79.94 402 LEU A CA 1
ATOM 3116 C C . LEU A 1 402 ? 2.751 -0.970 7.558 1.00 79.94 402 LEU A C 1
ATOM 3118 O O . LEU A 1 402 ? 1.801 -1.446 8.172 1.00 79.94 402 LEU A O 1
ATOM 3122 N N . THR A 1 403 ? 3.554 -1.719 6.801 1.00 80.25 403 THR A N 1
ATOM 3123 C CA . THR A 1 403 ? 3.297 -3.124 6.453 1.00 80.25 403 THR A CA 1
ATOM 3124 C C . THR A 1 403 ? 4.002 -4.116 7.368 1.00 80.25 403 THR A C 1
ATOM 3126 O O . THR A 1 403 ? 3.459 -5.194 7.589 1.00 80.25 403 THR A O 1
ATOM 3129 N N . LEU A 1 404 ? 5.169 -3.768 7.930 1.00 85.88 404 LEU A N 1
ATOM 3130 C CA . LEU A 1 404 ? 5.966 -4.670 8.773 1.00 85.88 404 LEU A CA 1
ATOM 3131 C C . LEU A 1 404 ? 6.141 -4.145 10.205 1.00 85.88 404 LEU A C 1
ATOM 3133 O O . LEU A 1 404 ? 5.884 -4.878 11.162 1.00 85.88 404 LEU A O 1
ATOM 3137 N N . LEU A 1 405 ? 6.551 -2.881 10.371 1.00 88.75 405 LEU A N 1
ATOM 3138 C CA . LEU A 1 405 ? 6.864 -2.328 11.695 1.00 88.75 405 LEU A CA 1
ATOM 3139 C C . LEU A 1 405 ? 5.607 -2.119 12.548 1.00 88.75 405 LEU A C 1
ATOM 3141 O O . LEU A 1 405 ? 5.583 -2.541 13.702 1.00 88.75 405 LEU A O 1
ATOM 3145 N N . LEU A 1 406 ? 4.564 -1.484 12.001 1.00 86.69 406 LEU A N 1
ATOM 3146 C CA . LEU A 1 406 ? 3.340 -1.203 12.754 1.00 86.69 406 LEU A CA 1
ATOM 3147 C C . LEU A 1 406 ? 2.623 -2.485 13.203 1.00 86.69 406 LEU A C 1
ATOM 3149 O O . LEU A 1 406 ? 2.387 -2.582 14.404 1.00 86.69 406 LEU A O 1
ATOM 3153 N N . PRO A 1 407 ? 2.365 -3.510 12.362 1.00 88.44 407 PRO A N 1
ATOM 3154 C CA . PRO A 1 407 ? 1.783 -4.770 12.836 1.00 88.44 407 PRO A CA 1
ATOM 3155 C C . PRO A 1 407 ? 2.598 -5.437 13.957 1.00 88.44 407 PRO A C 1
ATOM 3157 O O . PRO A 1 407 ? 2.020 -5.900 14.940 1.00 88.44 407 PRO A O 1
ATOM 3160 N N . ALA A 1 408 ? 3.935 -5.419 13.881 1.00 87.62 408 ALA A N 1
ATOM 3161 C CA . ALA A 1 408 ? 4.796 -5.961 14.936 1.00 87.62 408 ALA A CA 1
ATOM 3162 C C . ALA A 1 408 ? 4.713 -5.154 16.251 1.00 87.62 408 ALA A C 1
ATOM 3164 O O . ALA A 1 408 ? 4.611 -5.732 17.337 1.00 87.62 408 ALA A O 1
ATOM 3165 N N . VAL A 1 409 ? 4.707 -3.820 16.161 1.00 88.88 409 VAL A N 1
ATOM 3166 C CA . VAL A 1 409 ? 4.562 -2.896 17.300 1.00 88.88 409 VAL A CA 1
ATOM 3167 C C . VAL A 1 409 ? 3.172 -2.998 17.938 1.00 88.88 409 VAL A C 1
ATOM 3169 O O . VAL A 1 409 ? 3.061 -3.005 19.165 1.00 88.88 409 VAL A O 1
ATOM 3172 N N . PHE A 1 410 ? 2.122 -3.132 17.127 1.00 87.69 410 PHE A N 1
ATOM 3173 C CA . PHE A 1 410 ? 0.735 -3.320 17.556 1.00 87.69 410 PHE A CA 1
ATOM 3174 C C . PHE A 1 410 ? 0.572 -4.642 18.316 1.00 87.69 410 PHE A C 1
ATOM 3176 O O . PHE A 1 410 ? 0.080 -4.646 19.446 1.00 87.69 410 PHE A O 1
ATOM 3183 N N . TRP A 1 411 ? 1.084 -5.745 17.758 1.00 89.44 411 TRP A N 1
ATOM 3184 C CA . TRP A 1 411 ? 1.077 -7.057 18.408 1.00 89.44 411 TRP A CA 1
ATOM 3185 C C . TRP A 1 411 ? 1.813 -7.053 19.754 1.00 89.44 411 TRP A C 1
ATOM 3187 O O . TRP A 1 411 ? 1.309 -7.601 20.736 1.00 89.44 411 TRP A O 1
ATOM 3197 N N . ARG A 1 412 ? 2.985 -6.403 19.839 1.00 91.12 412 ARG A N 1
ATOM 3198 C CA . ARG A 1 412 ? 3.736 -6.277 21.102 1.00 91.12 412 ARG A CA 1
ATOM 3199 C C . ARG A 1 412 ? 2.983 -5.434 22.134 1.00 91.12 412 ARG A C 1
ATOM 3201 O O . ARG A 1 412 ? 2.860 -5.871 23.274 1.00 91.12 412 ARG A O 1
ATOM 3208 N N . LYS A 1 413 ? 2.425 -4.281 21.738 1.00 87.88 413 LYS A N 1
ATOM 3209 C CA . LYS A 1 413 ? 1.606 -3.423 22.616 1.00 87.88 413 LYS A CA 1
ATOM 3210 C C . LYS A 1 413 ? 0.397 -4.176 23.179 1.00 87.88 413 LYS A C 1
ATOM 3212 O O . LYS A 1 413 ? 0.178 -4.100 24.386 1.00 87.88 413 LYS A O 1
ATOM 3217 N N . ARG A 1 414 ? -0.334 -4.920 22.338 1.00 83.50 414 ARG A N 1
ATOM 3218 C CA . ARG A 1 414 ? -1.470 -5.771 22.741 1.00 83.50 414 ARG A CA 1
ATOM 3219 C C . ARG A 1 414 ? -1.088 -6.734 23.869 1.00 83.50 414 ARG A C 1
ATOM 3221 O O . ARG A 1 414 ? -1.753 -6.769 24.893 1.00 83.50 414 ARG A O 1
ATOM 3228 N N . HIS A 1 415 ? 0.010 -7.470 23.704 1.00 88.75 415 HIS A N 1
ATOM 3229 C CA . HIS A 1 415 ? 0.464 -8.483 24.665 1.00 88.75 415 HIS A CA 1
ATOM 3230 C C . HIS A 1 415 ? 1.241 -7.904 25.867 1.00 88.75 415 HIS A C 1
ATOM 3232 O O . HIS A 1 415 ? 1.934 -8.639 26.567 1.00 88.75 415 HIS A O 1
ATOM 3238 N N . GLY A 1 416 ? 1.195 -6.584 26.095 1.00 89.38 416 GLY A N 1
ATOM 3239 C CA . GLY A 1 416 ? 1.935 -5.919 27.176 1.00 89.38 416 GLY A CA 1
ATOM 3240 C C . GLY A 1 416 ? 3.466 -5.970 27.035 1.00 89.38 416 GLY A C 1
ATOM 3241 O O . GLY A 1 416 ? 4.186 -5.623 27.972 1.00 89.38 416 GLY A O 1
ATOM 3242 N N . LEU A 1 417 ? 3.989 -6.390 25.879 1.00 90.69 417 LEU A N 1
ATOM 3243 C CA . LEU A 1 417 ? 5.418 -6.593 25.657 1.00 90.69 417 LEU A CA 1
ATOM 3244 C C . LEU A 1 417 ? 6.130 -5.254 25.434 1.00 90.69 417 LEU A C 1
ATOM 3246 O O . LEU A 1 417 ? 5.798 -4.480 24.532 1.00 90.69 417 LEU A O 1
ATOM 3250 N N . ALA A 1 418 ? 7.172 -4.999 26.228 1.00 88.94 418 ALA A N 1
ATOM 3251 C CA . ALA A 1 418 ? 7.988 -3.794 26.114 1.00 88.94 418 ALA A CA 1
ATOM 3252 C C . ALA A 1 418 ? 8.634 -3.685 24.717 1.00 88.94 418 ALA A C 1
ATOM 3254 O O . ALA A 1 418 ? 9.418 -4.548 24.311 1.00 88.94 418 ALA A O 1
ATOM 3255 N N . LEU A 1 419 ? 8.329 -2.604 23.989 1.00 85.19 419 LEU A N 1
ATOM 3256 C CA . LEU A 1 419 ? 8.639 -2.466 22.558 1.00 85.19 419 LEU A CA 1
ATOM 3257 C C . LEU A 1 419 ? 10.117 -2.708 22.211 1.00 85.19 419 LEU A C 1
ATOM 3259 O O . LEU A 1 419 ? 10.390 -3.419 21.251 1.00 85.19 419 LEU A O 1
ATOM 3263 N N . PHE A 1 420 ? 11.047 -2.193 23.022 1.00 84.00 420 PHE A N 1
ATOM 3264 C CA . PHE A 1 420 ? 12.496 -2.256 22.772 1.00 84.00 420 PHE A CA 1
ATOM 3265 C C . PHE A 1 420 ? 13.251 -3.323 23.586 1.00 84.00 420 PHE A C 1
ATOM 3267 O O . PHE A 1 420 ? 14.476 -3.391 23.520 1.00 84.00 420 PHE A O 1
ATOM 3274 N N . ARG A 1 421 ? 12.557 -4.163 24.367 1.00 87.06 421 ARG A N 1
ATOM 3275 C CA . ARG A 1 421 ? 13.206 -5.270 25.087 1.00 87.06 421 ARG A CA 1
ATOM 3276 C C . ARG A 1 421 ? 13.477 -6.410 24.108 1.00 87.06 421 ARG A C 1
ATOM 3278 O O . ARG A 1 421 ? 12.522 -6.945 23.547 1.00 87.06 421 ARG A O 1
ATOM 3285 N N . LEU A 1 422 ? 14.742 -6.807 23.940 1.00 84.38 422 LEU A N 1
ATOM 3286 C CA . LEU A 1 422 ? 15.072 -8.020 23.187 1.00 84.38 422 LEU A CA 1
ATOM 3287 C C . LEU A 1 422 ? 14.366 -9.220 23.833 1.00 84.38 422 LEU A C 1
ATOM 3289 O O . LEU A 1 422 ? 14.634 -9.576 24.981 1.00 84.38 422 LEU A O 1
ATOM 3293 N N . SER A 1 423 ? 13.467 -9.821 23.067 1.00 86.88 423 SER A N 1
ATOM 3294 C CA . SER A 1 423 ? 12.850 -11.121 23.306 1.00 86.88 423 SER A CA 1
ATOM 3295 C C . SER A 1 423 ? 13.039 -11.955 22.039 1.00 86.88 423 SER A C 1
ATOM 3297 O O . SER A 1 423 ? 13.188 -11.394 20.954 1.00 86.88 423 SER A O 1
ATOM 3299 N N . LEU A 1 424 ? 13.063 -13.285 22.142 1.00 88.19 424 LEU A N 1
ATOM 3300 C CA . LEU A 1 424 ? 13.328 -14.150 20.980 1.00 88.19 424 LEU A CA 1
ATOM 3301 C C . LEU A 1 424 ? 12.082 -14.377 20.094 1.00 88.19 424 LEU A C 1
ATOM 3303 O O . LEU A 1 424 ? 12.016 -15.341 19.337 1.00 88.19 424 LEU A O 1
ATOM 3307 N N . ASP A 1 425 ? 11.079 -13.503 20.206 1.00 89.44 425 ASP A N 1
ATOM 3308 C CA . ASP A 1 425 ? 9.779 -13.659 19.557 1.00 89.44 425 ASP A CA 1
ATOM 3309 C C . ASP A 1 425 ? 9.827 -13.204 18.094 1.00 89.44 425 ASP A C 1
ATOM 3311 O O . ASP A 1 425 ? 10.486 -12.215 17.754 1.00 89.44 425 ASP A O 1
ATOM 3315 N N . TRP A 1 426 ? 8.999 -13.814 17.242 1.00 87.56 426 TRP A N 1
ATOM 3316 C CA . TRP A 1 426 ? 8.819 -13.392 15.846 1.00 87.56 426 TRP A CA 1
ATOM 3317 C C . TRP A 1 426 ? 8.445 -11.909 15.698 1.00 87.56 426 TRP A C 1
ATOM 3319 O O . TRP A 1 426 ? 8.901 -11.251 14.766 1.00 87.56 426 TRP A O 1
ATOM 3329 N N . SER A 1 427 ? 7.700 -11.337 16.651 1.00 86.81 427 SER A N 1
ATOM 3330 C CA . SER A 1 427 ? 7.391 -9.899 16.672 1.00 86.81 427 SER A CA 1
ATOM 3331 C C . SER A 1 427 ? 8.615 -9.018 16.967 1.00 86.81 427 SER A C 1
ATOM 3333 O O . SER A 1 427 ? 8.703 -7.901 16.455 1.00 86.81 427 SER A O 1
ATOM 3335 N N . CYS A 1 428 ? 9.588 -9.507 17.745 1.00 89.31 428 CYS A N 1
ATOM 3336 C CA . CYS A 1 428 ? 10.859 -8.818 17.970 1.00 89.31 428 CYS A CA 1
ATOM 3337 C C . CYS A 1 428 ? 11.731 -8.885 16.712 1.00 89.31 428 CYS A C 1
ATOM 3339 O O . CYS A 1 428 ? 12.249 -7.860 16.266 1.00 89.31 428 CYS A O 1
ATOM 3341 N N . ALA A 1 429 ? 11.827 -10.072 16.102 1.00 88.38 429 ALA A N 1
ATOM 3342 C CA . ALA A 1 429 ? 12.551 -10.280 14.851 1.00 88.38 429 ALA A CA 1
ATOM 3343 C C . ALA A 1 429 ? 11.990 -9.403 13.717 1.00 88.38 429 ALA A C 1
ATOM 3345 O O . ALA A 1 429 ? 12.756 -8.719 13.045 1.00 88.38 429 ALA A O 1
ATOM 3346 N N . LEU A 1 430 ? 10.662 -9.339 13.561 1.00 88.19 430 LEU A N 1
ATOM 3347 C CA . LEU A 1 430 ? 9.988 -8.507 12.558 1.00 88.19 430 LEU A CA 1
ATOM 3348 C C . LEU A 1 430 ? 10.161 -7.000 12.824 1.00 88.19 430 LEU A C 1
ATOM 3350 O O . LEU A 1 430 ? 10.376 -6.232 11.885 1.00 88.19 430 LEU A O 1
ATOM 3354 N N . THR A 1 431 ? 10.148 -6.571 14.093 1.00 88.94 431 THR A N 1
ATOM 3355 C CA . THR A 1 431 ? 10.457 -5.180 14.485 1.00 88.94 431 THR A CA 1
ATOM 3356 C C . THR A 1 431 ? 11.896 -4.809 14.110 1.00 88.94 431 THR A C 1
ATOM 3358 O O . THR A 1 431 ? 12.129 -3.779 13.483 1.00 88.94 431 THR A O 1
ATOM 3361 N N . TYR A 1 432 ? 12.877 -5.655 14.444 1.00 90.75 432 TYR A N 1
ATOM 3362 C CA . TYR A 1 432 ? 14.281 -5.380 14.131 1.00 90.75 432 TYR A CA 1
ATOM 3363 C C . TYR A 1 432 ? 14.557 -5.437 12.621 1.00 90.75 432 TYR A C 1
ATOM 3365 O O . TYR A 1 432 ? 15.183 -4.529 12.076 1.00 90.75 432 TYR A O 1
ATOM 3373 N N . PHE A 1 433 ? 14.027 -6.453 11.930 1.00 89.81 433 PHE A N 1
ATOM 3374 C CA . PHE A 1 433 ? 14.119 -6.593 10.477 1.00 89.81 433 PHE A CA 1
ATOM 3375 C C . PHE A 1 433 ? 13.554 -5.366 9.759 1.00 89.81 433 PHE A C 1
ATOM 3377 O O . PHE A 1 433 ? 14.249 -4.778 8.937 1.00 89.81 433 PHE A O 1
ATOM 3384 N N . SER A 1 434 ? 12.338 -4.929 10.104 1.00 89.25 434 SER A N 1
ATOM 3385 C CA . SER A 1 434 ? 11.710 -3.763 9.469 1.00 89.25 434 SER A CA 1
ATOM 3386 C C . SER A 1 434 ? 12.458 -2.454 9.740 1.00 89.25 434 SER A C 1
ATOM 3388 O O . SER A 1 434 ? 12.581 -1.647 8.823 1.00 89.25 434 SER A O 1
ATOM 3390 N N . LEU A 1 435 ? 13.039 -2.256 10.931 1.00 89.94 435 LEU A N 1
ATOM 3391 C CA . LEU A 1 435 ? 13.898 -1.097 11.211 1.00 89.94 435 LEU A CA 1
ATOM 3392 C C . LEU A 1 435 ? 15.196 -1.116 10.390 1.00 89.94 435 LEU A C 1
ATOM 3394 O O . LEU A 1 435 ? 15.529 -0.114 9.755 1.00 89.94 435 LEU A O 1
ATOM 3398 N N . VAL A 1 436 ? 15.915 -2.244 10.362 1.00 89.50 436 VAL A N 1
ATOM 3399 C CA . VAL A 1 436 ? 17.149 -2.392 9.568 1.00 89.50 436 VAL A CA 1
ATOM 3400 C C . VAL A 1 436 ? 16.855 -2.199 8.081 1.00 89.50 436 VAL A C 1
ATOM 3402 O O . VAL A 1 436 ? 17.555 -1.444 7.412 1.00 89.50 436 VAL A O 1
ATOM 3405 N N . PHE A 1 437 ? 15.795 -2.830 7.579 1.00 86.19 437 PHE A N 1
ATOM 3406 C CA . PHE A 1 437 ? 15.379 -2.774 6.182 1.00 86.19 437 PHE A CA 1
ATOM 3407 C C . PHE A 1 437 ? 14.912 -1.371 5.768 1.00 86.19 437 PHE A C 1
ATOM 3409 O O . PHE A 1 437 ? 15.321 -0.882 4.719 1.00 86.19 437 PHE A O 1
ATOM 3416 N N . MET A 1 438 ? 14.129 -0.679 6.607 1.00 89.25 438 MET A N 1
ATOM 3417 C CA . MET A 1 438 ? 13.755 0.728 6.403 1.00 89.25 438 MET A CA 1
ATOM 3418 C C . MET A 1 438 ? 15.003 1.605 6.242 1.00 89.25 438 MET A C 1
ATOM 3420 O O . MET A 1 438 ? 15.085 2.383 5.293 1.00 89.25 438 MET A O 1
ATOM 3424 N N . ILE A 1 439 ? 15.987 1.471 7.139 1.00 87.44 439 ILE A N 1
ATOM 3425 C CA . ILE A 1 439 ? 17.211 2.285 7.123 1.00 87.44 439 ILE A CA 1
ATOM 3426 C C . ILE A 1 439 ? 18.054 1.987 5.876 1.00 87.44 439 ILE A C 1
ATOM 3428 O O . ILE A 1 439 ? 18.415 2.916 5.147 1.00 87.44 439 ILE A O 1
ATOM 3432 N N . THR A 1 440 ? 18.352 0.714 5.598 1.00 84.94 440 THR A N 1
ATOM 3433 C CA . THR A 1 440 ? 19.229 0.341 4.477 1.00 84.94 440 THR A CA 1
ATOM 3434 C C . THR A 1 440 ? 18.583 0.627 3.127 1.00 84.94 440 THR A C 1
ATOM 3436 O O . THR A 1 440 ? 19.237 1.212 2.264 1.00 84.94 440 THR A O 1
ATOM 3439 N N . ALA A 1 441 ? 17.299 0.306 2.943 1.00 79.62 441 ALA A N 1
ATOM 3440 C CA . ALA A 1 441 ? 16.584 0.586 1.701 1.00 79.62 441 ALA A CA 1
ATOM 3441 C C . ALA A 1 441 ? 16.370 2.090 1.473 1.00 79.62 441 ALA A C 1
ATOM 3443 O O . ALA A 1 441 ? 16.454 2.548 0.331 1.00 79.62 441 ALA A O 1
ATOM 3444 N N . THR A 1 442 ? 16.188 2.890 2.532 1.00 80.31 442 THR A N 1
ATOM 3445 C CA . THR A 1 442 ? 16.090 4.356 2.407 1.00 80.31 442 THR A CA 1
ATOM 3446 C C . THR A 1 442 ? 17.418 4.943 1.944 1.00 80.31 442 THR A C 1
ATOM 3448 O O . THR A 1 442 ? 17.453 5.645 0.934 1.00 80.31 442 THR A O 1
ATOM 3451 N N . ALA A 1 443 ? 18.522 4.607 2.623 1.00 80.81 443 ALA A N 1
ATOM 3452 C CA . ALA A 1 443 ? 19.860 5.044 2.223 1.00 80.81 443 ALA A CA 1
ATOM 3453 C C . ALA A 1 443 ? 20.205 4.579 0.797 1.00 80.81 443 ALA A C 1
ATOM 3455 O O . ALA A 1 443 ? 20.733 5.351 -0.004 1.00 80.81 443 ALA A O 1
ATOM 3456 N N . GLY A 1 444 ? 19.842 3.337 0.464 1.00 75.12 444 GLY A N 1
ATOM 3457 C CA . GLY A 1 444 ? 20.016 2.753 -0.860 1.00 75.12 444 GLY A CA 1
ATOM 3458 C C . GLY A 1 444 ? 19.308 3.526 -1.970 1.00 75.12 444 GLY A C 1
ATOM 3459 O O . GLY A 1 444 ? 19.901 3.843 -3.002 1.00 75.12 444 GLY A O 1
ATOM 3460 N N . SER A 1 445 ? 18.052 3.887 -1.717 1.00 74.38 445 SER A N 1
ATOM 3461 C CA . SER A 1 445 ? 17.209 4.629 -2.655 1.00 74.38 445 SER A CA 1
ATOM 3462 C C . SER A 1 445 ? 17.687 6.070 -2.847 1.00 74.38 445 SER A C 1
ATOM 3464 O O . SER A 1 445 ? 17.815 6.519 -3.984 1.00 74.38 445 SER A O 1
ATOM 3466 N N . VAL A 1 446 ? 18.015 6.783 -1.758 1.00 74.00 446 VAL A N 1
ATOM 3467 C CA . VAL A 1 446 ? 18.574 8.150 -1.817 1.00 74.00 446 VAL A CA 1
ATOM 3468 C C . VAL A 1 446 ? 19.849 8.173 -2.658 1.00 74.00 446 VAL A C 1
ATOM 3470 O O . VAL A 1 446 ? 20.010 9.050 -3.506 1.00 74.00 446 VAL A O 1
ATOM 3473 N N . TYR A 1 447 ? 20.726 7.183 -2.474 1.00 77.56 447 TYR A N 1
ATOM 3474 C CA . TYR A 1 447 ? 21.952 7.079 -3.254 1.00 77.56 447 TYR A CA 1
ATOM 3475 C C . TYR A 1 447 ? 21.685 6.828 -4.746 1.00 77.56 447 TYR A C 1
ATOM 3477 O O . TYR A 1 447 ? 22.287 7.496 -5.585 1.00 77.56 447 TYR A O 1
ATOM 3485 N N . SER A 1 448 ? 20.772 5.909 -5.094 1.00 71.81 448 SER A N 1
ATOM 3486 C CA . SER A 1 448 ? 20.427 5.656 -6.503 1.00 71.81 448 SER A CA 1
ATOM 3487 C C . SER A 1 448 ? 19.854 6.911 -7.166 1.00 71.81 448 SER A C 1
ATOM 3489 O O . SER A 1 448 ? 20.297 7.284 -8.250 1.00 71.81 448 SER A O 1
ATOM 3491 N N . ILE A 1 449 ? 18.950 7.621 -6.480 1.00 70.75 449 ILE A N 1
ATOM 3492 C CA . ILE A 1 449 ? 18.390 8.898 -6.948 1.00 70.75 449 ILE A CA 1
ATOM 3493 C C . ILE A 1 449 ? 19.508 9.924 -7.181 1.00 70.75 449 ILE A C 1
ATOM 3495 O O . ILE A 1 449 ? 19.551 10.539 -8.243 1.00 70.75 449 ILE A O 1
ATOM 3499 N N . GLN A 1 450 ? 20.448 10.082 -6.243 1.00 75.25 450 GLN A N 1
ATOM 3500 C CA . GLN A 1 450 ? 21.582 11.001 -6.398 1.00 75.25 450 GLN A CA 1
ATOM 3501 C C . GLN A 1 450 ? 22.489 10.619 -7.583 1.00 75.25 450 GLN A C 1
ATOM 3503 O O . GLN A 1 450 ? 22.927 11.496 -8.331 1.00 75.25 450 GLN A O 1
ATOM 3508 N N . GLN A 1 451 ? 22.758 9.324 -7.780 1.00 72.56 451 GLN A N 1
ATOM 3509 C CA . GLN A 1 451 ? 23.581 8.845 -8.889 1.00 72.56 451 GLN A CA 1
ATOM 3510 C C . GLN A 1 451 ? 22.892 9.063 -10.243 1.00 72.56 451 GLN A C 1
ATOM 3512 O O . GLN A 1 451 ? 23.545 9.493 -11.195 1.00 72.56 451 GLN A O 1
ATOM 3517 N N . ASP A 1 452 ? 21.588 8.814 -10.351 1.00 69.31 452 ASP A N 1
ATOM 3518 C CA . ASP A 1 452 ? 20.853 8.992 -11.604 1.00 69.31 452 ASP A CA 1
ATOM 3519 C C . ASP A 1 452 ? 20.522 10.466 -11.904 1.00 69.31 452 ASP A C 1
ATOM 3521 O O . ASP A 1 452 ? 20.509 10.848 -13.075 1.00 69.31 452 ASP A O 1
ATOM 3525 N N . TRP A 1 453 ? 20.382 11.337 -10.897 1.00 70.81 453 TRP A N 1
ATOM 3526 C CA . TRP A 1 453 ? 20.234 12.790 -11.101 1.00 70.81 453 TRP A CA 1
ATOM 3527 C C . TRP A 1 453 ? 21.425 13.380 -11.875 1.00 70.81 453 TRP A C 1
ATOM 3529 O O . TRP A 1 453 ? 21.234 14.205 -12.767 1.00 70.81 453 TRP A O 1
ATOM 3539 N N . SER A 1 454 ? 22.645 12.876 -11.642 1.00 71.75 454 SER A N 1
ATOM 3540 C CA . SER A 1 454 ? 23.849 13.307 -12.379 1.00 71.75 454 SER A CA 1
ATOM 3541 C C . SER A 1 454 ? 23.777 13.094 -13.902 1.00 71.75 454 SER A C 1
ATOM 3543 O O . SER A 1 454 ? 24.528 13.729 -14.639 1.00 71.75 454 SER A O 1
ATOM 3545 N N . LYS A 1 455 ? 22.863 12.237 -14.381 1.00 69.00 455 LYS A N 1
ATOM 3546 C CA . LYS A 1 455 ? 22.660 11.914 -15.805 1.00 69.00 455 LYS A CA 1
ATOM 3547 C C . LYS A 1 455 ? 21.511 12.705 -16.437 1.00 69.00 455 LYS A C 1
ATOM 3549 O O . LYS A 1 455 ? 21.567 13.028 -17.618 1.00 69.00 455 LYS A O 1
ATOM 3554 N N . HIS A 1 456 ? 20.472 13.016 -15.660 1.00 58.94 456 HIS A N 1
ATOM 3555 C CA . HIS A 1 456 ? 19.222 13.610 -16.159 1.00 58.94 456 HIS A CA 1
ATOM 3556 C C . HIS A 1 456 ? 19.230 15.152 -16.193 1.00 58.94 456 HIS A C 1
ATOM 3558 O O . HIS A 1 456 ? 18.237 15.774 -16.562 1.00 58.94 456 HIS A O 1
ATOM 3564 N N . GLY A 1 457 ? 20.355 15.782 -15.840 1.00 66.81 457 GLY A N 1
ATOM 3565 C CA . GLY A 1 457 ? 20.536 17.230 -15.928 1.00 66.81 457 GLY A CA 1
ATOM 3566 C C . GLY A 1 457 ? 19.764 18.022 -14.868 1.00 66.81 457 GLY A C 1
ATOM 3567 O O . GLY A 1 457 ? 19.434 17.527 -13.789 1.00 66.81 457 GLY A O 1
ATOM 3568 N N . ALA A 1 458 ? 19.509 19.299 -15.162 1.00 68.19 458 ALA A N 1
ATOM 3569 C CA . ALA A 1 458 ? 18.776 20.178 -14.255 1.00 68.19 458 ALA A CA 1
ATOM 3570 C C . ALA A 1 458 ? 17.290 19.767 -14.170 1.00 68.19 458 ALA A C 1
ATOM 3572 O O . ALA A 1 458 ? 16.686 19.461 -15.207 1.00 68.19 458 ALA A O 1
ATOM 3573 N N . PRO A 1 459 ? 16.669 19.795 -12.974 1.00 62.28 459 PRO A N 1
ATOM 3574 C CA . PRO A 1 459 ? 15.249 19.493 -12.835 1.00 62.28 459 PRO A CA 1
ATOM 3575 C C . PRO A 1 459 ? 14.411 20.445 -13.699 1.00 62.28 459 PRO A C 1
ATOM 3577 O O . PRO A 1 459 ? 14.740 21.620 -13.851 1.00 62.28 459 PRO A O 1
ATOM 3580 N N . PHE A 1 460 ? 13.330 19.917 -14.272 1.00 65.69 460 PHE A N 1
ATOM 3581 C CA . PHE A 1 460 ? 12.439 20.600 -15.222 1.00 65.69 460 PHE A CA 1
ATOM 3582 C C . PHE A 1 460 ? 13.050 20.993 -16.581 1.00 65.69 460 PHE A C 1
ATOM 3584 O O . PHE A 1 460 ? 12.343 21.582 -17.399 1.00 65.69 460 PHE A O 1
ATOM 3591 N N . SER A 1 461 ? 14.306 20.638 -16.882 1.00 73.50 461 SER A N 1
ATOM 3592 C CA . SER A 1 461 ? 14.856 20.846 -18.227 1.00 73.50 461 SER A CA 1
ATOM 3593 C C . SER A 1 461 ? 14.141 19.975 -19.277 1.00 73.50 461 SER A C 1
ATOM 3595 O O . SER A 1 461 ? 13.889 18.786 -19.074 1.00 73.50 461 SER A O 1
ATOM 3597 N N . CYS A 1 462 ? 13.782 20.576 -20.416 1.00 73.25 462 CYS A N 1
ATOM 3598 C CA . CYS A 1 462 ? 13.155 19.880 -21.543 1.00 73.25 462 CYS A CA 1
ATOM 3599 C C . CYS A 1 462 ? 14.192 19.060 -22.329 1.00 73.25 462 CYS A C 1
ATOM 3601 O O . CYS A 1 462 ? 14.624 19.465 -23.407 1.00 73.25 462 CYS A O 1
ATOM 3603 N N . GLN A 1 463 ? 14.574 17.889 -21.816 1.00 65.12 463 GLN A N 1
ATOM 3604 C CA . GLN A 1 463 ? 15.250 16.881 -22.634 1.00 65.12 463 GLN A CA 1
ATOM 3605 C C . GLN A 1 463 ? 14.240 16.284 -23.630 1.00 65.12 463 GLN A C 1
ATOM 3607 O O . GLN A 1 463 ? 13.372 15.491 -23.262 1.00 65.12 463 GLN A O 1
ATOM 3612 N N . LEU A 1 464 ? 14.330 16.701 -24.896 1.00 67.75 464 LEU A N 1
ATOM 3613 C CA . LEU A 1 464 ? 13.615 16.062 -26.002 1.00 67.75 464 LEU A CA 1
ATOM 3614 C C . LEU A 1 464 ? 14.216 14.668 -26.215 1.00 67.75 464 LEU A C 1
ATOM 3616 O O . LEU A 1 464 ? 15.397 14.540 -26.519 1.00 67.75 464 LEU A O 1
ATOM 3620 N N . SER A 1 465 ? 13.410 13.622 -26.037 1.00 52.41 465 SER A N 1
ATOM 3621 C CA . SER A 1 465 ? 13.865 12.223 -26.053 1.00 52.41 465 SER A CA 1
ATOM 3622 C C . SER A 1 465 ? 13.992 11.686 -27.492 1.00 52.41 465 SER A C 1
ATOM 3624 O O . SER A 1 465 ? 13.326 10.729 -27.875 1.00 52.41 465 SER A O 1
ATOM 3626 N N . GLY A 1 466 ? 14.772 12.381 -28.328 1.00 54.50 466 GLY A N 1
ATOM 3627 C CA . GLY A 1 466 ? 14.768 12.192 -29.783 1.00 54.50 466 GLY A CA 1
ATOM 3628 C C . GLY A 1 466 ? 15.897 12.906 -30.530 1.00 54.50 466 GLY A C 1
ATOM 3629 O O . GLY A 1 466 ? 15.630 13.567 -31.534 1.00 54.50 466 GLY A O 1
ATOM 3630 N N . SER A 1 467 ? 17.132 12.780 -30.035 1.00 42.44 467 SER A N 1
ATOM 3631 C CA . SER A 1 467 ? 18.378 13.137 -30.734 1.00 42.44 467 SER A CA 1
ATOM 3632 C C . SER A 1 467 ? 19.487 12.157 -30.362 1.00 42.44 467 SER A C 1
ATOM 3634 O O . SER A 1 467 ? 19.785 12.114 -29.146 1.00 42.44 467 SER A O 1
#

Mean predicted aligned error: 13.96 Å

pLDDT: mean 73.02, std 19.0, range [30.77, 95.19]

Organism: Fistulifera solaris (NCBI:txid1519565)

Sequence (467 aa):
MTSLLDIFEPPKDHHPTKNASNHPSNVTTNEQTQLLPTNLTSNVLIRHDSEFSIDSNYSPGNNDASRLLNVGQGALLLTAECLGTGLLALPGNIATLGNFWGFFFLVMQLPINLYAGTILHWTALDVEQQHELENRWYQESLQQGKIAKTACLEKNTQSEVIQSKIADDTDYREINQNTANSILSLLSQQQQQSDPEWVDLLPLTACTGEKLHHDTATHDFIGFTQALFDHKRATRMVRIIYYSNIFLVLGNYVLVMSHALQAVFVRLCLPMAGLCACLCMLGVSQLRTMARLGRTASLLSLLALLVVVVQCIHAIHFSASSKIHTDMSLPATSTVTSWLRKFSALGSIGFAVGSQKLFLNIRHELVDRQRAPQSLALSLSNAIPFFSDLVSFIGAITSVPLTLLLPAVFWRKRHGLALFRLSLDWSCALTYFSLVFMITATAGSVYSIQQDWSKHGAPFSCQLSGS